Protein AF-A0A7X6VMQ7-F1 (afdb_monomer_lite)

Secondary structure (DSSP, 8-state):
-HHHHHHHHHH--TTPPPHHHHH-TT---HHHHHHHHHTT-HHHHHHHHHHHHSSHHHHHHH---HHHHT-TTHHHH----HHHHHHHHHTT-S--SPP----PPPS-EEEEE--SHHHHHHHHHHHHTT-EEEEE-SSSSS-GGGGG-TTHHHHHHHHHHHHTT---EEESS-----HHHHHHH-SEEEE---TT---TTPPPPPTTPPSEE-SSTTEEE-GGGGT--HHHHHHHHHHHHHHHHHHHHH----PPPP-PPP-----GGG----PPP--SSTTS--HHHHHHHHHT-------HHHHH-HHHHHHT--HHHHHHHHHHHHS--STT----TTHHHHHH----SHHHHT-TT---HHHHHHHHHHHHHHTT-SPPP-HHHHHHHHHHHTSGGG----PPTT-S--S------TTHHHH-HHHHHHHHHHHT-

Radius of gyration: 32.2 Å; chains: 1; bounding box: 70×42×108 Å

Sequence (441 aa):
MEDIRHTIRTRCLEKEQPFCSSACPFHLDVREFVSRIGRGSFNSAWRLYSNAVGFPAAVALLCPAPCEAVCPRKETDGSIALNLLERSILARASSLLPPNYNMPSKKGRFAVVGAGLSGLGCALRLANRKYGVTIFEREGSWGGALRNHPERDAIFADFERQFMHEKYDLRLNSPVDSLEELLGDFDGVYVATGKGGNLFGLPSTPPNSLPAATSLPGVFLGGEAAGAAPMEALAQGLQAANLLEGWFKTGNMKSAPLIPPTKMKLDPSALLPAPAVFPAAGKVYSKEEAKAEAERCVQCRCDACIRHCGFLSYFEKFPKRIDEEVEVTITPGTLDGNGTVATRLISTCNECGLCKEVCPVDIDVGEYLRGSHRIMREKGAMPWVWHEFWLRDMAFSNSDRAALVLLPPGGKKSDFLFFPGCQLGASDPCYVLESYRALLK

Structure (mmCIF, N/CA/C/O backbone):
data_AF-A0A7X6VMQ7-F1
#
_entry.id   AF-A0A7X6VMQ7-F1
#
loop_
_atom_site.group_PDB
_atom_site.id
_atom_site.type_symbol
_atom_site.label_atom_id
_atom_site.label_alt_id
_atom_site.label_comp_id
_atom_site.label_asym_id
_atom_site.label_entity_id
_atom_site.label_seq_id
_atom_site.pdbx_PDB_ins_code
_atom_site.Cartn_x
_atom_site.Cartn_y
_atom_site.Cartn_z
_atom_site.occupancy
_atom_site.B_iso_or_equiv
_atom_site.auth_seq_id
_atom_site.auth_comp_id
_atom_site.auth_asym_id
_atom_site.auth_atom_id
_atom_site.pdbx_PDB_model_num
ATOM 1 N N . MET A 1 1 ? 33.033 6.054 -12.085 1.00 83.25 1 MET A N 1
ATOM 2 C CA . MET A 1 1 ? 32.377 4.768 -11.739 1.00 83.25 1 MET A CA 1
ATOM 3 C C . MET A 1 1 ? 31.701 4.838 -10.378 1.00 83.25 1 MET A C 1
ATOM 5 O O . MET A 1 1 ? 30.491 4.668 -10.349 1.00 83.25 1 MET A O 1
ATOM 9 N N . GLU A 1 2 ? 32.432 5.077 -9.282 1.00 87.75 2 GLU A N 1
ATOM 10 C CA . GLU A 1 2 ? 31.851 5.018 -7.926 1.00 87.75 2 GLU A CA 1
ATOM 11 C C . GLU A 1 2 ? 30.709 6.032 -7.719 1.00 87.75 2 GLU A C 1
ATOM 13 O O . GLU A 1 2 ? 29.683 5.682 -7.149 1.00 87.75 2 GLU A O 1
ATOM 18 N N . ASP A 1 3 ? 30.794 7.231 -8.304 1.00 92.38 3 ASP A N 1
ATOM 19 C CA . ASP A 1 3 ? 29.698 8.216 -8.251 1.00 92.38 3 ASP A CA 1
ATOM 20 C C . ASP A 1 3 ? 28.418 7.741 -8.964 1.00 92.38 3 ASP A C 1
ATOM 22 O O . ASP A 1 3 ? 27.292 7.957 -8.496 1.00 92.38 3 ASP A O 1
ATOM 26 N N . ILE A 1 4 ? 28.577 7.050 -10.098 1.00 94.19 4 ILE A N 1
ATOM 27 C CA . ILE A 1 4 ? 27.457 6.473 -10.852 1.00 94.19 4 ILE A CA 1
ATOM 28 C C . ILE A 1 4 ? 26.863 5.312 -10.062 1.00 94.19 4 ILE A C 1
ATOM 30 O O . ILE A 1 4 ? 25.647 5.219 -9.922 1.00 94.19 4 ILE A O 1
ATOM 34 N N . ARG A 1 5 ? 27.713 4.466 -9.479 1.00 94.12 5 ARG A N 1
ATOM 35 C CA . ARG A 1 5 ? 27.301 3.375 -8.596 1.00 94.12 5 ARG A CA 1
ATOM 36 C C . ARG A 1 5 ? 26.517 3.885 -7.392 1.00 94.12 5 ARG A C 1
ATOM 38 O O . ARG A 1 5 ? 25.433 3.380 -7.099 1.00 94.12 5 ARG A O 1
ATOM 45 N N . HIS A 1 6 ? 27.024 4.922 -6.732 1.00 95.06 6 HIS A N 1
ATOM 46 C CA . HIS A 1 6 ? 26.328 5.598 -5.649 1.00 95.06 6 HIS A CA 1
ATOM 47 C C . HIS A 1 6 ? 24.952 6.083 -6.120 1.00 95.06 6 HIS A C 1
ATOM 49 O O . HIS A 1 6 ? 23.945 5.769 -5.491 1.00 95.06 6 HIS A O 1
ATOM 55 N N . THR A 1 7 ? 24.885 6.743 -7.280 1.00 95.81 7 THR A N 1
ATOM 56 C CA . THR A 1 7 ? 23.626 7.191 -7.897 1.00 95.81 7 THR A CA 1
ATOM 57 C C . THR A 1 7 ? 22.661 6.034 -8.186 1.00 95.81 7 THR A C 1
ATOM 59 O O . THR A 1 7 ? 21.475 6.141 -7.871 1.00 95.81 7 THR A O 1
ATOM 62 N N . ILE A 1 8 ? 23.134 4.908 -8.729 1.00 96.00 8 ILE A N 1
ATOM 63 C CA . ILE A 1 8 ? 22.316 3.706 -8.961 1.00 96.00 8 ILE A CA 1
ATOM 64 C C . ILE A 1 8 ? 21.702 3.219 -7.642 1.00 96.00 8 ILE A C 1
ATOM 66 O O . ILE A 1 8 ? 20.508 2.921 -7.579 1.00 96.00 8 ILE A O 1
ATOM 70 N N . ARG A 1 9 ? 22.491 3.170 -6.567 1.00 94.69 9 ARG A N 1
ATOM 71 C CA . ARG A 1 9 ? 22.045 2.656 -5.266 1.00 94.69 9 ARG A CA 1
ATOM 72 C C . ARG A 1 9 ? 21.075 3.593 -4.557 1.00 94.69 9 ARG A C 1
ATOM 74 O O . ARG A 1 9 ? 20.075 3.121 -4.013 1.00 94.69 9 ARG A O 1
ATOM 81 N N . THR A 1 10 ? 21.342 4.898 -4.583 1.00 94.44 10 THR A N 1
ATOM 82 C CA . THR A 1 10 ? 20.624 5.883 -3.758 1.00 94.44 10 THR A CA 1
ATOM 83 C C . THR A 1 10 ? 19.541 6.656 -4.503 1.00 94.44 10 THR A C 1
ATOM 85 O O . THR A 1 10 ? 18.558 7.049 -3.880 1.00 94.44 10 THR A O 1
ATOM 88 N N . ARG A 1 11 ? 19.680 6.865 -5.819 1.00 95.00 11 ARG A N 1
ATOM 89 C CA . ARG A 1 11 ? 18.780 7.724 -6.612 1.00 95.00 11 ARG A CA 1
ATOM 90 C C . ARG A 1 11 ? 17.932 6.979 -7.643 1.00 95.00 11 ARG A C 1
ATOM 92 O O . ARG A 1 11 ? 16.951 7.543 -8.115 1.00 95.00 11 ARG A O 1
ATOM 99 N N . CYS A 1 12 ? 18.254 5.732 -7.998 1.00 95.31 12 CYS A N 1
ATOM 100 C CA . CYS A 1 12 ? 17.436 4.970 -8.950 1.00 95.31 12 CYS A CA 1
ATOM 101 C C . CYS A 1 12 ? 16.017 4.712 -8.405 1.00 95.31 12 CYS A C 1
ATOM 103 O O . CYS A 1 12 ? 15.844 4.116 -7.334 1.00 95.31 12 CYS A O 1
ATOM 105 N N . LEU A 1 13 ? 15.022 5.106 -9.206 1.00 95.25 13 LEU A N 1
ATOM 106 C CA . LEU A 1 13 ? 13.599 5.147 -8.856 1.00 95.25 13 LEU A CA 1
ATOM 107 C C . LEU A 1 13 ? 12.827 3.854 -9.179 1.00 95.25 13 LEU A C 1
ATOM 109 O O . LEU A 1 13 ? 11.610 3.814 -9.044 1.00 95.25 13 LEU A O 1
ATOM 113 N N . GLU A 1 14 ? 13.499 2.784 -9.615 1.00 92.38 14 GLU A N 1
ATOM 114 C CA . GLU A 1 14 ? 12.860 1.504 -9.980 1.00 92.38 14 GLU A CA 1
ATOM 115 C C . GLU A 1 14 ? 11.949 0.951 -8.866 1.00 92.38 14 GLU A C 1
ATOM 117 O O . GLU A 1 14 ? 10.865 0.438 -9.139 1.00 92.38 14 GLU A O 1
ATOM 122 N N . LYS A 1 15 ? 12.403 1.059 -7.610 1.00 90.94 15 LYS A N 1
ATOM 123 C CA . LYS A 1 15 ? 11.719 0.517 -6.424 1.00 90.94 15 LYS A CA 1
ATOM 124 C C . LYS A 1 15 ? 10.746 1.512 -5.775 1.00 90.94 15 LYS A C 1
ATOM 126 O O . LYS A 1 15 ? 10.212 1.211 -4.711 1.00 90.94 15 LYS A O 1
ATOM 131 N N . GLU A 1 16 ? 10.534 2.684 -6.376 1.00 93.25 16 GLU A N 1
ATOM 132 C CA . GLU A 1 16 ? 9.549 3.654 -5.887 1.00 93.25 16 GLU A CA 1
ATOM 133 C C . GLU A 1 16 ? 8.124 3.093 -5.989 1.00 93.25 16 GLU A C 1
ATOM 135 O O . GLU A 1 16 ? 7.803 2.279 -6.862 1.00 93.25 16 GLU A O 1
ATOM 140 N N . GLN A 1 17 ? 7.252 3.538 -5.084 1.00 93.38 17 GLN A N 1
ATOM 141 C CA . GLN A 1 17 ? 5.853 3.125 -5.099 1.00 93.38 17 GLN A CA 1
ATOM 142 C C . GLN A 1 17 ? 5.085 3.801 -6.247 1.00 93.38 17 GLN A C 1
ATOM 144 O O . GLN A 1 17 ? 5.347 4.963 -6.567 1.00 93.38 17 GLN A O 1
ATOM 149 N N . PRO A 1 18 ? 4.080 3.129 -6.833 1.00 94.94 18 PRO A N 1
ATOM 150 C CA . PRO A 1 18 ? 3.140 3.771 -7.745 1.00 94.94 18 PRO A CA 1
ATOM 151 C C . PRO A 1 18 ? 2.407 4.944 -7.083 1.00 94.94 18 PRO A C 1
ATOM 153 O O . PRO A 1 18 ? 2.115 4.890 -5.888 1.00 94.94 18 PRO A O 1
ATOM 156 N N . PHE A 1 19 ? 2.032 5.961 -7.867 1.00 95.94 19 PHE A N 1
ATOM 157 C CA . PHE A 1 19 ? 1.315 7.153 -7.383 1.00 95.94 19 PHE A CA 1
ATOM 158 C C . PHE A 1 19 ? 0.089 6.806 -6.528 1.00 95.94 19 PHE A C 1
ATOM 160 O O . PHE A 1 19 ? -0.048 7.283 -5.405 1.00 95.94 19 PHE A O 1
ATOM 167 N N . CYS A 1 20 ? -0.762 5.908 -7.025 1.00 96.75 20 CYS A N 1
ATOM 168 C CA . CYS A 1 20 ? -1.982 5.476 -6.348 1.00 96.75 20 CYS A CA 1
ATOM 169 C C . CYS A 1 20 ? -1.718 4.755 -5.015 1.00 96.75 20 CYS A C 1
ATOM 171 O O . CYS A 1 20 ? -2.414 5.021 -4.038 1.00 96.75 20 CYS A O 1
ATOM 173 N N . SER A 1 21 ? -0.705 3.885 -4.948 1.00 96.25 21 SER A N 1
ATOM 174 C CA . SER A 1 21 ? -0.295 3.209 -3.708 1.00 96.25 21 SER A CA 1
ATOM 175 C C . SER A 1 21 ? 0.331 4.169 -2.699 1.00 96.25 21 SER A C 1
ATOM 177 O O . SER A 1 21 ? 0.090 4.033 -1.504 1.00 96.25 21 SER A O 1
ATOM 179 N N . SER A 1 22 ? 1.105 5.148 -3.175 1.00 95.19 22 SER A N 1
ATOM 180 C CA . SER A 1 22 ? 1.722 6.171 -2.328 1.00 95.19 22 SER A CA 1
ATOM 181 C C . SER A 1 22 ? 0.687 7.119 -1.718 1.00 95.19 22 SER A C 1
ATOM 183 O O . SER A 1 22 ? 0.861 7.531 -0.578 1.00 95.19 22 SER A O 1
ATOM 185 N N . ALA A 1 23 ? -0.383 7.444 -2.451 1.00 95.31 23 ALA A N 1
ATOM 186 C CA . ALA A 1 23 ? -1.475 8.290 -1.964 1.00 95.31 23 ALA A CA 1
ATOM 187 C C . ALA A 1 23 ? -2.516 7.537 -1.119 1.00 95.31 23 ALA A C 1
ATOM 189 O O . ALA A 1 23 ? -3.320 8.163 -0.435 1.00 95.31 23 ALA A O 1
ATOM 190 N N . CYS A 1 24 ? -2.545 6.203 -1.180 1.00 95.50 24 CYS A N 1
ATOM 191 C CA . CYS A 1 24 ? -3.469 5.394 -0.395 1.00 95.50 24 CYS A CA 1
ATOM 192 C C . CYS A 1 24 ? -3.024 5.360 1.078 1.00 95.50 24 CYS A C 1
ATOM 194 O O . CYS A 1 24 ? -1.929 4.860 1.345 1.00 95.50 24 CYS A O 1
ATOM 196 N N . PRO A 1 25 ? -3.869 5.771 2.047 1.00 93.75 25 PRO A N 1
ATOM 197 C CA . PRO A 1 25 ? -3.512 5.725 3.470 1.00 93.75 25 PRO A CA 1
ATOM 198 C C . PRO A 1 25 ? -3.144 4.321 3.973 1.00 93.75 25 PRO A C 1
ATOM 200 O O . PRO A 1 25 ? -2.364 4.166 4.908 1.00 93.75 25 PRO A O 1
ATOM 203 N N . PHE A 1 26 ? -3.688 3.282 3.334 1.00 95.00 26 PHE A N 1
ATOM 204 C CA . PHE A 1 26 ? -3.428 1.879 3.668 1.00 95.00 26 PHE A CA 1
ATOM 205 C C . PHE A 1 26 ? -2.199 1.296 2.957 1.00 95.00 26 PHE A C 1
ATOM 207 O O . PHE A 1 26 ? -1.860 0.139 3.197 1.00 95.00 26 PHE A O 1
ATOM 214 N N . HIS A 1 27 ? -1.564 2.054 2.054 1.00 93.56 27 HIS A N 1
ATOM 215 C CA . HIS A 1 27 ? -0.489 1.587 1.173 1.00 93.56 27 HIS A CA 1
ATOM 216 C C . HIS A 1 27 ? -0.828 0.279 0.441 1.00 93.56 27 HIS A C 1
ATOM 218 O O . HIS A 1 27 ? 0.009 -0.615 0.304 1.00 93.56 27 HIS A O 1
ATOM 224 N N . LEU A 1 28 ? -2.076 0.162 -0.029 1.00 96.12 28 LEU A N 1
ATOM 225 C CA . LEU A 1 28 ? -2.524 -0.970 -0.836 1.00 96.12 28 LEU A CA 1
ATOM 226 C C . LEU A 1 28 ? -1.609 -1.133 -2.058 1.00 96.12 28 LEU A C 1
ATOM 228 O O . LEU A 1 28 ? -1.336 -0.159 -2.764 1.00 96.12 28 LEU A O 1
ATOM 232 N N . ASP A 1 29 ? -1.172 -2.361 -2.347 1.00 96.38 29 ASP A N 1
ATOM 233 C CA . ASP A 1 29 ? -0.478 -2.671 -3.600 1.00 96.38 29 ASP A CA 1
ATOM 234 C C . ASP A 1 29 ? -1.485 -2.658 -4.756 1.00 96.38 29 ASP A C 1
ATOM 236 O O . ASP A 1 29 ? -2.101 -3.668 -5.102 1.00 96.38 29 ASP A O 1
ATOM 240 N N . VAL A 1 30 ? -1.683 -1.471 -5.328 1.00 97.12 30 VAL A N 1
ATOM 241 C CA . VAL A 1 30 ? -2.678 -1.228 -6.372 1.00 97.12 30 VAL A CA 1
ATOM 242 C C . VAL A 1 30 ? -2.302 -1.958 -7.661 1.00 97.12 30 VAL A C 1
ATOM 244 O O . VAL A 1 30 ? -3.186 -2.428 -8.372 1.00 97.12 30 VAL A O 1
ATOM 247 N N . ARG A 1 31 ? -1.005 -2.108 -7.959 1.00 96.19 31 ARG A N 1
ATOM 248 C CA . ARG A 1 31 ? -0.542 -2.839 -9.149 1.00 96.19 31 ARG A CA 1
ATOM 249 C C . ARG A 1 31 ? -0.995 -4.286 -9.102 1.00 96.19 31 ARG A C 1
ATOM 251 O O . ARG A 1 31 ? -1.646 -4.759 -10.034 1.00 96.19 31 ARG A O 1
ATOM 258 N N . GLU A 1 32 ? -0.701 -4.957 -7.993 1.00 97.38 32 GLU A N 1
ATOM 259 C CA . GLU A 1 32 ? -1.085 -6.350 -7.793 1.00 97.38 32 GLU A CA 1
ATOM 260 C C . GLU A 1 32 ? -2.607 -6.500 -7.656 1.00 97.38 32 GLU A C 1
ATOM 262 O O . GLU A 1 32 ? -3.191 -7.428 -8.217 1.00 97.38 32 GLU A O 1
ATOM 267 N N . PHE A 1 33 ? -3.270 -5.560 -6.976 1.00 98.00 33 PHE A N 1
ATOM 268 C CA . PHE A 1 33 ? -4.728 -5.516 -6.865 1.00 98.00 33 PHE A CA 1
ATOM 269 C C . PHE A 1 33 ? -5.408 -5.497 -8.239 1.00 98.00 33 PHE A C 1
ATOM 271 O O . PHE A 1 33 ? -6.226 -6.368 -8.543 1.00 98.00 33 PHE A O 1
ATOM 278 N N . VAL A 1 34 ? -5.018 -4.551 -9.093 1.00 97.75 34 VAL A N 1
ATOM 279 C CA . VAL A 1 34 ? -5.581 -4.390 -10.436 1.00 97.75 34 VAL A CA 1
ATOM 280 C C . VAL A 1 34 ? -5.190 -5.561 -11.343 1.00 97.75 34 VAL A C 1
ATOM 282 O O . VAL A 1 34 ? -6.041 -6.104 -12.042 1.00 97.75 34 VAL A O 1
ATOM 285 N N . SER A 1 35 ? -3.941 -6.032 -11.272 1.00 97.81 35 SER A N 1
ATOM 286 C CA . SER A 1 35 ? -3.464 -7.210 -12.015 1.00 97.81 35 SER A CA 1
ATOM 287 C C . SER A 1 35 ? -4.302 -8.462 -11.719 1.00 97.81 35 SER A C 1
ATOM 289 O O . SER A 1 35 ? -4.706 -9.188 -12.633 1.00 97.81 35 SER A O 1
ATOM 291 N N . ARG A 1 36 ? -4.646 -8.703 -10.444 1.00 97.88 36 ARG A N 1
ATOM 292 C CA . ARG A 1 36 ? -5.526 -9.815 -10.048 1.00 97.88 36 ARG A CA 1
ATOM 293 C C . ARG A 1 36 ? -6.924 -9.679 -10.635 1.00 97.88 36 ARG A C 1
ATOM 295 O O . ARG A 1 36 ? -7.472 -10.689 -11.076 1.00 97.88 36 ARG A O 1
ATOM 302 N N . ILE A 1 37 ? -7.488 -8.472 -10.668 1.00 97.62 37 ILE A N 1
ATOM 303 C CA . ILE A 1 37 ? -8.800 -8.226 -11.280 1.00 97.62 37 ILE A CA 1
ATOM 304 C C . ILE A 1 37 ? -8.744 -8.455 -12.791 1.00 97.62 37 ILE A C 1
ATOM 306 O O . ILE A 1 37 ? -9.582 -9.197 -13.295 1.00 97.62 37 ILE A O 1
ATOM 310 N N . GLY A 1 38 ? -7.735 -7.930 -13.494 1.00 96.69 38 GLY A N 1
ATOM 311 C CA . GLY A 1 38 ? -7.555 -8.139 -14.938 1.00 96.69 38 GLY A CA 1
ATOM 312 C C . GLY A 1 38 ? -7.452 -9.622 -15.316 1.00 96.69 38 GLY A C 1
ATOM 313 O O . GLY A 1 38 ? -8.046 -10.074 -16.291 1.00 96.69 38 GLY A O 1
ATOM 314 N N . ARG A 1 39 ? -6.819 -10.443 -14.466 1.00 96.44 39 ARG A N 1
ATOM 315 C CA . ARG A 1 39 ? -6.771 -11.913 -14.621 1.00 96.44 39 ARG A CA 1
ATOM 316 C C . ARG A 1 39 ? -8.079 -12.630 -14.247 1.00 96.44 39 ARG A C 1
ATOM 318 O O . ARG A 1 39 ? -8.172 -13.845 -14.390 1.00 96.44 39 ARG A O 1
ATOM 325 N N . GLY A 1 40 ? -9.087 -11.914 -13.751 1.00 95.06 40 GLY A N 1
ATOM 326 C CA . GLY A 1 40 ? -10.353 -12.473 -13.268 1.00 95.06 40 GLY A CA 1
ATOM 327 C C . GLY A 1 40 ? -10.274 -13.128 -11.882 1.00 95.06 40 GLY A C 1
ATOM 328 O O . GLY A 1 40 ? -11.214 -13.807 -11.470 1.00 95.06 40 GLY A O 1
ATOM 329 N N . SER A 1 41 ? -9.184 -12.923 -11.141 1.00 95.50 41 SER A N 1
ATOM 330 C CA . SER A 1 41 ? -8.917 -13.515 -9.824 1.00 95.50 41 SER A CA 1
ATOM 331 C C . SER A 1 41 ? -9.501 -12.676 -8.678 1.00 95.50 41 SER A C 1
ATOM 333 O O . SER A 1 41 ? -8.784 -12.283 -7.753 1.00 95.50 41 SER A O 1
ATOM 335 N N . PHE A 1 42 ? -10.814 -12.417 -8.706 1.00 95.44 42 PHE A N 1
ATOM 336 C CA . PHE A 1 42 ? -11.507 -11.527 -7.754 1.00 95.44 42 PHE A CA 1
ATOM 337 C C . PHE A 1 42 ? -11.317 -11.925 -6.286 1.00 95.44 42 PHE A C 1
ATOM 339 O O . PHE A 1 42 ? -11.049 -11.065 -5.457 1.00 95.44 42 PHE A O 1
ATOM 346 N N . ASN A 1 43 ? -11.354 -13.220 -5.957 1.00 94.81 43 ASN A N 1
ATOM 347 C CA . ASN A 1 43 ? -11.118 -13.689 -4.583 1.00 94.81 43 ASN A CA 1
ATOM 348 C C . ASN A 1 43 ? -9.689 -13.406 -4.094 1.00 94.81 43 ASN A C 1
ATOM 350 O O . ASN A 1 43 ? -9.464 -13.158 -2.910 1.00 94.81 43 ASN A O 1
ATOM 354 N N . SER A 1 44 ? -8.709 -13.440 -4.998 1.00 95.12 44 SER A N 1
ATOM 355 C CA . SER A 1 44 ? -7.326 -13.102 -4.663 1.00 95.12 44 SER A CA 1
ATOM 356 C C . SER A 1 44 ? -7.159 -11.592 -4.473 1.00 95.12 44 SER A C 1
ATOM 358 O O . SER A 1 44 ? -6.454 -11.166 -3.557 1.00 95.12 44 SER A O 1
ATOM 360 N N . ALA A 1 45 ? -7.822 -10.780 -5.306 1.00 96.81 45 ALA A N 1
ATOM 361 C CA . ALA A 1 45 ? -7.865 -9.325 -5.152 1.00 96.81 45 ALA A CA 1
ATOM 362 C C . ALA A 1 45 ? -8.562 -8.923 -3.841 1.00 96.81 45 ALA A C 1
ATOM 364 O O . ALA A 1 45 ? -8.035 -8.104 -3.094 1.00 96.81 45 ALA A O 1
ATOM 365 N N . TRP A 1 46 ? -9.679 -9.583 -3.518 1.00 96.19 46 TRP A N 1
ATOM 366 C CA . TRP A 1 46 ? -10.399 -9.447 -2.253 1.00 96.19 46 TRP A CA 1
ATOM 367 C C . TRP A 1 46 ? -9.488 -9.677 -1.050 1.00 96.19 46 TRP A C 1
ATOM 369 O O . TRP A 1 46 ? -9.378 -8.798 -0.207 1.00 96.19 46 TRP A O 1
ATOM 379 N N . ARG A 1 47 ? -8.771 -10.809 -1.001 1.00 94.62 47 ARG A N 1
ATOM 380 C CA . ARG A 1 47 ? -7.848 -11.118 0.106 1.00 94.62 47 ARG A CA 1
ATOM 381 C C . ARG A 1 47 ? -6.746 -10.071 0.266 1.00 94.62 47 ARG A C 1
ATOM 383 O O . ARG A 1 47 ? -6.358 -9.766 1.388 1.00 94.62 47 ARG A O 1
ATOM 390 N N . LEU A 1 48 ? -6.210 -9.550 -0.841 1.00 96.06 48 LEU A N 1
ATOM 391 C CA . LEU A 1 48 ? -5.207 -8.483 -0.796 1.00 96.06 48 LEU A CA 1
ATOM 392 C C . LEU A 1 48 ? -5.798 -7.205 -0.189 1.00 96.06 48 LEU A C 1
ATOM 394 O O . LEU A 1 48 ? -5.212 -6.637 0.729 1.00 96.06 48 LEU A O 1
ATOM 398 N N . TYR A 1 49 ? -6.970 -6.800 -0.678 1.00 97.31 49 TYR A N 1
ATOM 399 C CA . TYR A 1 49 ? -7.682 -5.609 -0.231 1.00 97.31 49 TYR A CA 1
ATOM 400 C C . TYR A 1 49 ? -8.102 -5.698 1.240 1.00 97.31 49 TYR A C 1
ATOM 402 O O . TYR A 1 49 ? -7.718 -4.846 2.039 1.00 97.31 49 TYR A O 1
ATOM 410 N N . SER A 1 50 ? -8.811 -6.762 1.629 1.00 95.12 50 SER A N 1
ATOM 411 C CA . SER A 1 50 ? -9.329 -6.952 2.989 1.00 95.12 50 SER A CA 1
ATOM 412 C C . SER A 1 50 ? -8.212 -6.958 4.036 1.00 95.12 50 SER A C 1
ATOM 414 O O . SER A 1 50 ? -8.343 -6.344 5.093 1.00 95.12 50 SER A O 1
ATOM 416 N N . ASN A 1 51 ? -7.072 -7.588 3.728 1.00 94.00 51 ASN A N 1
ATOM 417 C CA . ASN A 1 51 ? -5.912 -7.620 4.622 1.00 94.00 51 ASN A CA 1
ATOM 418 C C . ASN A 1 51 ? -5.263 -6.241 4.823 1.00 94.00 51 ASN A C 1
ATOM 420 O O . ASN A 1 51 ? -4.703 -5.980 5.897 1.00 94.00 51 ASN A O 1
ATOM 424 N N . ALA A 1 52 ? -5.307 -5.389 3.795 1.00 95.94 52 ALA A N 1
ATOM 425 C CA . ALA A 1 52 ? -4.738 -4.049 3.836 1.00 95.94 52 ALA A CA 1
ATOM 426 C C . ALA A 1 52 ? -5.615 -3.092 4.656 1.00 95.94 52 ALA A C 1
ATOM 428 O O . ALA A 1 52 ? -5.107 -2.412 5.545 1.00 95.94 52 ALA A O 1
ATOM 429 N N . VAL A 1 53 ? -6.925 -3.073 4.393 1.00 96.31 53 VAL A N 1
ATOM 430 C CA . VAL A 1 53 ? -7.812 -1.994 4.864 1.00 96.31 53 VAL A CA 1
ATOM 431 C C . VAL A 1 53 ? -8.578 -2.306 6.155 1.00 96.31 53 VAL A C 1
ATOM 433 O O . VAL A 1 53 ? -9.130 -1.401 6.775 1.00 96.31 53 VAL A O 1
ATOM 436 N N . GLY A 1 54 ? -8.615 -3.567 6.595 1.00 95.00 54 GLY A N 1
ATOM 437 C CA . GLY A 1 54 ? -9.279 -3.980 7.836 1.00 95.00 54 GLY A CA 1
ATOM 438 C C . GLY A 1 54 ? -10.800 -4.085 7.708 1.00 95.00 54 GLY A C 1
ATOM 439 O O . GLY A 1 54 ? -11.318 -5.184 7.849 1.00 95.00 54 GLY A O 1
ATOM 440 N N . PHE A 1 55 ? -11.489 -2.984 7.388 1.00 97.44 55 PHE A N 1
ATOM 441 C CA . PHE A 1 55 ? -12.948 -2.919 7.188 1.00 97.44 55 PHE A CA 1
ATOM 442 C C . PHE A 1 55 ? -13.285 -2.642 5.714 1.00 97.44 55 PHE A C 1
ATOM 444 O O . PHE A 1 55 ? -13.553 -1.501 5.334 1.00 97.44 55 PHE A O 1
ATOM 451 N N . PRO A 1 56 ? -13.186 -3.655 4.839 1.00 96.81 56 PRO A N 1
ATOM 452 C CA . PRO A 1 56 ? -13.242 -3.469 3.393 1.00 96.81 56 PRO A CA 1
ATOM 453 C C . PRO A 1 56 ? -14.558 -2.891 2.867 1.00 96.81 56 PRO A C 1
ATOM 455 O O . PRO A 1 56 ? -14.524 -2.066 1.957 1.00 96.81 56 PRO A O 1
ATOM 458 N N . ALA A 1 57 ? -15.713 -3.287 3.406 1.00 96.06 57 ALA A N 1
ATOM 459 C CA . ALA A 1 57 ? -16.979 -2.731 2.936 1.00 96.06 57 ALA A CA 1
ATOM 460 C C . ALA A 1 57 ? -17.168 -1.296 3.444 1.00 96.06 57 ALA A C 1
ATOM 462 O O . ALA A 1 57 ? -17.587 -0.437 2.674 1.00 96.06 57 ALA A O 1
ATOM 463 N N . ALA A 1 58 ? -16.781 -1.008 4.690 1.00 97.25 58 ALA A N 1
ATOM 464 C CA . ALA A 1 58 ? -16.798 0.354 5.217 1.00 97.25 58 ALA A CA 1
ATOM 465 C C . ALA A 1 58 ? -15.874 1.288 4.415 1.00 97.25 58 ALA A C 1
ATOM 467 O O . ALA A 1 58 ? -16.270 2.396 4.058 1.00 97.25 58 ALA A O 1
ATOM 468 N N . VAL A 1 59 ? -14.661 0.835 4.081 1.00 97.62 59 VAL A N 1
ATOM 469 C CA . VAL A 1 59 ? -13.689 1.620 3.306 1.00 97.62 59 VAL A CA 1
ATOM 470 C C . VAL A 1 59 ? -14.188 1.882 1.887 1.00 97.62 59 VAL A C 1
ATOM 472 O O . VAL A 1 59 ? -14.126 3.023 1.442 1.00 97.62 59 VAL A O 1
ATOM 475 N N . ALA A 1 60 ? -14.772 0.898 1.200 1.00 95.44 60 ALA A N 1
ATOM 476 C CA . ALA A 1 60 ? -15.327 1.115 -0.140 1.00 95.44 60 ALA A CA 1
ATOM 477 C C . ALA A 1 60 ? -16.459 2.168 -0.176 1.00 95.44 60 ALA A C 1
ATOM 479 O O . ALA A 1 60 ? -16.671 2.815 -1.210 1.00 95.44 60 ALA A O 1
ATOM 480 N N . LEU A 1 61 ? -17.173 2.353 0.940 1.00 95.06 61 LEU A N 1
ATOM 481 C CA . LEU A 1 61 ? -18.223 3.363 1.091 1.00 95.06 61 LEU A CA 1
ATOM 482 C C . LEU A 1 61 ? -17.669 4.743 1.474 1.00 95.06 61 LEU A C 1
ATOM 484 O O . LEU A 1 61 ? -18.125 5.749 0.937 1.00 95.06 61 LEU A O 1
ATOM 488 N N . LEU A 1 62 ? -16.685 4.788 2.376 1.00 96.06 62 LEU A N 1
ATOM 489 C CA . LEU A 1 62 ? -16.172 6.026 2.978 1.00 96.06 62 LEU A CA 1
ATOM 490 C C . LEU A 1 62 ? -14.975 6.649 2.243 1.00 96.06 62 LEU A C 1
ATOM 492 O O . LEU A 1 62 ? -14.658 7.816 2.473 1.00 96.06 62 LEU A O 1
ATOM 496 N N . CYS A 1 63 ? -14.265 5.884 1.414 1.00 96.12 63 CYS A N 1
ATOM 497 C CA . CYS A 1 63 ? -13.021 6.326 0.793 1.00 96.12 63 CYS A CA 1
ATOM 498 C C . CYS A 1 63 ? -13.247 7.479 -0.205 1.00 96.12 63 CYS A C 1
ATOM 500 O O . CYS A 1 63 ? -14.017 7.318 -1.153 1.00 96.12 63 CYS A O 1
ATOM 502 N N . PRO A 1 64 ? -12.519 8.609 -0.078 1.00 96.06 64 PRO A N 1
ATOM 503 C CA . PRO A 1 64 ? -12.598 9.722 -1.027 1.00 96.06 64 PRO A CA 1
ATOM 504 C C . PRO A 1 64 ? -11.786 9.485 -2.315 1.00 96.06 64 PRO A C 1
ATOM 506 O O . PRO A 1 64 ? -11.598 10.409 -3.099 1.00 96.06 64 PRO A O 1
ATOM 509 N N . ALA A 1 65 ? -11.274 8.266 -2.520 1.00 96.69 65 ALA A N 1
ATOM 510 C CA . ALA A 1 65 ? -10.487 7.851 -3.682 1.00 96.69 65 ALA A CA 1
ATOM 511 C C . ALA A 1 65 ? -9.257 8.746 -3.995 1.00 96.69 65 ALA A C 1
ATOM 513 O O . ALA A 1 65 ? -9.065 9.170 -5.139 1.00 96.69 65 ALA A O 1
ATOM 514 N N . PRO A 1 66 ? -8.350 9.003 -3.024 1.00 96.31 66 PRO A N 1
ATOM 515 C CA . PRO A 1 66 ? -7.169 9.849 -3.254 1.00 96.31 66 PRO A CA 1
ATOM 516 C C . PRO A 1 66 ? -6.234 9.271 -4.329 1.00 96.31 66 PRO A C 1
ATOM 518 O O . PRO A 1 66 ? -5.551 10.002 -5.045 1.00 96.31 66 PRO A O 1
ATOM 521 N N . CYS A 1 67 ? -6.239 7.947 -4.483 1.00 96.56 67 CYS A N 1
ATOM 522 C CA . CYS A 1 67 ? -5.506 7.216 -5.506 1.00 96.56 67 CYS A CA 1
ATOM 523 C C . CYS A 1 67 ? -5.933 7.575 -6.941 1.00 96.56 67 CYS A C 1
ATOM 525 O O . CYS A 1 67 ? -5.090 7.572 -7.841 1.00 96.56 67 CYS A O 1
ATOM 527 N N . GLU A 1 68 ? -7.206 7.911 -7.160 1.00 97.31 68 GLU A N 1
ATOM 528 C CA . GLU A 1 68 ? -7.726 8.331 -8.464 1.00 97.31 68 GLU A CA 1
ATOM 529 C C . GLU A 1 68 ? -7.310 9.769 -8.783 1.00 97.31 68 GLU A C 1
ATOM 531 O O . GLU A 1 68 ? -7.013 10.085 -9.935 1.00 97.31 68 GLU A O 1
ATOM 536 N N . ALA A 1 69 ? -7.205 10.630 -7.766 1.00 96.25 69 ALA A N 1
ATOM 537 C CA . ALA A 1 69 ? -6.799 12.024 -7.932 1.00 96.25 69 ALA A CA 1
ATOM 538 C C . ALA A 1 69 ? -5.354 12.179 -8.438 1.00 96.25 69 ALA A C 1
ATOM 540 O O . ALA A 1 69 ? -5.071 13.146 -9.145 1.00 96.25 69 ALA A O 1
ATOM 541 N N . VAL A 1 70 ? -4.474 11.227 -8.106 1.00 96.25 70 VAL A N 1
ATOM 542 C CA . VAL A 1 70 ? -3.045 11.213 -8.481 1.00 96.25 70 VAL A CA 1
ATOM 543 C C . VAL A 1 70 ? -2.721 10.273 -9.649 1.00 96.25 70 VAL A C 1
ATOM 545 O O . VAL A 1 70 ? -1.551 10.050 -9.964 1.00 96.25 70 VAL A O 1
ATOM 548 N N . CYS A 1 71 ? -3.728 9.655 -10.272 1.00 96.44 71 CYS A N 1
ATOM 549 C CA . CYS A 1 71 ? -3.501 8.730 -11.377 1.00 96.44 71 CYS A CA 1
ATOM 550 C C . CYS A 1 71 ? -2.935 9.485 -12.597 1.00 96.44 71 CYS A C 1
ATOM 552 O O . CYS A 1 71 ? -3.564 10.436 -13.055 1.00 96.44 71 CYS A O 1
ATOM 554 N N . PRO A 1 72 ? -1.812 9.049 -13.198 1.00 94.62 72 PRO A N 1
ATOM 555 C CA . PRO A 1 72 ? -1.220 9.754 -14.338 1.00 94.62 72 PRO A CA 1
ATOM 556 C C . PRO A 1 72 ? -2.103 9.731 -15.595 1.00 94.62 72 PRO A C 1
ATOM 558 O O . PRO A 1 72 ? -1.948 10.587 -16.456 1.00 94.62 72 PRO A O 1
ATOM 561 N N . ARG A 1 73 ? -3.054 8.789 -15.697 1.00 94.44 73 ARG A N 1
ATOM 562 C CA . ARG A 1 73 ? -4.024 8.725 -16.805 1.00 94.44 73 ARG A CA 1
ATOM 563 C C . ARG A 1 73 ? -5.129 9.776 -16.725 1.00 94.44 73 ARG A C 1
ATOM 565 O O . ARG A 1 73 ? -5.844 9.958 -17.707 1.00 94.44 73 ARG A O 1
ATOM 572 N N . LYS A 1 74 ? -5.287 10.447 -15.577 1.00 94.25 74 LYS A N 1
ATOM 573 C CA . LYS A 1 74 ? -6.390 11.380 -15.312 1.00 94.25 74 LYS A CA 1
ATOM 574 C C . LYS A 1 74 ? -6.560 12.413 -16.425 1.00 94.25 74 LYS A C 1
ATOM 576 O O . LYS A 1 74 ? -7.671 12.603 -16.902 1.00 94.25 74 LYS A O 1
ATOM 581 N N . GLU A 1 75 ? -5.450 12.996 -16.869 1.00 90.31 75 GLU A N 1
ATOM 582 C CA . GLU A 1 75 ? -5.417 14.030 -17.909 1.00 90.31 75 GLU A CA 1
ATOM 583 C C . GLU A 1 75 ? -5.470 13.462 -19.342 1.00 90.31 75 GLU A C 1
ATOM 585 O O . GLU A 1 75 ? -5.610 14.217 -20.298 1.00 90.31 75 GLU A O 1
ATOM 590 N N . THR A 1 76 ? -5.339 12.142 -19.518 1.00 91.25 76 THR A N 1
ATOM 591 C CA . THR A 1 76 ? -5.333 11.481 -20.835 1.00 91.25 76 THR A CA 1
ATOM 592 C C . THR A 1 76 ? -6.711 10.936 -21.203 1.00 91.25 76 THR A C 1
ATOM 594 O O . THR A 1 76 ? -7.256 11.293 -22.242 1.00 91.25 76 THR A O 1
ATOM 597 N N . ASP A 1 77 ? -7.286 10.072 -20.365 1.00 93.88 77 ASP A N 1
ATOM 598 C CA . ASP A 1 77 ? -8.589 9.431 -20.613 1.00 93.88 77 ASP A CA 1
ATOM 599 C C . ASP A 1 77 ? -9.336 9.060 -19.328 1.00 93.88 77 ASP A C 1
ATOM 601 O O . ASP A 1 77 ? -10.193 8.176 -19.315 1.00 93.88 77 ASP A O 1
ATOM 605 N N . GLY A 1 78 ? -9.031 9.763 -18.239 1.00 94.81 78 GLY A N 1
ATOM 606 C CA . GLY A 1 78 ? -9.615 9.521 -16.930 1.00 94.81 78 GLY A CA 1
ATOM 607 C C . GLY A 1 78 ? -8.844 8.480 -16.124 1.00 94.81 78 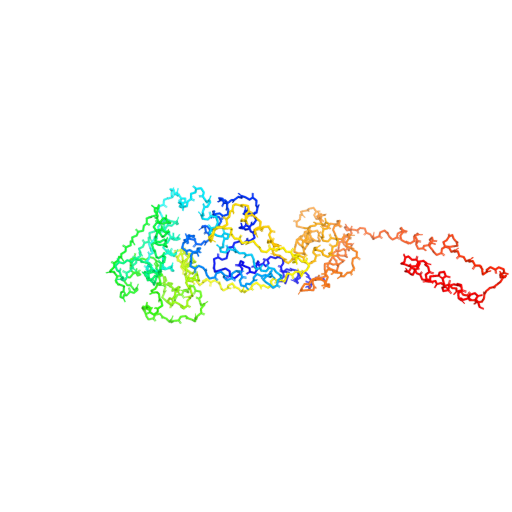GLY A C 1
ATOM 608 O O . GLY A 1 78 ? -8.236 7.545 -16.648 1.00 94.81 78 GLY A O 1
ATOM 609 N N . SER A 1 79 ? -8.858 8.659 -14.808 1.00 97.06 79 SER A N 1
ATOM 610 C CA . SER A 1 79 ? -8.185 7.769 -13.867 1.00 97.06 79 SER A CA 1
ATOM 611 C C . SER A 1 79 ? -8.719 6.338 -13.946 1.00 97.06 79 SER A C 1
ATOM 613 O O . SER A 1 79 ? -9.829 6.094 -14.418 1.00 97.06 79 SER A O 1
ATOM 615 N N . ILE A 1 80 ? -7.930 5.391 -13.434 1.00 97.69 80 ILE A N 1
ATOM 616 C CA . ILE A 1 80 ? -8.453 4.059 -13.122 1.00 97.69 80 ILE A CA 1
ATOM 617 C C . ILE A 1 80 ? -9.453 4.207 -11.976 1.00 97.69 80 ILE A C 1
ATOM 619 O O . ILE A 1 80 ? -9.065 4.702 -10.917 1.00 97.69 80 ILE A O 1
ATOM 623 N N . ALA A 1 81 ? -10.696 3.771 -12.169 1.00 97.00 81 ALA A N 1
ATOM 624 C CA . ALA A 1 81 ? -11.780 3.869 -11.193 1.00 97.00 81 ALA A CA 1
ATOM 625 C C . ALA A 1 81 ? -11.621 2.833 -10.062 1.00 97.00 81 ALA A C 1
ATOM 627 O O . ALA A 1 81 ? -12.364 1.852 -9.951 1.00 97.00 81 ALA A O 1
ATOM 628 N N . LEU A 1 82 ? -10.605 3.030 -9.220 1.00 97.19 82 LEU A N 1
ATOM 629 C CA . LEU A 1 82 ? -10.229 2.119 -8.142 1.00 97.19 82 LEU A CA 1
ATOM 630 C C . LEU A 1 82 ? -11.354 1.905 -7.129 1.00 97.19 82 LEU A C 1
ATOM 632 O O . LEU A 1 82 ? -11.567 0.762 -6.732 1.00 97.19 82 LEU A O 1
ATOM 636 N N . ASN A 1 83 ? -12.122 2.934 -6.759 1.00 96.12 83 ASN A N 1
ATOM 637 C CA . ASN A 1 83 ? -13.236 2.745 -5.826 1.00 96.12 83 ASN A CA 1
ATOM 638 C C . ASN A 1 83 ? -14.332 1.843 -6.423 1.00 96.12 83 ASN A C 1
ATOM 640 O O . ASN A 1 83 ? -14.898 0.999 -5.724 1.00 96.12 83 ASN A O 1
ATOM 644 N N . LEU A 1 84 ? -14.600 1.952 -7.728 1.00 96.69 84 LEU A N 1
ATOM 645 C CA . LEU A 1 84 ? -15.535 1.051 -8.408 1.00 96.69 84 LEU A CA 1
ATOM 646 C C . LEU A 1 84 ? -14.977 -0.374 -8.501 1.00 96.69 84 LEU A C 1
ATOM 648 O O . LEU A 1 84 ? -15.732 -1.333 -8.326 1.00 96.69 84 LEU A O 1
ATOM 652 N N . LEU A 1 85 ? -13.668 -0.543 -8.705 1.00 97.38 85 LEU A N 1
ATOM 653 C CA . LEU A 1 85 ? -13.013 -1.854 -8.646 1.00 97.38 85 LEU A CA 1
ATOM 654 C C . LEU A 1 85 ? -13.104 -2.482 -7.242 1.00 97.38 85 LEU A C 1
ATOM 656 O O . LEU A 1 85 ? -13.421 -3.667 -7.129 1.00 97.38 85 LEU A O 1
ATOM 660 N N . GLU A 1 86 ? -12.919 -1.698 -6.176 1.00 96.81 86 GLU A N 1
ATOM 661 C CA . GLU A 1 86 ? -13.112 -2.119 -4.777 1.00 96.81 86 GLU A CA 1
ATOM 662 C C . GLU A 1 86 ? -14.557 -2.573 -4.506 1.00 96.81 86 GLU A C 1
ATOM 664 O O . GLU A 1 86 ? -14.797 -3.662 -3.981 1.00 96.81 86 GLU A O 1
ATOM 669 N N . ARG A 1 87 ? -15.556 -1.801 -4.949 1.00 95.25 87 ARG A N 1
ATOM 670 C CA . ARG A 1 87 ? -16.974 -2.208 -4.868 1.00 95.25 87 ARG A CA 1
ATOM 671 C C . ARG A 1 87 ? -17.251 -3.485 -5.664 1.00 95.25 87 ARG A C 1
ATOM 673 O O . ARG A 1 87 ? -18.036 -4.338 -5.251 1.00 95.25 87 ARG A O 1
ATOM 680 N N . SER A 1 88 ? -16.576 -3.646 -6.797 1.00 94.50 88 SER A N 1
ATOM 681 C CA . SER A 1 88 ? -16.767 -4.783 -7.697 1.00 94.50 88 SER A CA 1
ATOM 682 C C . SER A 1 88 ? -16.198 -6.086 -7.150 1.00 94.50 88 SER A C 1
ATOM 684 O O . SER A 1 88 ? -16.784 -7.138 -7.415 1.00 94.50 88 SER A O 1
ATOM 686 N N . ILE A 1 89 ? -15.102 -6.039 -6.381 1.00 95.38 89 ILE A N 1
ATOM 687 C CA . ILE A 1 89 ? -14.594 -7.220 -5.667 1.00 95.38 89 ILE A CA 1
ATOM 688 C C . ILE A 1 89 ? -15.495 -7.588 -4.485 1.00 95.38 89 ILE A C 1
ATOM 690 O O . ILE A 1 89 ? -15.727 -8.774 -4.275 1.00 95.38 89 ILE A O 1
ATOM 694 N N . LEU A 1 90 ? -16.059 -6.609 -3.767 1.00 93.69 90 LEU A N 1
ATOM 695 C CA . LEU A 1 90 ? -16.995 -6.844 -2.660 1.00 93.69 90 LEU A CA 1
ATOM 696 C C . LEU A 1 90 ? -18.238 -7.602 -3.134 1.00 93.69 90 LEU A C 1
ATOM 698 O O . LEU A 1 90 ? -18.648 -8.574 -2.511 1.00 93.69 90 LEU A O 1
ATOM 702 N N . ALA A 1 91 ? -18.794 -7.208 -4.280 1.00 91.81 91 ALA A N 1
ATOM 703 C CA . ALA A 1 91 ? -19.961 -7.866 -4.865 1.00 91.81 91 ALA A CA 1
ATOM 704 C C . ALA A 1 91 ? -19.684 -9.291 -5.392 1.00 91.81 91 ALA A C 1
ATOM 706 O O . ALA A 1 91 ? -20.621 -10.030 -5.681 1.00 91.81 91 ALA A O 1
ATOM 707 N N . ARG A 1 92 ? -18.410 -9.672 -5.569 1.00 91.00 92 ARG A N 1
ATOM 708 C CA . ARG A 1 92 ? -17.996 -10.922 -6.241 1.00 91.00 92 ARG A CA 1
ATOM 709 C C . ARG A 1 92 ? -17.203 -11.877 -5.370 1.00 91.00 92 ARG A C 1
ATOM 711 O O . ARG A 1 92 ? -16.949 -13.004 -5.797 1.00 91.00 92 ARG A O 1
ATOM 718 N N . ALA A 1 93 ? -16.755 -11.431 -4.205 1.00 89.56 93 ALA A N 1
ATOM 719 C CA . ALA A 1 93 ? -16.026 -12.277 -3.285 1.00 89.56 93 ALA A CA 1
ATOM 720 C C . ALA A 1 93 ? -16.902 -13.476 -2.906 1.00 89.56 93 ALA A C 1
ATOM 722 O O . ALA A 1 93 ? -18.061 -13.322 -2.530 1.00 89.56 93 ALA A O 1
ATOM 723 N N . SER A 1 94 ? -16.336 -14.681 -2.975 1.00 88.94 94 SER A N 1
ATOM 724 C CA . SER A 1 94 ? -17.051 -15.906 -2.599 1.00 88.94 94 SER A CA 1
ATOM 725 C C . SER A 1 94 ? -17.458 -15.916 -1.125 1.00 88.94 94 SER A C 1
ATOM 727 O O . SER A 1 94 ? -18.366 -16.638 -0.734 1.00 88.94 94 SER A O 1
ATOM 729 N N . SER A 1 95 ? -16.742 -15.156 -0.298 1.00 90.06 95 SER A N 1
ATOM 730 C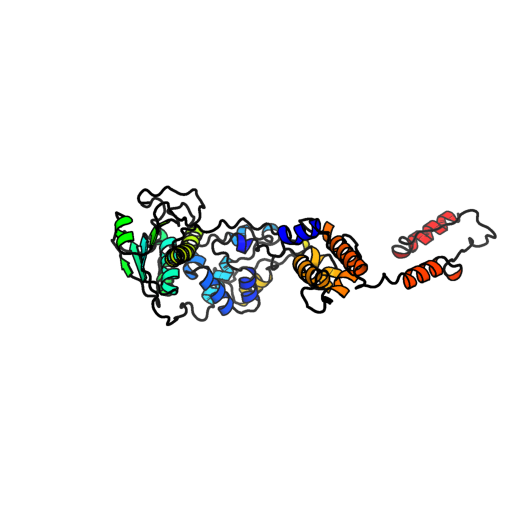 CA . SER A 1 95 ? -17.068 -14.925 1.100 1.00 90.06 95 SER A CA 1
ATOM 731 C C . SER A 1 95 ? -16.474 -13.595 1.545 1.00 90.06 95 SER A C 1
ATOM 733 O O . SER A 1 95 ? -15.298 -13.320 1.295 1.00 90.06 95 SER A O 1
ATOM 735 N N . LEU A 1 96 ? -17.292 -12.799 2.231 1.00 89.94 96 LEU A N 1
ATOM 736 C CA . LEU A 1 96 ? -16.867 -11.575 2.909 1.00 89.94 96 LEU A CA 1
ATOM 737 C C . LEU A 1 96 ? -16.438 -11.828 4.358 1.00 89.94 96 LEU A C 1
ATOM 739 O O . LEU A 1 96 ? -16.033 -10.890 5.043 1.00 89.94 96 LEU A O 1
ATOM 743 N N . LEU A 1 97 ? -16.560 -13.071 4.833 1.00 90.81 97 LEU A N 1
ATOM 744 C CA . LEU A 1 97 ? -16.213 -13.426 6.201 1.00 90.81 97 LEU A CA 1
ATOM 745 C C . LEU A 1 97 ? -14.688 -13.386 6.377 1.00 90.81 97 LEU A C 1
ATOM 747 O O . LEU A 1 97 ? -13.962 -13.879 5.499 1.00 90.81 97 LEU A O 1
ATOM 751 N N . PRO A 1 98 ? -14.188 -12.830 7.493 1.00 88.69 98 PRO A N 1
ATOM 752 C CA . PRO A 1 98 ? -12.772 -12.892 7.804 1.00 88.69 98 PRO A CA 1
ATOM 753 C C . PRO A 1 98 ? -12.334 -14.353 8.008 1.00 88.69 98 PRO A C 1
ATOM 755 O O . PRO A 1 98 ? -13.126 -15.197 8.438 1.00 88.69 98 PRO A O 1
ATOM 758 N N . PRO A 1 99 ? -11.069 -14.691 7.713 1.00 85.75 99 PRO A N 1
ATOM 759 C CA . PRO A 1 99 ? -10.547 -16.022 7.992 1.00 85.75 99 PRO A CA 1
ATOM 760 C C . PRO A 1 99 ? -10.550 -16.302 9.501 1.00 85.75 99 PRO A C 1
ATOM 762 O O . PRO A 1 99 ? -10.015 -15.524 10.288 1.00 85.75 99 PRO A O 1
ATOM 765 N N . ASN A 1 100 ? -11.097 -17.450 9.901 1.00 87.94 100 ASN A N 1
ATOM 766 C CA . ASN A 1 100 ? -11.050 -17.907 11.285 1.00 87.94 100 ASN A CA 1
ATOM 767 C C . ASN A 1 100 ? -9.751 -18.686 11.544 1.00 87.94 100 ASN A C 1
ATOM 769 O O . ASN A 1 100 ? -9.637 -19.862 11.191 1.00 87.94 100 ASN A O 1
ATOM 773 N N . TYR A 1 101 ? -8.766 -18.030 12.155 1.00 84.88 101 TYR A N 1
ATOM 774 C CA . TYR A 1 101 ? -7.538 -18.688 12.597 1.00 84.88 101 TYR A CA 1
ATOM 775 C C . TYR A 1 101 ? -7.645 -19.097 14.066 1.00 84.88 101 TYR A C 1
ATOM 777 O O . TYR A 1 101 ? -7.689 -18.247 14.959 1.00 84.88 101 TYR A O 1
ATOM 785 N N . ASN A 1 102 ? -7.595 -20.405 14.321 1.00 86.25 102 ASN A N 1
ATOM 786 C CA . ASN A 1 102 ? -7.505 -20.940 15.675 1.00 86.25 102 ASN A CA 1
ATOM 787 C C . ASN A 1 102 ? -6.059 -20.839 16.192 1.00 86.25 102 ASN A C 1
ATOM 789 O O . ASN A 1 102 ? -5.276 -21.782 16.090 1.00 86.25 102 ASN A O 1
ATOM 793 N N . MET A 1 103 ? -5.694 -19.658 16.688 1.00 90.69 103 MET A N 1
ATOM 794 C CA . MET A 1 103 ? -4.400 -19.383 17.317 1.00 90.69 103 MET A CA 1
ATOM 795 C C . MET A 1 103 ? -4.580 -19.174 18.828 1.00 90.69 103 MET A C 1
ATOM 797 O O . MET A 1 103 ? -5.588 -18.590 19.237 1.00 90.69 103 MET A O 1
ATOM 801 N N . PRO A 1 104 ? -3.619 -19.607 19.666 1.00 91.06 104 PRO A N 1
ATOM 802 C CA . PRO A 1 104 ? -3.692 -19.389 21.105 1.00 91.06 104 PRO A CA 1
ATOM 803 C C . PRO A 1 104 ? -3.625 -17.896 21.441 1.00 91.06 104 PRO A C 1
ATOM 805 O O . PRO A 1 104 ? -2.951 -17.120 20.757 1.00 91.06 104 PRO A O 1
ATOM 808 N N . SER A 1 105 ? -4.290 -17.505 22.529 1.00 93.12 105 SER A N 1
ATOM 809 C CA . SER A 1 105 ? -4.181 -16.153 23.074 1.00 93.12 105 SER A CA 1
ATOM 810 C C . SER A 1 105 ? -2.733 -15.830 23.439 1.00 93.12 105 SER A C 1
ATOM 812 O O . SER A 1 105 ? -2.025 -16.640 24.042 1.00 93.12 105 SER A O 1
ATOM 814 N N . LYS A 1 106 ? -2.295 -14.624 23.091 1.00 94.56 106 LYS A N 1
ATOM 815 C CA . LYS A 1 106 ? -1.007 -14.078 23.505 1.00 94.56 106 LYS A CA 1
ATOM 816 C C . LYS A 1 106 ? -1.119 -13.435 24.885 1.00 94.56 106 LYS A C 1
ATOM 818 O O . LYS A 1 106 ? -2.182 -12.973 25.292 1.00 94.56 106 LYS A O 1
ATOM 823 N N . LYS A 1 107 ? 0.015 -13.373 25.585 1.00 92.50 107 LYS A N 1
ATOM 824 C CA . LYS A 1 107 ? 0.181 -12.497 26.754 1.00 92.50 107 LYS A CA 1
ATOM 825 C C . LYS A 1 107 ? 0.160 -11.041 26.283 1.00 92.50 107 LYS A C 1
ATOM 827 O O . LYS A 1 107 ? 0.670 -10.771 25.199 1.00 92.50 107 LYS A O 1
ATOM 832 N N . GLY A 1 108 ? -0.387 -10.140 27.090 1.00 94.88 108 GLY A N 1
ATOM 833 C CA . GLY A 1 108 ? -0.541 -8.724 26.757 1.00 94.88 108 GLY A CA 1
ATOM 834 C C . GLY A 1 108 ? -2.013 -8.315 26.691 1.00 94.88 108 GLY A C 1
ATOM 835 O O . GLY A 1 108 ? -2.802 -8.937 25.969 1.00 94.88 108 GLY A O 1
ATOM 836 N N . ARG A 1 109 ? -2.373 -7.281 27.450 1.00 97.69 109 ARG A N 1
ATOM 837 C CA . ARG A 1 109 ? -3.701 -6.664 27.486 1.00 97.69 109 ARG A CA 1
ATOM 838 C C . ARG A 1 109 ? -3.584 -5.206 27.065 1.00 97.69 109 ARG A C 1
ATOM 840 O O . ARG A 1 109 ? -2.796 -4.470 27.642 1.00 97.69 109 ARG A O 1
ATOM 847 N N . PHE A 1 110 ? -4.391 -4.778 26.102 1.00 98.31 110 PHE A N 1
ATOM 848 C CA . PHE A 1 110 ? -4.382 -3.409 25.594 1.00 98.31 110 PHE A CA 1
ATOM 849 C C . PHE A 1 110 ? -5.738 -2.735 25.777 1.00 98.31 110 PHE A C 1
ATOM 851 O O . PHE A 1 110 ? -6.779 -3.347 25.521 1.00 98.31 110 PHE A O 1
ATOM 858 N N . ALA A 1 111 ? -5.712 -1.464 26.171 1.00 98.44 111 ALA A N 1
ATOM 859 C CA . ALA A 1 111 ? -6.893 -0.614 26.215 1.00 98.44 111 ALA A CA 1
ATOM 860 C C . ALA A 1 111 ? -6.965 0.267 24.964 1.00 98.44 111 ALA A C 1
ATOM 862 O O . ALA A 1 111 ? -5.971 0.858 24.540 1.00 98.44 111 ALA A O 1
ATOM 863 N N . VAL A 1 112 ? -8.154 0.387 24.386 1.00 98.31 112 VAL A N 1
ATOM 864 C CA . VAL A 1 112 ? -8.447 1.302 23.282 1.00 98.31 112 VAL A CA 1
ATOM 865 C C . VAL A 1 112 ? -9.531 2.267 23.740 1.00 98.31 112 VAL A C 1
ATOM 867 O O . VAL A 1 112 ? -10.640 1.847 24.053 1.00 98.31 112 VAL A O 1
ATOM 870 N N . VAL A 1 113 ? -9.219 3.560 23.785 1.00 98.00 113 VAL A N 1
ATOM 871 C CA . VAL A 1 113 ? -10.139 4.612 24.229 1.00 98.00 113 VAL A CA 1
ATOM 872 C C . VAL A 1 113 ? -10.792 5.253 23.007 1.00 98.00 113 VAL A C 1
ATOM 874 O O . VAL A 1 113 ? -10.157 6.022 22.286 1.00 98.00 113 VAL A O 1
ATOM 877 N N . GLY A 1 114 ? -12.066 4.936 22.789 1.00 97.50 114 GLY A N 1
ATOM 878 C CA . GLY A 1 114 ? -12.884 5.359 21.655 1.00 97.50 114 GLY A CA 1
ATOM 879 C C . GLY A 1 114 ? -13.147 4.223 20.662 1.00 97.50 114 GLY A C 1
ATOM 880 O O . GLY A 1 114 ? -12.222 3.619 20.123 1.00 97.50 114 GLY A O 1
ATOM 881 N N . ALA A 1 115 ? -14.421 3.972 20.356 1.00 97.56 115 ALA A N 1
ATOM 882 C CA . ALA A 1 115 ? -14.873 2.973 19.386 1.00 97.56 115 ALA A CA 1
ATOM 883 C C . ALA A 1 115 ? -15.215 3.592 18.014 1.00 97.56 115 ALA A C 1
ATOM 885 O O . ALA A 1 115 ? -16.141 3.150 17.333 1.00 97.56 115 ALA A O 1
ATOM 886 N N . GLY A 1 116 ? -14.485 4.633 17.599 1.00 96.94 116 GLY A N 1
ATOM 887 C CA . G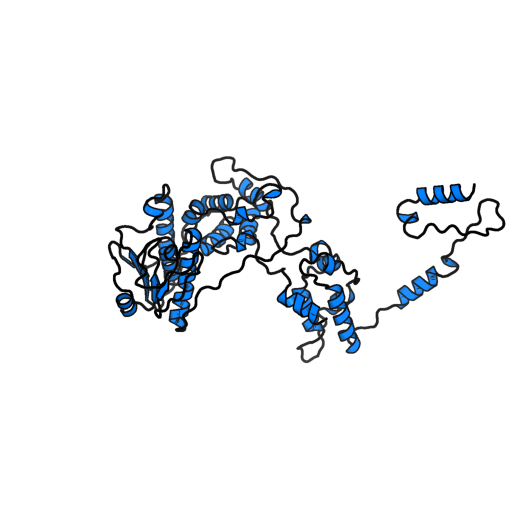LY A 1 116 ? -14.516 5.171 16.230 1.00 96.94 116 GLY A CA 1
ATOM 888 C C . GLY A 1 116 ? -13.615 4.387 15.264 1.00 96.94 116 GLY A C 1
ATOM 889 O O . GLY A 1 116 ? -12.967 3.424 15.664 1.00 96.94 116 GLY A O 1
ATOM 890 N N . LEU A 1 117 ? -13.515 4.824 14.000 1.00 96.75 117 LEU A N 1
ATOM 891 C CA . LEU A 1 117 ? -12.722 4.148 12.952 1.00 96.75 117 LEU A CA 1
ATOM 892 C C . LEU A 1 117 ? -11.303 3.777 13.397 1.00 96.75 117 LEU A C 1
ATOM 894 O O . LEU A 1 117 ? -10.868 2.640 13.234 1.00 96.75 117 LEU A O 1
ATOM 898 N N . SER A 1 118 ? -10.588 4.740 13.977 1.00 96.31 118 SER A N 1
ATOM 899 C CA . SER A 1 118 ? -9.200 4.550 14.392 1.00 96.31 118 SER A CA 1
ATOM 900 C C . SER A 1 118 ? -9.064 3.537 15.533 1.00 96.31 118 SER A C 1
ATOM 902 O O . SER A 1 118 ? -8.283 2.589 15.440 1.00 96.31 118 SER A O 1
ATOM 904 N N . GLY A 1 119 ? -9.879 3.680 16.581 1.00 97.69 119 GLY A N 1
ATOM 905 C CA . GLY A 1 119 ? -9.885 2.751 17.709 1.00 97.69 119 GLY A CA 1
ATOM 906 C C . GLY A 1 119 ? -10.282 1.337 17.287 1.00 97.69 119 GLY A C 1
ATOM 907 O O . GLY A 1 119 ? -9.568 0.383 17.591 1.00 97.69 119 GLY A O 1
ATOM 908 N N . LEU A 1 120 ? -11.347 1.198 16.491 1.00 98.31 120 LEU A N 1
ATOM 909 C CA . LEU A 1 120 ? -11.782 -0.095 15.955 1.00 98.31 120 LEU A CA 1
ATOM 910 C C . LEU A 1 120 ? -10.717 -0.735 15.056 1.00 98.31 120 LEU A C 1
ATOM 912 O O . LEU A 1 120 ? -10.502 -1.940 15.147 1.00 98.31 120 LEU A O 1
ATOM 916 N N . GLY A 1 121 ? -10.002 0.045 14.238 1.00 97.69 121 GLY A N 1
ATOM 917 C CA . GLY A 1 121 ? -8.886 -0.460 13.431 1.00 97.69 121 GLY A CA 1
ATOM 918 C C . GLY A 1 121 ? -7.753 -1.028 14.289 1.00 97.69 121 GLY A C 1
ATOM 919 O O . GLY A 1 121 ? -7.258 -2.127 14.024 1.00 97.69 121 GLY A O 1
ATOM 920 N N . CYS A 1 122 ? -7.375 -0.313 15.352 1.00 97.81 122 CYS A N 1
ATOM 921 C CA . CYS A 1 122 ? -6.376 -0.781 16.313 1.00 97.81 122 CYS A CA 1
ATOM 922 C C . CYS A 1 122 ? -6.836 -2.062 17.020 1.00 97.81 122 CYS A C 1
ATOM 924 O O . CYS A 1 122 ? -6.123 -3.071 17.016 1.00 97.81 122 CYS A O 1
ATOM 926 N N . ALA A 1 123 ? -8.063 -2.049 17.544 1.00 98.25 123 ALA A N 1
ATOM 927 C CA . ALA A 1 123 ? -8.647 -3.174 18.254 1.00 98.25 123 ALA A CA 1
ATOM 928 C C . ALA A 1 123 ? -8.744 -4.426 17.376 1.00 98.25 123 ALA A C 1
ATOM 930 O O . ALA A 1 123 ? -8.310 -5.495 17.800 1.00 98.25 123 ALA A O 1
ATOM 931 N N . LEU A 1 124 ? -9.217 -4.291 16.132 1.00 97.69 124 LEU A N 1
ATOM 932 C CA . LEU A 1 124 ? -9.305 -5.395 15.176 1.00 97.69 124 LEU A CA 1
ATOM 933 C C . LEU A 1 124 ? -7.931 -6.023 14.934 1.00 97.69 124 LEU A C 1
ATOM 935 O O . LEU A 1 124 ? -7.771 -7.240 14.998 1.00 97.69 124 LEU A O 1
ATOM 939 N N . ARG A 1 125 ? -6.902 -5.207 14.676 1.00 96.69 125 ARG A N 1
ATOM 940 C CA . ARG A 1 125 ? -5.564 -5.728 14.363 1.00 96.69 125 ARG A CA 1
ATOM 941 C C . ARG A 1 125 ? -4.912 -6.415 15.568 1.00 96.69 125 ARG A C 1
ATOM 943 O O . ARG A 1 125 ? -4.230 -7.424 15.373 1.00 96.69 125 ARG A O 1
ATOM 950 N N . LEU A 1 126 ? -5.117 -5.902 16.782 1.00 97.25 126 LEU A N 1
ATOM 951 C CA . LEU A 1 126 ? -4.657 -6.542 18.020 1.00 97.25 126 LEU A CA 1
ATOM 952 C C . LEU A 1 126 ? -5.418 -7.846 18.304 1.00 97.25 126 LEU A C 1
ATOM 954 O O . LEU A 1 126 ? -4.786 -8.859 18.619 1.00 97.25 126 LEU A O 1
ATOM 958 N N . ALA A 1 127 ? -6.739 -7.850 18.117 1.00 96.56 127 ALA A N 1
ATOM 959 C CA . ALA A 1 127 ? -7.582 -9.026 18.307 1.00 96.56 127 ALA A CA 1
ATOM 960 C C . ALA A 1 127 ? -7.234 -10.137 17.300 1.00 96.56 127 ALA A C 1
ATOM 962 O O . ALA A 1 127 ? -6.959 -11.259 17.718 1.00 96.56 127 ALA A O 1
ATOM 963 N N . ASN A 1 128 ? -7.039 -9.809 16.014 1.00 95.00 128 ASN A N 1
ATOM 964 C CA . ASN A 1 128 ? -6.561 -10.748 14.983 1.00 95.00 128 ASN A CA 1
ATOM 965 C C . ASN A 1 128 ? -5.224 -11.416 15.359 1.00 95.00 128 ASN A C 1
ATOM 967 O O . ASN A 1 128 ? -4.944 -12.553 14.972 1.00 95.00 128 ASN A O 1
ATOM 971 N N . ARG A 1 129 ? -4.373 -10.711 16.119 1.00 95.00 129 ARG A N 1
ATOM 972 C CA . ARG A 1 129 ? -3.088 -11.213 16.650 1.00 95.00 129 ARG A CA 1
ATOM 973 C C . ARG A 1 129 ? -3.225 -11.981 17.963 1.00 95.00 129 ARG A C 1
ATOM 975 O O . ARG A 1 129 ? -2.205 -12.435 18.485 1.00 95.00 129 ARG A O 1
ATOM 982 N N . LYS A 1 130 ? -4.456 -12.135 18.451 1.00 95.94 130 LYS A N 1
ATOM 983 C CA . LYS A 1 130 ? -4.881 -12.829 19.669 1.00 95.94 130 LYS A CA 1
ATOM 984 C C . LYS A 1 130 ? -4.392 -12.186 20.967 1.00 95.94 130 LYS A C 1
ATOM 986 O O . LYS A 1 130 ? -4.183 -12.890 21.952 1.00 95.94 130 LYS A O 1
ATOM 991 N N . TYR A 1 131 ? -4.211 -10.866 20.977 1.00 97.38 131 TYR A N 1
ATOM 992 C CA . TYR A 1 131 ? -4.013 -10.106 22.216 1.00 97.38 131 TYR A CA 1
ATOM 993 C C . TYR A 1 131 ? -5.344 -9.850 22.928 1.00 97.38 131 TYR A C 1
ATOM 995 O O . TYR A 1 131 ? -6.393 -9.818 22.286 1.00 97.38 131 TYR A O 1
ATOM 1003 N N . GLY A 1 132 ? -5.305 -9.657 24.249 1.00 97.69 132 GLY A N 1
ATOM 1004 C CA . GLY A 1 132 ? -6.475 -9.198 24.995 1.00 97.69 132 GLY A CA 1
ATOM 1005 C C . GLY A 1 132 ? -6.720 -7.720 24.709 1.00 97.69 132 GLY A C 1
ATOM 1006 O O . GLY A 1 132 ? -5.815 -6.912 24.899 1.00 97.69 132 GLY A O 1
ATOM 1007 N N . VAL A 1 133 ? -7.917 -7.367 24.245 1.00 98.31 133 VAL A N 1
ATOM 1008 C CA . VAL A 1 133 ? -8.266 -5.982 23.905 1.00 98.31 133 VAL A CA 1
ATOM 1009 C C . VAL A 1 133 ? -9.557 -5.591 24.602 1.00 98.31 133 VAL A C 1
ATOM 1011 O O . VAL A 1 133 ? -10.567 -6.283 24.456 1.00 98.31 133 VAL A O 1
ATOM 1014 N N . THR A 1 134 ? -9.523 -4.460 25.302 1.00 98.62 134 THR A N 1
ATOM 1015 C CA . THR A 1 134 ? -10.712 -3.809 25.856 1.00 98.62 134 THR A CA 1
ATOM 1016 C C . THR A 1 134 ? -10.895 -2.449 25.197 1.00 98.62 134 THR A C 1
ATOM 1018 O O . THR A 1 134 ? -9.986 -1.622 25.196 1.00 98.62 134 THR A O 1
ATOM 1021 N N . ILE A 1 135 ? -12.072 -2.222 24.625 1.00 98.69 135 ILE A N 1
ATOM 1022 C CA . ILE A 1 135 ? -12.466 -0.975 23.978 1.00 98.69 135 ILE A CA 1
ATOM 1023 C C . ILE A 1 135 ? -13.391 -0.226 24.936 1.00 98.69 135 ILE A C 1
ATOM 1025 O O . ILE A 1 135 ? -14.432 -0.755 25.322 1.00 98.69 135 ILE A O 1
ATOM 1029 N N . PHE A 1 136 ? -13.026 0.999 25.292 1.00 98.50 136 PHE A N 1
ATOM 1030 C CA . PHE A 1 136 ? -13.820 1.893 26.127 1.00 98.50 136 PHE A CA 1
ATOM 1031 C C . PHE A 1 136 ? -14.489 2.943 25.243 1.00 98.50 136 PHE A C 1
ATOM 1033 O O . PHE A 1 136 ? -13.808 3.729 24.586 1.00 98.50 136 PHE A O 1
ATOM 1040 N N . GLU A 1 137 ? -15.817 2.957 25.208 1.00 97.81 137 GLU A N 1
ATOM 1041 C CA . GLU A 1 137 ? -16.613 3.919 24.448 1.00 97.81 137 GLU A CA 1
ATOM 1042 C C . GLU A 1 137 ? -17.523 4.697 25.394 1.00 97.81 137 GLU A C 1
ATOM 1044 O O . GLU A 1 137 ? -18.266 4.124 26.192 1.00 97.81 137 GLU A O 1
ATOM 1049 N N . ARG A 1 138 ? -17.481 6.027 25.271 1.00 96.88 138 ARG A N 1
ATOM 1050 C CA . ARG A 1 138 ? -18.291 6.927 26.095 1.00 96.88 138 ARG A CA 1
ATOM 1051 C C . ARG A 1 138 ? -19.781 6.786 25.807 1.00 96.88 138 ARG A C 1
ATOM 1053 O O . ARG A 1 138 ? -20.580 6.891 26.727 1.00 96.88 138 ARG A O 1
ATOM 1060 N N . GLU A 1 139 ? -20.154 6.602 24.545 1.00 96.44 139 GLU A N 1
ATOM 1061 C CA . GLU A 1 139 ? -21.556 6.528 24.138 1.00 96.44 139 GLU A CA 1
ATOM 1062 C C . GLU A 1 139 ? -22.123 5.100 24.245 1.00 96.44 139 GLU A C 1
ATOM 1064 O O . GLU A 1 139 ? -21.405 4.112 24.406 1.00 96.44 139 GLU A O 1
ATOM 1069 N N . GLY A 1 140 ? -23.442 4.970 24.084 1.00 96.62 140 GLY A N 1
ATOM 1070 C CA . GLY A 1 140 ? -24.147 3.683 24.114 1.00 96.62 140 GLY A CA 1
ATOM 1071 C C . GLY A 1 140 ? -24.001 2.823 22.851 1.00 96.62 140 GLY A C 1
ATOM 1072 O O . GLY A 1 140 ? -24.737 1.854 22.694 1.00 96.62 140 GLY A O 1
ATOM 1073 N N . SER A 1 141 ? -23.119 3.184 21.914 1.00 95.56 141 SER A N 1
ATOM 1074 C CA . SER A 1 141 ? -22.843 2.412 20.693 1.00 95.56 141 SER A CA 1
ATOM 1075 C C . SER A 1 141 ? -21.488 2.785 20.093 1.00 95.56 141 SER A C 1
ATOM 1077 O O . SER A 1 141 ? -21.036 3.922 20.222 1.00 95.56 141 SER A O 1
ATOM 1079 N N . TRP A 1 142 ? -20.853 1.851 19.387 1.00 96.06 142 TRP A N 1
ATOM 1080 C CA . TRP A 1 142 ? -19.640 2.112 18.607 1.00 96.06 142 TRP A CA 1
ATOM 1081 C C . TRP A 1 142 ? -19.894 2.969 17.351 1.00 96.06 142 TRP A C 1
ATOM 1083 O O . TRP A 1 142 ? -21.016 3.379 17.058 1.00 96.06 142 TRP A O 1
ATOM 1093 N N . GLY A 1 143 ? -18.830 3.248 16.599 1.00 93.25 143 GLY A N 1
ATOM 1094 C CA . GLY A 1 143 ? -18.862 3.936 15.310 1.00 93.25 143 GLY A CA 1
ATOM 1095 C C . GLY A 1 143 ? -18.494 5.418 15.369 1.00 93.25 143 GLY A C 1
ATOM 1096 O O . GLY A 1 143 ? -18.208 6.012 14.330 1.00 93.25 143 GLY A O 1
ATOM 1097 N N . GLY A 1 144 ? -18.442 6.031 16.555 1.00 94.25 144 GLY A N 1
ATOM 1098 C CA . GLY A 1 144 ? -18.043 7.433 16.703 1.00 94.25 144 GLY A CA 1
ATOM 1099 C C . GLY A 1 144 ? -18.910 8.377 15.857 1.00 94.25 144 GLY A C 1
ATOM 1100 O O . GLY A 1 144 ? -20.139 8.305 15.882 1.00 94.25 144 GLY A O 1
ATOM 1101 N N . ALA A 1 145 ? -18.276 9.244 15.062 1.00 93.06 145 ALA A N 1
ATOM 1102 C CA . ALA A 1 145 ? -18.974 10.165 14.159 1.00 93.06 145 ALA A CA 1
ATOM 1103 C C . ALA A 1 145 ? -19.828 9.454 13.086 1.00 93.06 145 ALA A C 1
ATOM 1105 O O . ALA A 1 145 ? -20.812 10.021 12.607 1.00 93.06 145 ALA A O 1
ATOM 1106 N N . LEU A 1 146 ? -19.516 8.195 12.748 1.00 95.94 146 LEU A N 1
ATOM 1107 C CA . LEU A 1 146 ? -20.246 7.423 11.736 1.00 95.94 146 LEU A CA 1
ATOM 1108 C C . LEU A 1 146 ? -21.664 7.037 12.168 1.00 95.94 146 LEU A C 1
ATOM 1110 O O . LEU A 1 146 ? -22.462 6.653 11.319 1.00 95.94 146 LEU A O 1
ATOM 1114 N N . ARG A 1 147 ? -22.024 7.194 13.451 1.00 95.06 147 ARG A N 1
ATOM 1115 C CA . ARG A 1 147 ? -23.405 6.996 13.939 1.00 95.06 147 ARG A CA 1
ATOM 1116 C C . ARG A 1 147 ? -24.430 7.883 13.221 1.00 95.06 147 ARG A C 1
ATOM 1118 O O . ARG A 1 147 ? -25.604 7.518 13.155 1.00 95.06 147 ARG A O 1
ATOM 1125 N N . ASN A 1 148 ? -23.966 9.004 12.661 1.00 94.69 148 ASN A N 1
ATOM 1126 C CA . ASN A 1 148 ? -24.763 9.964 11.899 1.00 94.69 148 ASN A CA 1
ATOM 1127 C C . ASN A 1 148 ? -24.607 9.810 10.372 1.00 94.69 148 ASN A C 1
ATOM 1129 O O . ASN A 1 148 ? -25.149 10.619 9.622 1.00 94.69 148 ASN A O 1
ATOM 1133 N N . HIS A 1 149 ? -23.853 8.815 9.890 1.00 96.00 149 HIS A N 1
ATOM 1134 C CA . HIS A 1 149 ? -23.648 8.599 8.457 1.00 96.00 149 HIS A CA 1
ATOM 1135 C C . HIS A 1 149 ? -24.891 7.947 7.812 1.00 96.00 149 HIS A C 1
ATOM 1137 O O . HIS A 1 149 ? -25.454 7.026 8.406 1.00 96.00 149 HIS A O 1
ATOM 1143 N N . PRO A 1 150 ? -25.310 8.339 6.590 1.00 96.00 150 PRO A N 1
ATOM 1144 C CA . PRO A 1 150 ? -26.485 7.753 5.931 1.00 96.00 150 PRO A CA 1
ATOM 1145 C C . PRO A 1 150 ? -26.393 6.236 5.721 1.00 96.00 150 PRO A C 1
ATOM 1147 O O . PRO A 1 150 ? -27.386 5.529 5.827 1.00 96.00 150 PRO A O 1
ATOM 1150 N N . GLU A 1 151 ? -25.188 5.728 5.459 1.00 95.44 151 GLU A N 1
ATOM 1151 C CA . GLU A 1 151 ? -24.927 4.296 5.247 1.00 95.44 151 GLU A CA 1
ATOM 1152 C C . GLU A 1 151 ? -24.403 3.587 6.512 1.00 95.44 151 GLU A C 1
ATOM 1154 O O . GLU A 1 151 ? -23.724 2.563 6.418 1.00 95.44 151 GLU A O 1
ATOM 1159 N N . ARG A 1 152 ? -24.671 4.133 7.710 1.00 96.31 152 ARG A N 1
ATOM 1160 C CA . ARG A 1 152 ? -24.129 3.608 8.979 1.00 96.31 152 ARG A CA 1
ATOM 1161 C C . ARG A 1 152 ? -24.406 2.120 9.191 1.00 96.31 152 ARG A C 1
ATOM 1163 O O . ARG A 1 152 ? -23.532 1.423 9.687 1.00 96.31 152 ARG A O 1
ATOM 1170 N N . ASP A 1 153 ? -25.576 1.629 8.785 1.00 97.31 153 ASP A N 1
ATOM 1171 C CA . ASP A 1 153 ? -25.975 0.242 9.037 1.00 97.31 153 ASP A CA 1
ATOM 1172 C C . ASP A 1 153 ? -25.094 -0.725 8.230 1.00 97.31 153 ASP A C 1
ATOM 1174 O O . ASP A 1 153 ? -24.624 -1.731 8.755 1.00 97.31 153 ASP A O 1
ATOM 1178 N N . ALA A 1 154 ? -24.776 -0.379 6.976 1.00 95.94 154 ALA A N 1
ATOM 1179 C CA . ALA A 1 154 ? -23.864 -1.158 6.138 1.00 95.94 154 ALA A CA 1
ATOM 1180 C C . ALA A 1 154 ? -22.419 -1.109 6.659 1.00 95.94 154 ALA A C 1
ATOM 1182 O O . ALA A 1 154 ? -21.706 -2.112 6.614 1.00 95.94 154 ALA A O 1
ATOM 1183 N N . ILE A 1 155 ? -21.998 0.048 7.178 1.00 97.56 155 ILE A N 1
ATOM 1184 C CA . ILE A 1 155 ? -20.672 0.229 7.776 1.00 97.56 155 ILE A CA 1
ATOM 1185 C C . ILE A 1 155 ? -20.541 -0.599 9.062 1.00 97.56 155 ILE A C 1
ATOM 1187 O O . ILE A 1 155 ? -19.559 -1.318 9.234 1.00 97.56 155 ILE A O 1
ATOM 1191 N N . PHE A 1 156 ? -21.539 -0.551 9.947 1.00 97.81 156 PHE A N 1
ATOM 1192 C CA . PHE A 1 156 ? -21.521 -1.289 11.212 1.00 97.81 156 PHE A CA 1
ATOM 1193 C C . PHE A 1 156 ? -21.631 -2.793 10.977 1.00 97.81 156 PHE A C 1
ATOM 1195 O O . PHE A 1 156 ? -20.912 -3.550 11.621 1.00 97.81 156 PHE A O 1
ATOM 1202 N N . ALA A 1 157 ? -22.412 -3.227 9.984 1.00 97.69 157 ALA A N 1
ATOM 1203 C CA . ALA A 1 157 ? -22.442 -4.625 9.567 1.00 97.69 157 ALA A CA 1
ATOM 1204 C C . ALA A 1 157 ? -21.064 -5.131 9.099 1.00 97.69 157 ALA A C 1
ATOM 1206 O O . ALA A 1 157 ? -20.747 -6.306 9.282 1.00 97.69 157 ALA A O 1
ATOM 1207 N N . ASP A 1 158 ? -20.226 -4.273 8.503 1.00 97.69 158 ASP A N 1
ATOM 1208 C CA . ASP A 1 158 ? -18.841 -4.643 8.200 1.00 97.69 158 ASP A CA 1
ATOM 1209 C C . ASP A 1 158 ? -17.996 -4.740 9.472 1.00 97.69 158 ASP A C 1
ATOM 1211 O O . ASP A 1 158 ? -17.254 -5.705 9.620 1.00 97.69 158 ASP A O 1
ATOM 1215 N N . PHE A 1 159 ? -18.147 -3.813 10.424 1.00 97.75 159 PHE A N 1
ATOM 1216 C CA . PHE A 1 159 ? -17.454 -3.900 11.715 1.00 97.75 159 PHE A CA 1
ATOM 1217 C C . PHE A 1 159 ? -17.778 -5.218 12.429 1.00 97.75 159 PHE A C 1
ATOM 1219 O O . PHE A 1 159 ? -16.862 -5.973 12.754 1.00 97.75 159 PHE A O 1
ATOM 1226 N N . GLU A 1 160 ? -19.061 -5.550 12.584 1.00 97.38 160 GLU A N 1
ATOM 1227 C CA . GLU A 1 160 ? -19.521 -6.818 13.171 1.00 97.38 160 GLU A CA 1
ATOM 1228 C C . GLU A 1 160 ? -18.927 -8.022 12.452 1.00 97.38 160 GLU A C 1
ATOM 1230 O O . GLU A 1 160 ? -18.383 -8.928 13.085 1.00 97.38 160 GLU A O 1
ATOM 1235 N N . ARG A 1 161 ? -18.977 -8.010 11.117 1.00 96.88 161 ARG A N 1
ATOM 1236 C CA . ARG A 1 161 ? -18.449 -9.098 10.298 1.00 96.88 161 ARG A CA 1
ATOM 1237 C C . ARG A 1 161 ? -16.959 -9.307 10.527 1.00 96.88 161 ARG A C 1
ATOM 1239 O O . ARG A 1 161 ? -16.544 -10.451 10.672 1.00 96.88 161 ARG A O 1
ATOM 1246 N N . GLN A 1 162 ? -16.156 -8.243 10.564 1.00 96.44 162 GLN A N 1
ATOM 1247 C CA . GLN A 1 162 ? -14.709 -8.380 10.752 1.00 96.44 162 GLN A CA 1
ATOM 1248 C C . GLN A 1 162 ? -14.339 -8.829 12.174 1.00 96.44 162 GLN A C 1
ATOM 1250 O O . GLN A 1 162 ? -13.340 -9.521 12.348 1.00 96.44 162 GLN A O 1
ATOM 1255 N N . PHE A 1 163 ? -15.158 -8.503 13.177 1.00 96.62 163 PHE A N 1
ATOM 1256 C CA . PHE A 1 163 ? -14.956 -8.928 14.565 1.00 96.62 163 PHE A CA 1
ATOM 1257 C C . PHE A 1 163 ? -15.553 -10.306 14.903 1.00 96.62 163 PHE A C 1
ATOM 1259 O O . PHE A 1 163 ? -15.271 -10.838 15.974 1.00 96.62 163 PHE A O 1
ATOM 1266 N N . MET A 1 164 ? -16.339 -10.925 14.015 1.00 95.56 164 MET A N 1
ATOM 1267 C CA . MET A 1 164 ? -17.184 -12.087 14.344 1.00 95.56 164 MET A CA 1
ATOM 1268 C C . MET A 1 164 ? -16.450 -13.321 14.904 1.00 95.56 164 MET A C 1
ATOM 1270 O O . MET A 1 164 ? -17.059 -14.161 15.565 1.00 95.56 164 MET A O 1
ATOM 1274 N N . HIS A 1 165 ? -15.161 -13.481 14.594 1.00 94.19 165 HIS A N 1
ATOM 1275 C CA . HIS A 1 165 ? -14.329 -14.604 15.047 1.00 94.19 165 HIS A CA 1
ATOM 1276 C C . HIS A 1 165 ? -13.301 -14.194 16.106 1.00 94.19 165 HIS A C 1
ATOM 1278 O O . HIS A 1 165 ? -12.481 -15.009 16.537 1.00 94.19 165 HIS A O 1
ATOM 1284 N N . GLU A 1 166 ? -13.337 -12.935 16.527 1.00 94.69 166 GLU A N 1
ATOM 1285 C CA . GLU A 1 166 ? -12.349 -12.338 17.402 1.00 94.69 166 GLU A CA 1
ATOM 1286 C C . GLU A 1 166 ? -12.908 -12.125 18.806 1.00 94.69 166 GLU A C 1
ATOM 1288 O O . GLU A 1 166 ? -14.088 -11.847 19.006 1.00 94.69 166 GLU A O 1
ATOM 1293 N N . LYS A 1 167 ? -12.042 -12.276 19.810 1.00 93.31 167 LYS A N 1
ATOM 1294 C CA . LYS A 1 167 ? -12.395 -12.037 21.212 1.00 93.31 167 LYS A CA 1
ATOM 1295 C C . LYS A 1 167 ? -11.928 -10.643 21.609 1.00 93.31 167 LYS A C 1
ATOM 1297 O O . LYS A 1 167 ? -10.736 -10.357 21.539 1.00 93.31 167 LYS A O 1
ATOM 1302 N N . TYR A 1 168 ? -12.859 -9.813 22.052 1.00 96.50 168 TYR A N 1
ATOM 1303 C CA . TYR A 1 168 ? -12.613 -8.463 22.550 1.00 96.50 168 TYR A CA 1
ATOM 1304 C C . TYR A 1 168 ? -13.683 -8.104 23.588 1.00 96.50 168 TYR A C 1
ATOM 1306 O O . TYR A 1 168 ? -14.768 -8.684 23.587 1.00 96.50 168 TYR A O 1
ATOM 1314 N N . ASP A 1 169 ? -13.363 -7.174 24.483 1.00 98.06 169 ASP A N 1
ATOM 1315 C CA . ASP A 1 169 ? -14.294 -6.620 25.469 1.00 98.06 169 ASP A CA 1
ATOM 1316 C C . ASP A 1 169 ? -14.701 -5.211 25.021 1.00 98.06 169 ASP A C 1
ATOM 1318 O O . ASP A 1 169 ? -13.846 -4.336 24.904 1.00 98.06 169 ASP A O 1
ATOM 1322 N N . LEU A 1 170 ? -15.982 -4.990 24.718 1.00 98.12 170 LEU A N 1
ATOM 1323 C CA . LEU A 1 170 ? -16.510 -3.679 24.334 1.00 98.12 170 LEU A CA 1
ATOM 1324 C C . LEU A 1 170 ? -17.333 -3.104 25.485 1.00 98.12 170 LEU A C 1
ATOM 1326 O O . LEU A 1 170 ? -18.449 -3.549 25.750 1.00 98.12 170 LEU A O 1
ATOM 1330 N N . ARG A 1 171 ? -16.793 -2.070 26.129 1.00 98.12 171 ARG A N 1
ATOM 1331 C CA . ARG A 1 171 ? -17.425 -1.362 27.241 1.00 98.12 171 ARG A CA 1
ATOM 1332 C C . ARG A 1 171 ? -18.051 -0.066 26.748 1.00 98.12 171 ARG A C 1
ATOM 1334 O O . ARG A 1 171 ? -17.361 0.924 26.519 1.00 98.12 171 ARG A O 1
ATOM 1341 N N . LEU A 1 172 ? -19.365 -0.102 26.557 1.00 97.75 172 LEU A N 1
ATOM 1342 C CA . LEU A 1 172 ? -20.181 1.059 26.195 1.00 97.75 172 LEU A CA 1
ATOM 1343 C C . LEU A 1 172 ? -20.556 1.863 27.446 1.00 97.75 172 LEU A C 1
ATOM 1345 O O . LEU A 1 172 ? -20.509 1.333 28.558 1.00 97.75 172 LEU A O 1
ATOM 1349 N N . ASN A 1 173 ? -20.952 3.126 27.269 1.00 97.44 173 ASN A N 1
ATOM 1350 C CA . ASN A 1 173 ? -21.272 4.043 28.374 1.00 97.44 173 ASN A CA 1
ATOM 1351 C C . ASN A 1 173 ? -20.167 4.112 29.447 1.00 97.44 173 ASN A C 1
ATOM 1353 O O . ASN A 1 173 ? -20.448 4.236 30.636 1.00 97.44 173 ASN A O 1
ATOM 1357 N N . SER A 1 174 ? -18.910 3.971 29.025 1.00 96.75 174 SER A N 1
ATOM 1358 C CA . SER A 1 174 ? -17.741 3.858 29.897 1.00 96.75 174 SER A CA 1
ATOM 1359 C C . SER A 1 174 ? -16.754 4.980 29.563 1.00 96.75 174 SER A C 1
ATOM 1361 O O . SER A 1 174 ? -15.767 4.735 28.861 1.00 96.75 174 SER A O 1
ATOM 1363 N N . PRO A 1 175 ? -17.035 6.234 29.977 1.00 95.19 175 PRO A N 1
ATOM 1364 C CA . PRO A 1 175 ? -16.063 7.313 29.857 1.00 95.19 175 PRO A CA 1
ATOM 1365 C C . PRO A 1 175 ? -14.781 6.945 30.611 1.00 95.19 175 PRO A C 1
ATOM 1367 O O . PRO A 1 175 ? -14.826 6.338 31.676 1.00 95.19 175 PRO A O 1
ATOM 1370 N N . VAL A 1 176 ? -13.642 7.312 30.033 1.00 95.75 176 VAL A N 1
ATOM 1371 C CA . VAL A 1 176 ? -12.337 7.215 30.690 1.00 95.75 176 VAL A CA 1
ATOM 1372 C C . VAL A 1 176 ? -12.002 8.603 31.210 1.00 95.75 176 VAL A C 1
ATOM 1374 O O . VAL A 1 176 ? -12.093 9.564 30.441 1.00 95.75 176 VAL A O 1
ATOM 1377 N N . ASP A 1 177 ? -11.603 8.688 32.478 1.00 90.50 177 ASP A N 1
ATOM 1378 C CA . ASP A 1 177 ? -11.212 9.941 33.133 1.00 90.50 177 ASP A CA 1
ATOM 1379 C C . ASP A 1 177 ? -9.684 10.072 33.266 1.00 90.50 177 ASP A C 1
ATOM 1381 O O . ASP A 1 177 ? -9.142 11.159 33.062 1.00 90.50 177 ASP A O 1
ATOM 1385 N N . SER A 1 178 ? -8.977 8.964 33.528 1.00 92.50 178 SER A N 1
ATOM 1386 C CA . SER A 1 178 ? -7.519 8.912 33.708 1.00 92.50 178 SER A CA 1
ATOM 1387 C C . SER A 1 178 ? -6.881 7.804 32.864 1.00 92.50 178 SER A C 1
ATOM 1389 O O . SER A 1 178 ? -7.380 6.680 32.789 1.00 92.50 178 SER A O 1
ATOM 1391 N N . LEU A 1 179 ? -5.749 8.119 32.225 1.00 93.38 179 LEU A N 1
ATOM 1392 C CA . LEU A 1 179 ? -4.949 7.126 31.500 1.00 93.38 179 LEU A CA 1
ATOM 1393 C C . LEU A 1 179 ? -4.068 6.305 32.447 1.00 93.38 179 LEU A C 1
ATOM 1395 O O . LEU A 1 179 ? -3.742 5.163 32.137 1.00 93.38 179 LEU A O 1
ATOM 1399 N N . GLU A 1 180 ? -3.698 6.867 33.595 1.00 91.06 180 GLU A N 1
ATOM 1400 C CA . GLU A 1 180 ? -2.893 6.222 34.631 1.00 91.06 180 GLU A CA 1
ATOM 1401 C C . GLU A 1 180 ? -3.612 5.007 35.223 1.00 91.06 180 GLU A C 1
ATOM 1403 O O . GLU A 1 180 ? -2.987 3.966 35.421 1.00 91.06 180 GLU A O 1
ATOM 1408 N N . GLU A 1 181 ? -4.929 5.107 35.433 1.00 91.50 181 GLU A N 1
ATOM 1409 C CA . GLU A 1 181 ? -5.761 3.974 35.856 1.00 91.50 181 GLU A CA 1
ATOM 1410 C C . GLU A 1 181 ? -5.703 2.832 34.835 1.00 91.50 181 GLU A C 1
ATOM 1412 O O . GLU A 1 181 ? -5.472 1.677 35.194 1.00 91.50 181 GLU A O 1
ATOM 1417 N N . LEU A 1 182 ? -5.817 3.155 33.541 1.00 94.56 182 LEU A N 1
ATOM 1418 C CA . LEU A 1 182 ? -5.706 2.157 32.478 1.00 94.56 182 LEU A CA 1
ATOM 1419 C C . LEU A 1 182 ? -4.301 1.549 32.399 1.00 94.56 182 LEU A C 1
ATOM 1421 O O . LEU A 1 182 ? -4.173 0.351 32.172 1.00 94.56 182 LEU A O 1
ATOM 1425 N N . LEU A 1 183 ? -3.241 2.327 32.610 1.00 93.31 183 LEU A N 1
ATOM 1426 C CA . LEU A 1 183 ? -1.869 1.805 32.626 1.00 93.31 183 LEU A CA 1
ATOM 1427 C C . LEU A 1 183 ? -1.595 0.864 33.812 1.00 93.31 183 LEU A C 1
ATOM 1429 O O . LEU A 1 183 ? -0.664 0.064 33.743 1.00 93.31 183 LEU A O 1
ATOM 1433 N N . GLY A 1 184 ? -2.395 0.924 34.882 1.00 91.94 184 GLY A N 1
ATOM 1434 C CA . GLY A 1 184 ? -2.339 -0.047 35.978 1.00 91.94 184 GLY A CA 1
ATOM 1435 C C . GLY A 1 184 ? -2.845 -1.439 35.580 1.00 91.94 184 GLY A C 1
ATOM 1436 O O . GLY A 1 184 ? -2.318 -2.449 36.048 1.00 91.94 184 GLY A O 1
ATOM 1437 N N . ASP A 1 185 ? -3.830 -1.498 34.679 1.00 94.88 185 ASP A N 1
ATOM 1438 C CA . ASP A 1 185 ? -4.497 -2.738 34.266 1.00 94.88 185 ASP A CA 1
ATOM 1439 C C . ASP A 1 185 ? -4.034 -3.270 32.899 1.00 94.88 185 ASP A C 1
ATOM 1441 O O . ASP A 1 185 ? -4.152 -4.472 32.619 1.00 94.88 185 ASP A O 1
ATOM 1445 N N . PHE A 1 186 ? -3.505 -2.407 32.035 1.00 97.62 186 PHE A N 1
ATOM 1446 C CA . PHE A 1 186 ? -3.177 -2.715 30.646 1.00 97.62 186 PHE A CA 1
ATOM 1447 C C . PHE A 1 186 ? -1.706 -2.422 30.332 1.00 97.62 186 PHE A C 1
ATOM 1449 O O . PHE A 1 186 ? -1.130 -1.437 30.774 1.00 97.62 186 PHE A O 1
ATOM 1456 N N . ASP A 1 187 ? -1.108 -3.259 29.484 1.00 97.19 187 ASP A N 1
ATOM 1457 C CA . ASP A 1 187 ? 0.290 -3.149 29.052 1.00 97.19 187 ASP A CA 1
ATOM 1458 C C . ASP A 1 187 ? 0.523 -2.008 28.038 1.00 97.19 187 ASP A C 1
ATOM 1460 O O . ASP A 1 187 ? 1.662 -1.658 27.709 1.00 97.19 187 ASP A O 1
ATOM 1464 N N . GLY A 1 188 ? -0.559 -1.436 27.507 1.00 96.62 188 GLY A N 1
ATOM 1465 C CA . GLY A 1 188 ? -0.522 -0.257 26.656 1.00 96.62 188 GLY A CA 1
ATOM 1466 C C . GLY A 1 188 ? -1.914 0.270 26.321 1.00 96.62 188 GLY A C 1
ATOM 1467 O O . GLY A 1 188 ? -2.900 -0.474 26.316 1.00 96.62 188 GLY A O 1
ATOM 1468 N N . VAL A 1 189 ? -1.978 1.565 26.021 1.00 97.56 189 VAL A N 1
ATOM 1469 C CA . VAL A 1 189 ? -3.220 2.302 25.780 1.00 97.56 189 VAL A CA 1
ATOM 1470 C C . VAL A 1 189 ? -3.150 3.016 24.434 1.00 97.56 189 VAL A C 1
ATOM 1472 O O . VAL A 1 189 ? -2.164 3.685 24.124 1.00 97.56 189 VAL A O 1
ATOM 1475 N N . TYR A 1 190 ? -4.209 2.900 23.635 1.00 97.00 190 TYR A N 1
ATOM 1476 C CA . TYR A 1 190 ? -4.401 3.703 22.431 1.00 97.00 190 TYR A CA 1
ATOM 1477 C C . TYR A 1 190 ? -5.536 4.706 22.618 1.00 97.00 190 TYR A C 1
ATOM 1479 O O . TYR A 1 190 ? -6.679 4.318 22.847 1.00 97.00 190 TYR A O 1
ATOM 1487 N N . VAL A 1 191 ? -5.225 5.992 22.487 1.00 96.00 191 VAL A N 1
ATOM 1488 C CA . VAL A 1 191 ? -6.179 7.097 22.584 1.00 96.00 191 VAL A CA 1
ATOM 1489 C C . VAL A 1 191 ? -6.681 7.446 21.183 1.00 96.00 191 VAL A C 1
ATOM 1491 O O . VAL A 1 191 ? -5.916 7.893 20.328 1.00 96.00 191 VAL A O 1
ATOM 1494 N N . ALA A 1 192 ? -7.976 7.235 20.952 1.00 95.50 192 ALA A N 1
ATOM 1495 C CA . ALA A 1 192 ? -8.664 7.437 19.678 1.00 95.50 192 ALA A CA 1
ATOM 1496 C C . ALA A 1 192 ? -10.045 8.092 19.890 1.00 95.50 192 ALA A C 1
ATOM 1498 O O . ALA A 1 192 ? -11.056 7.663 19.330 1.00 95.50 192 ALA A O 1
ATOM 1499 N N . THR A 1 193 ? -10.091 9.157 20.695 1.00 94.56 193 THR A N 1
ATOM 1500 C CA . THR A 1 193 ? -11.325 9.814 21.174 1.00 94.56 193 THR A CA 1
ATOM 1501 C C . THR A 1 193 ? -12.074 10.644 20.122 1.00 94.56 193 THR A C 1
ATOM 1503 O O . THR A 1 193 ? -13.121 11.218 20.417 1.00 94.56 193 THR A O 1
ATOM 1506 N N . GLY A 1 194 ? -11.583 10.673 18.881 1.00 91.38 194 GLY A N 1
ATOM 1507 C CA . GLY A 1 194 ? -12.192 11.401 17.768 1.00 91.38 194 GLY A CA 1
ATOM 1508 C C . GLY A 1 194 ? -11.922 12.910 17.789 1.00 91.38 194 GLY A C 1
ATOM 1509 O O . GLY A 1 194 ? -11.242 13.440 18.668 1.00 91.38 194 GLY A O 1
ATOM 1510 N N . LYS A 1 195 ? -12.447 13.621 16.786 1.00 90.31 195 LYS A N 1
ATOM 1511 C CA . LYS A 1 195 ? -12.254 15.070 16.643 1.00 90.31 195 LYS A CA 1
ATOM 1512 C C . LYS A 1 195 ? -12.851 15.829 17.836 1.00 90.31 195 LYS A C 1
ATOM 1514 O O . LYS A 1 195 ? -14.050 15.746 18.083 1.00 90.31 195 LYS A O 1
ATOM 1519 N N . GLY A 1 196 ? -12.019 16.601 18.539 1.00 86.06 196 GLY A N 1
ATOM 1520 C CA . GLY A 1 196 ? -12.433 17.348 19.735 1.00 86.06 196 GLY A CA 1
ATOM 1521 C C . GLY A 1 196 ? -12.676 16.474 20.972 1.00 86.06 196 GLY A C 1
ATOM 1522 O O . GLY A 1 196 ? -13.273 16.945 21.937 1.00 86.06 196 GLY A O 1
ATOM 1523 N N . GLY A 1 197 ? -12.249 15.207 20.940 1.00 88.44 197 GLY A N 1
ATOM 1524 C CA . GLY A 1 197 ? -12.283 14.316 22.094 1.00 88.44 197 GLY A CA 1
ATOM 1525 C C . GLY A 1 197 ? -11.268 14.703 23.175 1.00 88.44 197 GLY A C 1
ATOM 1526 O O . GLY A 1 197 ? -10.353 15.493 22.944 1.00 88.44 197 GLY A O 1
ATOM 1527 N N . ASN A 1 198 ? -11.423 14.128 24.370 1.00 90.94 198 ASN A N 1
ATOM 1528 C CA . ASN A 1 198 ? -10.471 14.330 25.460 1.00 90.94 198 ASN A CA 1
ATOM 1529 C C . ASN A 1 198 ? -9.117 13.689 25.102 1.00 90.94 198 ASN A C 1
ATOM 1531 O O . ASN A 1 198 ? -9.070 12.519 24.716 1.00 90.94 198 ASN A O 1
ATOM 1535 N N . LEU A 1 199 ? -8.036 14.462 25.218 1.00 89.56 199 LEU A N 1
ATOM 1536 C CA . LEU A 1 199 ? -6.658 14.008 25.004 1.00 89.56 199 LEU A CA 1
ATOM 1537 C C . LEU A 1 199 ? -5.922 13.716 26.316 1.00 89.56 199 LEU A C 1
ATOM 1539 O O . LEU A 1 199 ? -4.759 13.341 26.270 1.00 89.56 199 LEU A O 1
ATOM 1543 N N . PHE A 1 200 ? -6.565 13.886 27.476 1.00 91.06 200 PHE A N 1
ATOM 1544 C CA . PHE A 1 200 ? -5.983 13.580 28.789 1.00 91.06 200 PHE A CA 1
ATOM 1545 C C . PHE A 1 200 ? -4.690 14.359 29.075 1.00 91.06 200 PHE A C 1
ATOM 1547 O O . PHE A 1 200 ? -3.718 13.824 29.596 1.00 91.06 200 PHE A O 1
ATOM 1554 N N . GLY A 1 201 ? -4.649 15.630 28.664 1.00 85.50 201 GLY A N 1
ATOM 1555 C CA . GLY A 1 201 ? -3.462 16.480 28.812 1.00 85.50 201 GLY A CA 1
ATOM 1556 C C . GLY A 1 201 ? -2.317 16.156 27.845 1.00 85.50 201 GLY A C 1
ATOM 1557 O O . GLY A 1 201 ? -1.286 16.826 27.891 1.00 85.50 201 GLY A O 1
ATOM 1558 N N . LEU A 1 202 ? -2.485 15.180 26.944 1.00 85.44 202 LEU A N 1
ATOM 1559 C CA . LEU A 1 202 ? -1.516 14.911 25.887 1.00 85.44 202 LEU A CA 1
ATOM 1560 C C . LEU A 1 202 ? -1.475 16.083 24.894 1.00 85.44 202 LEU A C 1
ATOM 1562 O O . LEU A 1 202 ? -2.529 16.611 24.519 1.00 85.44 202 LEU A O 1
ATOM 1566 N N . PRO A 1 203 ? -0.277 16.492 24.435 1.00 76.50 203 PRO A N 1
ATOM 1567 C CA . PRO A 1 203 ? -0.159 17.570 23.468 1.00 76.50 203 PRO A CA 1
ATOM 1568 C C . PRO A 1 203 ? -0.853 17.182 22.161 1.00 76.50 203 PRO A C 1
ATOM 1570 O O . PRO A 1 203 ? -0.674 16.075 21.647 1.00 76.50 203 PRO A O 1
ATOM 1573 N N . SER A 1 204 ? -1.620 18.117 21.601 1.00 65.94 204 SER A N 1
ATOM 1574 C CA . SER A 1 204 ? -2.178 17.957 20.263 1.00 65.94 204 SER A CA 1
ATOM 1575 C C . SER A 1 204 ? -1.044 17.806 19.254 1.00 65.94 204 SER A C 1
ATOM 1577 O O . SER A 1 204 ? -0.101 18.601 19.248 1.00 65.94 204 SER A O 1
ATOM 1579 N N . THR A 1 205 ? -1.144 16.819 18.376 1.00 63.59 205 THR A N 1
ATOM 1580 C CA . THR A 1 205 ? -0.202 16.658 17.274 1.00 63.59 205 THR A CA 1
ATOM 1581 C C . THR A 1 205 ? -0.598 17.558 16.091 1.00 63.59 205 THR A C 1
ATOM 1583 O O . THR A 1 205 ? -1.777 17.882 15.923 1.00 63.59 205 THR A O 1
ATOM 1586 N N . PRO A 1 206 ? 0.362 18.005 15.258 1.00 57.53 206 PRO A N 1
ATOM 1587 C CA . PRO A 1 206 ? 0.049 18.702 14.012 1.00 57.53 206 PRO A CA 1
ATOM 1588 C C . PRO A 1 206 ? -0.902 17.885 13.114 1.00 57.53 206 PRO A C 1
ATOM 1590 O O . PRO A 1 206 ? -0.834 16.653 13.131 1.00 57.53 206 PRO A O 1
ATOM 1593 N N . PRO A 1 207 ? -1.729 18.520 12.266 1.00 50.03 207 PRO A N 1
ATOM 1594 C CA . PRO A 1 207 ? -2.520 17.810 11.260 1.00 50.03 207 PRO A CA 1
ATOM 1595 C C . PRO A 1 207 ? -1.642 16.874 10.413 1.00 50.03 207 PRO A C 1
ATOM 1597 O O . PRO A 1 207 ? -0.511 17.226 10.079 1.00 50.03 207 PRO A O 1
ATOM 1600 N N . ASN A 1 208 ? -2.155 15.689 10.064 1.00 51.62 208 ASN A N 1
ATOM 1601 C CA . ASN A 1 208 ? -1.424 14.620 9.357 1.00 51.62 208 ASN A CA 1
ATOM 1602 C C . ASN A 1 208 ? -0.233 14.009 10.122 1.00 51.62 208 ASN A C 1
ATOM 1604 O O . ASN A 1 208 ? 0.575 13.287 9.534 1.00 51.62 208 ASN A O 1
ATOM 1608 N N . SER A 1 209 ? -0.129 14.242 11.431 1.00 53.91 209 SER A N 1
ATOM 1609 C CA . SER A 1 209 ? 0.824 13.511 12.265 1.00 53.91 209 SER A CA 1
ATOM 1610 C C . SER A 1 209 ? 0.390 12.060 12.423 1.00 53.91 209 SER A C 1
ATOM 1612 O O . SER A 1 209 ? -0.780 11.761 12.654 1.00 53.91 209 SER A O 1
ATOM 1614 N N . LEU A 1 210 ? 1.352 11.158 12.287 1.00 58.03 210 LEU A N 1
ATOM 1615 C CA . LEU A 1 210 ? 1.187 9.717 12.444 1.00 58.03 210 LEU A CA 1
ATOM 1616 C C . LEU A 1 210 ? 0.789 9.321 13.871 1.00 58.03 210 LEU A C 1
ATOM 1618 O O . LEU A 1 210 ? 0.981 10.130 14.781 1.00 58.03 210 LEU A O 1
ATOM 1622 N N . PRO A 1 211 ? 0.287 8.085 14.096 1.00 59.38 211 PRO A N 1
ATOM 1623 C CA . PRO A 1 211 ? 0.050 7.590 15.440 1.00 59.38 211 PRO A CA 1
ATOM 1624 C C . PRO A 1 211 ? 1.358 7.697 16.213 1.00 59.38 211 PRO A C 1
ATOM 1626 O O . PRO A 1 211 ? 2.393 7.137 15.825 1.00 59.38 211 PRO A O 1
ATOM 1629 N N . ALA A 1 212 ? 1.309 8.509 17.257 1.00 67.44 212 ALA A N 1
ATOM 1630 C CA . ALA A 1 212 ? 2.490 8.991 17.926 1.00 67.44 212 ALA A CA 1
ATOM 1631 C C . ALA A 1 212 ? 2.642 8.260 19.249 1.00 67.44 212 ALA A C 1
ATOM 1633 O O . ALA A 1 212 ? 1.698 8.164 20.039 1.00 67.44 212 ALA A O 1
ATOM 1634 N N . ALA A 1 213 ? 3.862 7.784 19.486 1.00 76.94 213 ALA A N 1
ATOM 1635 C CA . ALA A 1 213 ? 4.342 7.624 20.842 1.00 76.94 213 ALA A CA 1
ATOM 1636 C C . ALA A 1 213 ? 4.135 8.951 21.578 1.00 76.94 213 ALA A C 1
ATOM 1638 O O . ALA A 1 213 ? 4.548 10.006 21.092 1.00 76.94 213 ALA A O 1
ATOM 1639 N N . THR A 1 214 ? 3.464 8.900 22.720 1.00 85.44 214 THR A N 1
ATOM 1640 C CA . THR A 1 214 ? 3.271 10.087 23.549 1.00 85.44 214 THR A CA 1
ATOM 1641 C C . THR A 1 214 ? 4.422 10.231 24.546 1.00 85.44 214 THR A C 1
ATOM 1643 O O . THR A 1 214 ? 5.316 9.384 24.614 1.00 85.44 214 THR A O 1
ATOM 1646 N N . SER A 1 215 ? 4.409 11.306 25.334 1.00 83.62 215 SER A N 1
ATOM 1647 C CA . SER A 1 215 ? 5.315 11.462 26.476 1.00 83.62 215 SER A CA 1
ATOM 1648 C C . SER A 1 215 ? 5.019 10.480 27.615 1.00 83.62 215 SER A C 1
ATOM 1650 O O . SER A 1 215 ? 5.885 10.275 28.463 1.00 83.62 215 SER A O 1
ATOM 1652 N N . LEU A 1 216 ? 3.826 9.874 27.645 1.00 88.00 216 LEU A N 1
ATOM 1653 C CA . LEU A 1 216 ? 3.454 8.860 28.626 1.00 88.00 216 LEU A CA 1
ATOM 1654 C C . LEU A 1 216 ? 3.888 7.467 28.129 1.00 88.00 216 LEU A C 1
ATOM 1656 O O . LEU A 1 216 ? 3.455 7.036 27.052 1.00 88.00 216 LEU A O 1
ATOM 1660 N N . PRO A 1 217 ? 4.732 6.737 28.884 1.00 91.25 217 PRO A N 1
ATOM 1661 C CA . PRO A 1 217 ? 5.155 5.390 28.511 1.00 91.25 217 PRO A CA 1
ATOM 1662 C C . PRO A 1 217 ? 3.963 4.448 28.305 1.00 91.25 217 PRO A C 1
ATOM 1664 O O . PRO A 1 217 ? 3.065 4.377 29.138 1.00 91.25 217 PRO A O 1
ATOM 1667 N N . GLY A 1 218 ? 3.953 3.724 27.184 1.00 92.00 218 GLY A N 1
ATOM 1668 C CA . GLY A 1 218 ? 2.882 2.784 26.840 1.00 92.00 218 GLY A CA 1
ATOM 1669 C C . GLY A 1 218 ? 1.596 3.412 26.305 1.00 92.00 218 GLY A C 1
ATOM 1670 O O . GLY A 1 218 ? 0.661 2.676 25.992 1.00 92.00 218 GLY A O 1
ATOM 1671 N N . VAL A 1 219 ? 1.547 4.737 26.135 1.00 94.62 219 VAL A N 1
ATOM 1672 C CA . VAL A 1 219 ? 0.384 5.442 25.584 1.00 94.62 219 VAL A CA 1
ATOM 1673 C C . VAL A 1 219 ? 0.676 5.953 24.178 1.00 94.62 219 VAL A C 1
ATOM 1675 O O . VAL A 1 219 ? 1.651 6.673 23.940 1.00 94.62 219 VAL A O 1
ATOM 1678 N N . PHE A 1 220 ? -0.221 5.626 23.252 1.00 94.25 220 PHE A N 1
ATOM 1679 C CA . PHE A 1 220 ? -0.185 6.059 21.860 1.00 94.25 220 PHE A CA 1
ATOM 1680 C C . PHE A 1 220 ? -1.435 6.869 21.524 1.00 94.25 220 PHE A C 1
ATOM 1682 O O . PHE A 1 220 ? -2.530 6.527 21.960 1.00 94.25 220 PHE A O 1
ATOM 1689 N N . LEU A 1 221 ? -1.286 7.914 20.714 1.00 92.19 221 LEU A N 1
ATOM 1690 C CA . LEU A 1 221 ? -2.381 8.782 20.270 1.00 92.19 221 LEU A CA 1
ATOM 1691 C C . LEU A 1 221 ? -2.483 8.745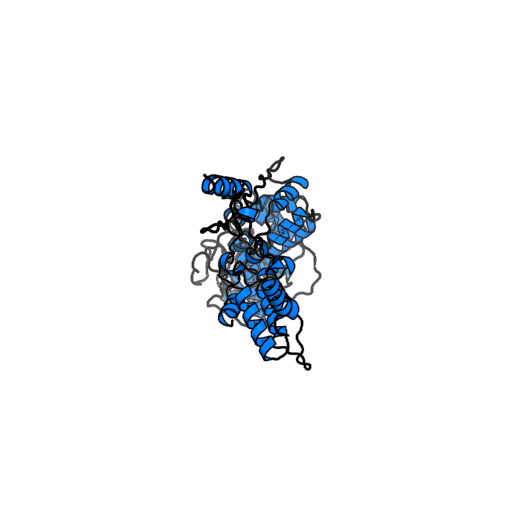 18.745 1.00 92.19 221 LEU A C 1
ATOM 1693 O O . LEU A 1 221 ? -1.461 8.787 18.061 1.00 92.19 221 LEU A O 1
ATOM 1697 N N . GLY A 1 222 ? -3.695 8.697 18.195 1.00 91.69 222 GLY A N 1
ATOM 1698 C CA . GLY A 1 222 ? -3.894 8.847 16.756 1.00 91.69 222 GLY A CA 1
ATOM 1699 C C . GLY A 1 222 ? -5.351 9.041 16.352 1.00 91.69 222 GLY A C 1
ATOM 1700 O O . GLY A 1 222 ? -6.231 9.304 17.172 1.00 91.69 222 GLY A O 1
ATOM 1701 N N . GLY A 1 223 ? -5.599 8.923 15.054 1.00 90.62 223 GLY A N 1
ATOM 1702 C CA . GLY A 1 223 ? -6.926 9.073 14.485 1.00 90.62 223 GLY A CA 1
ATOM 1703 C C . GLY A 1 223 ? -7.360 10.529 14.352 1.00 90.62 223 GLY A C 1
ATOM 1704 O O . GLY A 1 223 ? -6.550 11.452 14.306 1.00 90.62 223 GLY A O 1
ATOM 1705 N N . GLU A 1 224 ? -8.671 10.752 14.308 1.00 89.19 224 GLU A N 1
ATOM 1706 C CA . GLU A 1 224 ? -9.240 12.101 14.183 1.00 89.19 224 GLU A CA 1
ATOM 1707 C C . GLU A 1 224 ? -8.940 12.991 15.405 1.00 89.19 224 GLU A C 1
ATOM 1709 O O . GLU A 1 224 ? -8.939 14.215 15.288 1.00 89.19 224 GLU A O 1
ATOM 1714 N N . ALA A 1 225 ? -8.623 12.389 16.560 1.00 86.88 225 ALA A N 1
ATOM 1715 C CA . ALA A 1 225 ? -8.131 13.094 17.748 1.00 86.88 225 ALA A CA 1
ATOM 1716 C C . ALA A 1 225 ? -6.769 13.775 17.504 1.00 86.88 225 ALA A C 1
ATOM 1718 O O . ALA A 1 225 ? -6.482 14.820 18.079 1.00 86.88 225 ALA A O 1
ATOM 1719 N N . ALA A 1 226 ? -5.966 13.213 16.596 1.00 84.25 226 ALA A N 1
ATOM 1720 C CA . ALA A 1 226 ? -4.705 13.760 16.098 1.00 84.25 226 ALA A CA 1
ATOM 1721 C C . ALA A 1 226 ? -4.879 14.591 14.804 1.00 84.25 226 ALA A C 1
ATOM 1723 O O . ALA A 1 226 ? -3.907 14.898 14.116 1.00 84.25 226 ALA A O 1
ATOM 1724 N N . GLY A 1 227 ? -6.120 14.926 14.426 1.00 85.31 227 GLY A N 1
ATOM 1725 C CA . GLY A 1 227 ? -6.421 15.722 13.233 1.00 85.31 227 GLY A CA 1
ATOM 1726 C C . GLY A 1 227 ? -6.348 14.965 11.903 1.00 85.31 227 GLY A C 1
ATOM 1727 O O . GLY A 1 227 ? -6.339 15.607 10.854 1.00 85.31 227 GLY A O 1
ATOM 1728 N N . ALA A 1 228 ? -6.291 13.628 11.914 1.00 88.75 228 ALA A N 1
ATOM 1729 C CA . ALA A 1 228 ? -6.357 12.827 10.693 1.00 88.75 228 ALA A CA 1
ATOM 1730 C C . ALA A 1 228 ? -7.767 12.853 10.071 1.00 88.75 228 ALA A C 1
ATOM 1732 O O . ALA A 1 228 ? -8.766 12.913 10.789 1.00 88.75 228 ALA A O 1
ATOM 1733 N N . ALA A 1 229 ? -7.857 12.767 8.742 1.00 91.88 229 ALA A N 1
ATOM 1734 C CA . ALA A 1 229 ? -9.117 12.506 8.044 1.00 91.88 229 ALA A CA 1
ATOM 1735 C C . ALA A 1 229 ? -9.557 11.030 8.229 1.00 91.88 229 ALA A C 1
ATOM 1737 O O . ALA A 1 229 ? -8.768 10.220 8.713 1.00 91.88 229 ALA A O 1
ATOM 1738 N N . PRO A 1 230 ? -10.811 10.641 7.914 1.00 93.50 230 PRO A N 1
ATOM 1739 C CA . PRO A 1 230 ? -11.359 9.342 8.329 1.00 93.50 230 PRO A CA 1
ATOM 1740 C C . PRO A 1 230 ? -10.583 8.098 7.857 1.00 93.50 230 PRO A C 1
ATOM 1742 O O . PRO A 1 230 ? -10.399 7.157 8.633 1.00 93.50 230 PRO A O 1
ATOM 1745 N N . MET A 1 231 ? -10.113 8.063 6.603 1.00 95.19 231 MET A N 1
ATOM 1746 C CA . MET A 1 231 ? -9.377 6.901 6.072 1.00 95.19 231 MET A CA 1
ATOM 1747 C C . MET A 1 231 ? -7.956 6.832 6.624 1.00 95.19 231 MET A C 1
ATOM 1749 O O . MET A 1 231 ? -7.475 5.757 6.979 1.00 95.19 231 MET A O 1
ATOM 1753 N N . GLU A 1 232 ? -7.313 7.985 6.769 1.00 93.62 232 GLU A N 1
ATOM 1754 C CA . GLU A 1 232 ? -6.045 8.141 7.461 1.00 93.62 232 GLU A CA 1
ATOM 1755 C C . GLU A 1 232 ? -6.200 7.684 8.909 1.00 93.62 232 GLU A C 1
ATOM 1757 O O . GLU A 1 232 ? -5.418 6.866 9.368 1.00 93.62 232 GLU A O 1
ATOM 1762 N N . ALA A 1 233 ? -7.252 8.104 9.609 1.00 94.06 233 ALA A N 1
ATOM 1763 C CA . ALA A 1 233 ? -7.516 7.722 10.987 1.00 94.06 233 ALA A CA 1
ATOM 1764 C C . ALA A 1 233 ? -7.656 6.202 11.152 1.00 94.06 233 ALA A C 1
ATOM 1766 O O . ALA A 1 233 ? -7.077 5.632 12.082 1.00 94.06 233 ALA A O 1
ATOM 1767 N N . LEU A 1 234 ? -8.367 5.530 10.239 1.00 96.38 234 LEU A N 1
ATOM 1768 C CA . LEU A 1 234 ? -8.442 4.069 10.224 1.00 96.38 234 LEU A CA 1
ATOM 1769 C C . LEU A 1 234 ? -7.062 3.432 9.984 1.00 96.38 234 LEU A C 1
ATOM 1771 O O . LEU A 1 234 ? -6.667 2.528 10.724 1.00 96.38 234 LEU A O 1
ATOM 1775 N N . ALA A 1 235 ? -6.306 3.916 8.994 1.00 94.81 235 ALA A N 1
ATOM 1776 C CA . ALA A 1 235 ? -4.959 3.425 8.704 1.00 94.81 235 ALA A CA 1
ATOM 1777 C C . ALA A 1 235 ? -4.002 3.611 9.895 1.00 94.81 235 ALA A C 1
ATOM 1779 O O . ALA A 1 235 ? -3.267 2.688 10.253 1.00 94.81 235 ALA A O 1
ATOM 1780 N N . GLN A 1 236 ? -4.066 4.763 10.566 1.00 93.19 236 GLN A N 1
ATOM 1781 C CA . GLN A 1 236 ? -3.322 5.046 11.791 1.00 93.19 236 GLN A CA 1
ATOM 1782 C C . GLN A 1 236 ? -3.694 4.074 12.915 1.00 93.19 236 GLN A C 1
ATOM 1784 O O . GLN A 1 236 ? -2.807 3.587 13.608 1.00 93.19 236 GLN A O 1
ATOM 1789 N N . GLY A 1 237 ? -4.976 3.731 13.059 1.00 95.25 237 GLY A N 1
ATOM 1790 C CA . GLY A 1 237 ? -5.439 2.722 14.010 1.00 95.25 237 GLY A CA 1
ATOM 1791 C C . GLY A 1 237 ? -4.830 1.344 13.743 1.00 95.25 237 GLY A C 1
ATOM 1792 O O . GLY A 1 237 ? -4.242 0.725 14.629 1.00 95.25 237 GLY A O 1
ATOM 1793 N N . LEU A 1 238 ? -4.882 0.884 12.488 1.00 95.38 238 LEU A N 1
ATOM 1794 C CA . LEU A 1 238 ? -4.262 -0.381 12.070 1.00 95.38 238 LEU A CA 1
ATOM 1795 C C . LEU A 1 238 ? -2.745 -0.396 12.326 1.00 95.38 238 LEU A C 1
ATOM 1797 O O . LEU A 1 238 ? -2.188 -1.436 12.689 1.00 95.38 238 LEU A O 1
ATOM 1801 N N . GLN A 1 239 ? -2.073 0.744 12.144 1.00 93.50 239 GLN A N 1
ATOM 1802 C CA . GLN A 1 239 ? -0.650 0.908 12.440 1.00 93.50 239 GLN A CA 1
ATOM 1803 C C . GLN A 1 239 ? -0.364 0.962 13.945 1.00 93.50 239 GLN A C 1
ATOM 1805 O O . GLN A 1 239 ? 0.629 0.379 14.379 1.00 93.50 239 GLN A O 1
ATOM 1810 N N . ALA A 1 240 ? -1.225 1.591 14.749 1.00 94.50 240 ALA A N 1
ATOM 1811 C CA . ALA A 1 240 ? -1.062 1.710 16.198 1.00 94.50 240 ALA A CA 1
ATOM 1812 C C . ALA A 1 240 ? -0.967 0.341 16.885 1.00 94.50 240 ALA A C 1
ATOM 1814 O O . ALA A 1 240 ? -0.163 0.168 17.796 1.00 94.50 240 ALA A O 1
ATOM 1815 N N . ALA A 1 241 ? -1.672 -0.671 16.373 1.00 95.50 241 ALA A N 1
ATOM 1816 C CA . ALA A 1 241 ? -1.529 -2.050 16.834 1.00 95.50 241 ALA A CA 1
ATOM 1817 C C . ALA A 1 241 ? -0.090 -2.595 16.699 1.00 95.50 241 ALA A C 1
ATOM 1819 O O . ALA A 1 241 ? 0.371 -3.348 17.556 1.00 95.50 241 ALA A O 1
ATOM 1820 N N . ASN A 1 242 ? 0.652 -2.209 15.649 1.00 94.00 242 ASN A N 1
ATOM 1821 C CA . ASN A 1 242 ? 2.073 -2.561 15.513 1.00 94.00 242 ASN A CA 1
ATOM 1822 C C . ASN A 1 242 ? 2.938 -1.847 16.547 1.00 94.00 242 ASN A C 1
ATOM 1824 O O . ASN A 1 242 ? 3.880 -2.444 17.064 1.00 94.00 242 ASN A O 1
ATOM 1828 N N . LEU A 1 243 ? 2.637 -0.577 16.817 1.00 93.38 243 LEU A N 1
ATOM 1829 C CA . LEU A 1 243 ? 3.395 0.238 17.761 1.00 93.38 243 LEU A CA 1
ATOM 1830 C C . LEU A 1 243 ? 3.205 -0.273 19.191 1.00 93.38 243 LEU A C 1
ATOM 1832 O O . LEU A 1 243 ? 4.195 -0.486 19.886 1.00 93.38 243 LEU A O 1
ATOM 1836 N N . LEU A 1 244 ? 1.965 -0.586 19.578 1.00 95.25 244 LEU A N 1
ATOM 1837 C CA . LEU A 1 244 ? 1.637 -1.214 20.859 1.00 95.25 244 LEU A CA 1
ATOM 1838 C C . LEU A 1 244 ? 2.314 -2.578 21.027 1.00 95.25 244 LEU A C 1
ATOM 1840 O O . LEU A 1 244 ? 2.924 -2.840 22.061 1.00 95.25 244 LEU A O 1
ATOM 1844 N N . GLU A 1 245 ? 2.270 -3.440 20.006 1.00 95.12 245 GLU A N 1
ATOM 1845 C CA . GLU A 1 245 ? 2.959 -4.736 20.056 1.00 95.12 245 GLU A CA 1
ATOM 1846 C C . GLU A 1 245 ? 4.487 -4.569 20.151 1.00 95.12 245 GLU A C 1
ATOM 1848 O O . GLU A 1 245 ? 5.152 -5.317 20.870 1.00 95.12 245 GLU A O 1
ATOM 1853 N N . GLY A 1 246 ? 5.055 -3.594 19.436 1.00 94.50 246 GLY A N 1
ATOM 1854 C CA . GLY A 1 246 ? 6.479 -3.265 19.493 1.00 94.50 246 GLY A CA 1
ATOM 1855 C C . GLY A 1 246 ? 6.907 -2.739 20.864 1.00 94.50 246 GLY A C 1
ATOM 1856 O O . GLY A 1 246 ? 7.928 -3.188 21.392 1.00 94.50 246 GLY A O 1
ATOM 1857 N N . TRP A 1 247 ? 6.108 -1.850 21.456 1.00 94.06 247 TRP A N 1
ATOM 1858 C CA . TRP A 1 247 ? 6.280 -1.365 22.825 1.00 94.06 247 TRP A CA 1
ATOM 1859 C C . TRP A 1 247 ? 6.246 -2.523 23.818 1.00 94.06 247 TRP A C 1
ATOM 1861 O O . TRP A 1 247 ? 7.226 -2.741 24.521 1.00 94.06 247 TRP A O 1
ATOM 1871 N N . PHE A 1 248 ? 5.190 -3.336 23.797 1.00 95.81 248 PHE A N 1
ATOM 1872 C CA . PHE A 1 248 ? 5.034 -4.464 24.716 1.00 95.81 248 PHE A CA 1
ATOM 1873 C C . PHE A 1 248 ? 6.217 -5.441 24.665 1.00 95.81 248 PHE A C 1
ATOM 1875 O O . PHE A 1 248 ? 6.660 -5.955 25.687 1.00 95.81 248 PHE A O 1
ATOM 1882 N N . LYS A 1 249 ? 6.761 -5.695 23.468 1.00 94.88 249 LYS A N 1
ATOM 1883 C CA . LYS A 1 249 ? 7.879 -6.633 23.292 1.00 94.88 249 LYS A CA 1
ATOM 1884 C C . LYS A 1 249 ? 9.247 -6.054 23.637 1.00 94.88 249 LYS A C 1
ATOM 1886 O O . LYS A 1 249 ? 10.149 -6.828 23.938 1.00 94.88 249 LYS A O 1
ATOM 1891 N N . THR A 1 250 ? 9.444 -4.744 23.492 1.00 94.88 250 THR A N 1
ATOM 1892 C CA . THR A 1 250 ? 10.797 -4.152 23.504 1.00 94.88 250 THR A CA 1
ATOM 1893 C C . THR A 1 250 ? 10.984 -3.005 24.488 1.00 94.88 250 THR A C 1
ATOM 1895 O O . THR A 1 250 ? 12.116 -2.575 24.678 1.00 94.88 250 THR A O 1
ATOM 1898 N N . GLY A 1 251 ? 9.908 -2.472 25.067 1.00 92.50 251 GLY A N 1
ATOM 1899 C CA . GLY A 1 251 ? 9.927 -1.257 25.882 1.00 92.50 251 GLY A CA 1
ATOM 1900 C C . GLY A 1 251 ? 10.296 0.012 25.106 1.00 92.50 251 GLY A C 1
ATOM 1901 O O . GLY A 1 251 ? 10.536 1.048 25.713 1.00 92.50 251 GLY A O 1
ATOM 1902 N N . ASN A 1 252 ? 10.376 -0.036 23.771 1.00 89.56 252 ASN A N 1
ATOM 1903 C CA . ASN A 1 252 ? 10.725 1.129 22.961 1.00 89.56 252 ASN A CA 1
ATOM 1904 C C . ASN A 1 252 ? 9.471 1.807 22.414 1.00 89.56 252 ASN A C 1
ATOM 1906 O O . ASN A 1 252 ? 8.743 1.228 21.604 1.00 89.56 252 ASN A O 1
ATOM 1910 N N . MET A 1 253 ? 9.268 3.064 22.801 1.00 87.44 253 MET A N 1
ATOM 1911 C CA . MET A 1 253 ? 8.255 3.933 22.211 1.00 87.44 253 MET A CA 1
ATOM 1912 C C . MET A 1 253 ? 8.718 4.386 20.824 1.00 87.44 253 MET A C 1
ATOM 1914 O O . MET A 1 253 ? 9.726 5.077 20.687 1.00 87.44 253 MET A O 1
ATOM 1918 N N . LYS A 1 254 ? 7.990 3.986 19.778 1.00 85.88 254 LYS A N 1
ATOM 1919 C CA . LYS A 1 254 ? 8.241 4.410 18.394 1.00 85.88 254 LYS A CA 1
ATOM 1920 C C . LYS A 1 254 ? 6.975 5.009 17.808 1.00 85.88 254 LYS A C 1
ATOM 1922 O O . LYS A 1 254 ? 5.895 4.468 18.009 1.00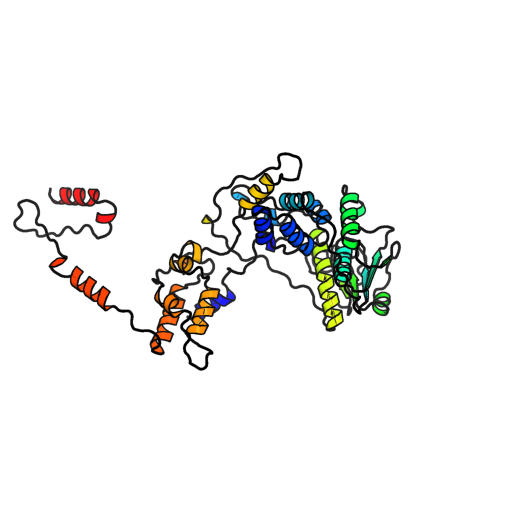 85.88 254 LYS A O 1
ATOM 1927 N N . SER A 1 255 ? 7.123 6.075 17.038 1.00 83.12 255 SER A N 1
ATOM 1928 C CA . SER A 1 255 ? 6.054 6.565 16.168 1.00 83.12 255 SER A CA 1
ATOM 1929 C C . SER A 1 255 ? 6.137 5.869 14.814 1.00 83.12 255 SER A C 1
ATOM 1931 O O . SER A 1 255 ? 7.210 5.402 14.412 1.00 83.12 255 SER A O 1
ATOM 1933 N N . ALA A 1 256 ? 5.015 5.790 14.098 1.00 80.81 256 ALA A N 1
ATOM 1934 C CA . ALA A 1 256 ? 5.066 5.318 12.719 1.00 80.81 256 ALA A CA 1
ATOM 1935 C C . ALA A 1 256 ? 5.952 6.265 11.872 1.00 80.81 256 ALA A C 1
ATOM 1937 O O . ALA A 1 256 ? 6.030 7.461 12.170 1.00 80.81 256 ALA A O 1
ATOM 1938 N N . PRO A 1 257 ? 6.658 5.754 10.847 1.00 77.62 257 PRO A N 1
ATOM 1939 C CA . PRO A 1 257 ? 7.490 6.581 9.980 1.00 77.62 257 PRO A CA 1
ATOM 1940 C C . PRO A 1 257 ? 6.639 7.354 8.967 1.00 77.62 257 PRO A C 1
ATOM 1942 O O . PRO A 1 257 ? 5.732 6.787 8.357 1.00 77.62 257 PRO A O 1
ATOM 1945 N N . LEU A 1 258 ? 6.967 8.632 8.741 1.00 75.69 258 LEU A N 1
ATOM 1946 C CA . LEU A 1 258 ? 6.407 9.405 7.628 1.00 75.69 258 LEU A CA 1
ATOM 1947 C C . LEU A 1 258 ? 6.909 8.807 6.322 1.00 75.69 258 LEU A C 1
ATOM 1949 O O . LEU A 1 258 ? 8.109 8.805 6.051 1.00 75.69 258 LEU A O 1
ATOM 1953 N N . ILE A 1 259 ? 5.978 8.287 5.528 1.00 79.44 259 ILE A N 1
ATOM 1954 C CA . ILE A 1 259 ? 6.273 7.794 4.190 1.00 79.44 259 ILE A CA 1
ATOM 1955 C C . ILE A 1 259 ? 6.183 9.004 3.258 1.00 79.44 259 ILE A C 1
ATOM 1957 O O . ILE A 1 259 ? 5.094 9.560 3.096 1.00 79.44 259 ILE A O 1
ATOM 1961 N N . PRO A 1 260 ? 7.310 9.469 2.691 1.00 82.69 260 PRO A N 1
ATOM 1962 C CA . PRO A 1 260 ? 7.282 10.590 1.768 1.00 82.69 260 PRO A CA 1
ATOM 1963 C C . PRO A 1 260 ? 6.479 10.221 0.512 1.00 82.69 260 PRO A C 1
ATOM 1965 O O . PRO A 1 260 ? 6.394 9.039 0.161 1.00 82.69 260 PRO A O 1
ATOM 1968 N N . PRO A 1 261 ? 5.918 11.217 -0.195 1.00 87.94 261 PRO A N 1
ATOM 1969 C CA . PRO A 1 261 ? 5.281 10.967 -1.478 1.00 87.94 261 PRO A CA 1
ATOM 1970 C C . PRO A 1 261 ? 6.281 10.342 -2.454 1.00 87.94 261 PRO A C 1
ATOM 1972 O O . PRO A 1 261 ? 7.481 10.635 -2.412 1.00 87.94 261 PRO A O 1
ATOM 1975 N N . THR A 1 262 ? 5.770 9.486 -3.339 1.00 93.06 262 THR A N 1
ATOM 1976 C CA . THR A 1 262 ? 6.585 8.827 -4.361 1.00 93.06 262 THR A CA 1
ATOM 1977 C C . THR A 1 262 ? 7.363 9.836 -5.199 1.00 93.06 262 THR A C 1
ATOM 1979 O O . THR A 1 262 ? 6.835 10.867 -5.621 1.00 93.06 262 THR A O 1
ATOM 1982 N N . LYS A 1 263 ? 8.631 9.518 -5.469 1.00 93.62 263 LYS A N 1
ATOM 1983 C CA . LYS A 1 263 ? 9.477 10.285 -6.397 1.00 93.62 263 LYS A CA 1
ATOM 1984 C C . LYS A 1 263 ? 9.447 9.712 -7.809 1.00 93.62 263 LYS A C 1
ATOM 1986 O O . LYS A 1 263 ? 10.184 10.184 -8.674 1.00 93.62 263 LYS A O 1
ATOM 1991 N N . MET A 1 264 ? 8.645 8.670 -8.034 1.00 91.81 264 MET A N 1
ATOM 1992 C CA . MET A 1 264 ? 8.554 7.979 -9.310 1.00 91.81 264 MET A CA 1
ATOM 1993 C C . MET A 1 264 ? 8.248 8.963 -10.441 1.00 91.81 264 MET A C 1
ATOM 1995 O O . MET A 1 264 ? 7.330 9.776 -10.350 1.00 91.81 264 MET A O 1
ATOM 1999 N N . LYS A 1 265 ? 8.992 8.839 -11.541 1.00 91.62 265 LYS A N 1
ATOM 2000 C CA . LYS A 1 265 ? 8.669 9.496 -12.807 1.00 91.62 265 LYS A CA 1
ATOM 2001 C C . LYS A 1 265 ? 8.217 8.430 -13.797 1.00 91.62 265 LYS A C 1
ATOM 2003 O O . LYS A 1 265 ? 8.914 7.432 -13.981 1.00 91.62 265 LYS A O 1
ATOM 2008 N N . LEU A 1 266 ? 7.036 8.627 -14.375 1.00 91.06 266 LEU A N 1
ATOM 2009 C CA . LEU A 1 266 ? 6.503 7.761 -15.420 1.00 91.06 266 LEU A CA 1
ATOM 2010 C C . LEU A 1 266 ? 6.929 8.312 -16.779 1.00 91.06 266 LEU A C 1
ATOM 2012 O O . LEU A 1 266 ? 6.855 9.519 -17.002 1.00 91.06 266 LEU A O 1
ATOM 2016 N N . ASP A 1 267 ? 7.352 7.429 -17.676 1.00 87.00 267 ASP A N 1
ATOM 2017 C CA . ASP A 1 267 ? 7.613 7.805 -19.058 1.00 87.00 267 ASP A CA 1
ATOM 2018 C C . ASP A 1 267 ? 6.285 8.139 -19.771 1.00 87.00 267 ASP A C 1
ATOM 2020 O O . ASP A 1 267 ? 5.378 7.300 -19.760 1.00 87.00 267 ASP A O 1
ATOM 2024 N N . PRO A 1 268 ? 6.131 9.322 -20.396 1.00 82.75 268 PRO A N 1
ATOM 2025 C CA . PRO A 1 268 ? 4.888 9.701 -21.069 1.00 82.75 268 PRO A CA 1
ATOM 2026 C C . PRO A 1 268 ? 4.442 8.714 -22.156 1.00 82.75 268 PRO A C 1
ATOM 2028 O O . PRO A 1 268 ? 3.244 8.517 -22.345 1.00 82.75 268 PRO A O 1
ATOM 2031 N N . SER A 1 269 ? 5.378 8.030 -22.826 1.00 85.56 269 SER A N 1
ATOM 2032 C CA . SER A 1 269 ? 5.057 7.014 -23.840 1.00 85.56 269 SER A CA 1
ATOM 2033 C C . SER A 1 269 ? 4.385 5.763 -23.259 1.00 85.56 269 SER A C 1
ATOM 2035 O O . SER A 1 269 ? 3.870 4.932 -24.005 1.00 85.56 269 SER A O 1
ATOM 2037 N N . ALA A 1 270 ? 4.365 5.600 -21.930 1.00 85.56 270 ALA A N 1
ATOM 2038 C CA . ALA A 1 270 ? 3.613 4.539 -21.266 1.00 85.56 270 ALA A CA 1
ATOM 2039 C C . ALA A 1 270 ? 2.094 4.761 -21.314 1.00 85.56 270 ALA A C 1
ATOM 2041 O O . ALA A 1 270 ? 1.335 3.805 -21.161 1.00 85.56 270 ALA A O 1
ATOM 2042 N N . LEU A 1 271 ? 1.640 5.998 -21.521 1.00 89.69 271 LEU A N 1
ATOM 2043 C CA . LEU A 1 271 ? 0.230 6.377 -21.476 1.00 89.69 271 LEU A CA 1
ATOM 2044 C C . LEU A 1 271 ? -0.399 6.327 -22.872 1.00 89.69 271 LEU A C 1
ATOM 2046 O O . LEU A 1 271 ? -0.780 7.347 -23.439 1.00 89.69 271 LEU A O 1
ATOM 2050 N N . LEU A 1 272 ? -0.535 5.122 -23.426 1.00 89.50 272 LEU A N 1
ATOM 2051 C CA . LEU A 1 272 ? -1.339 4.929 -24.635 1.00 89.50 272 LEU A CA 1
ATOM 2052 C C . LEU A 1 272 ? -2.826 5.149 -24.309 1.00 89.50 272 LEU A C 1
ATOM 2054 O O . LEU A 1 272 ? -3.262 4.644 -23.268 1.00 89.50 272 LEU A O 1
ATOM 2058 N N . PRO A 1 273 ? -3.602 5.864 -25.148 1.00 91.88 273 PRO A N 1
ATOM 2059 C CA . PRO A 1 273 ? -5.028 6.087 -24.916 1.00 91.88 273 PRO A CA 1
ATOM 2060 C C . PRO A 1 273 ? -5.825 4.782 -24.776 1.00 91.88 273 PRO A C 1
ATOM 2062 O O . PRO A 1 273 ? -5.666 3.856 -25.569 1.00 91.88 273 PRO A O 1
ATOM 2065 N N . ALA A 1 274 ? -6.693 4.722 -23.770 1.00 93.25 274 ALA A N 1
ATOM 2066 C CA . ALA A 1 274 ? -7.580 3.611 -23.448 1.00 93.25 274 ALA A CA 1
ATOM 2067 C C . ALA A 1 274 ? -8.867 4.164 -22.791 1.00 93.25 274 ALA A C 1
ATOM 2069 O O . ALA A 1 274 ? -8.808 4.635 -21.649 1.00 93.25 274 ALA A O 1
ATOM 2070 N N . PRO A 1 275 ? -10.026 4.127 -23.480 1.00 93.38 275 PRO A N 1
ATOM 2071 C CA . PRO A 1 275 ? -11.268 4.741 -23.004 1.00 93.38 275 PRO A CA 1
ATOM 2072 C C . PRO A 1 275 ? -11.709 4.250 -21.623 1.00 93.38 275 PRO A C 1
ATOM 2074 O O . PRO A 1 275 ? -11.617 3.057 -21.338 1.00 93.38 275 PRO A O 1
ATOM 2077 N N . ALA A 1 276 ? -12.222 5.159 -20.790 1.00 94.69 276 ALA A N 1
ATOM 2078 C CA . ALA A 1 276 ? -12.771 4.819 -19.481 1.00 94.69 276 ALA A CA 1
ATOM 2079 C C . ALA A 1 276 ? -13.989 3.897 -19.563 1.00 94.69 276 ALA A C 1
ATOM 2081 O O . ALA A 1 276 ? -14.850 4.054 -20.432 1.00 94.69 276 ALA A O 1
ATOM 2082 N N . VAL A 1 277 ? -14.067 2.952 -18.623 1.00 95.88 277 VAL A N 1
ATOM 2083 C CA . VAL A 1 277 ? -15.193 2.027 -18.506 1.00 95.88 277 VAL A CA 1
ATOM 2084 C C . VAL A 1 277 ? -16.182 2.560 -17.479 1.00 95.88 277 VAL A C 1
ATOM 2086 O O . VAL A 1 277 ? -15.820 2.882 -16.347 1.00 95.88 277 VAL A O 1
ATOM 2089 N N . PHE A 1 278 ? -17.458 2.602 -17.849 1.00 93.75 278 PHE A N 1
ATOM 2090 C CA . PHE A 1 278 ? -18.547 3.001 -16.960 1.00 93.75 278 PHE A CA 1
ATOM 2091 C C . PHE A 1 278 ? -19.442 1.795 -16.661 1.00 93.75 278 PHE A C 1
ATOM 2093 O O . PHE A 1 278 ? -19.703 1.008 -17.572 1.00 93.75 278 PHE A O 1
ATOM 2100 N N . PRO A 1 279 ? -19.901 1.617 -15.409 1.00 92.25 279 PRO A N 1
ATOM 2101 C CA . PRO A 1 279 ? -20.762 0.496 -15.064 1.00 92.25 279 PRO A CA 1
ATOM 2102 C C . PRO A 1 279 ? -22.125 0.646 -15.744 1.00 92.25 279 PRO A C 1
ATOM 2104 O O . PRO A 1 279 ? -22.767 1.689 -15.615 1.00 92.25 279 PRO A O 1
ATOM 2107 N N . ALA A 1 280 ? -22.604 -0.402 -16.419 1.00 87.62 280 ALA A N 1
ATOM 2108 C CA . ALA A 1 280 ? -23.922 -0.374 -17.055 1.00 87.62 280 ALA A CA 1
ATOM 2109 C C . ALA A 1 280 ? -25.084 -0.299 -16.042 1.00 87.62 280 ALA A C 1
ATOM 2111 O O . ALA A 1 280 ? -26.160 0.200 -16.370 1.00 87.62 280 ALA A O 1
ATOM 2112 N N . ALA A 1 281 ? -24.881 -0.787 -14.811 1.00 79.25 281 ALA A N 1
ATOM 2113 C CA . ALA A 1 281 ? -25.910 -0.846 -13.775 1.00 79.25 281 ALA A CA 1
ATOM 2114 C C . ALA A 1 281 ? -25.396 -0.356 -12.408 1.00 79.25 281 ALA A C 1
ATOM 2116 O O . ALA A 1 281 ? -24.706 -1.066 -11.675 1.00 79.25 281 ALA A O 1
ATOM 2117 N N . GLY A 1 282 ? -25.797 0.855 -12.017 1.00 83.75 282 GLY A N 1
ATOM 2118 C CA . GLY A 1 282 ? -25.521 1.400 -10.687 1.00 83.75 282 GLY A CA 1
ATOM 2119 C C . GLY A 1 282 ? -24.046 1.751 -10.463 1.00 83.75 282 GLY A C 1
ATOM 2120 O O . GLY A 1 282 ? -23.420 2.396 -11.295 1.00 83.75 282 GLY A O 1
ATOM 2121 N N . LYS A 1 283 ? -23.504 1.382 -9.295 1.00 86.94 283 LYS A N 1
ATOM 2122 C CA . LYS A 1 283 ? -22.134 1.728 -8.852 1.00 86.94 283 LYS A CA 1
ATOM 2123 C C . LYS A 1 283 ? -21.212 0.508 -8.727 1.00 86.94 283 LYS A C 1
ATOM 2125 O O . LYS A 1 283 ? -20.273 0.520 -7.933 1.00 86.94 283 LYS A O 1
ATOM 2130 N N . VAL A 1 284 ? -21.520 -0.573 -9.436 1.00 93.00 284 VAL A N 1
ATOM 2131 C CA . VAL A 1 284 ? -20.772 -1.833 -9.375 1.00 93.00 284 VAL A CA 1
ATOM 2132 C C . VAL A 1 284 ? -20.562 -2.313 -10.802 1.00 93.00 284 VAL A C 1
ATOM 2134 O O . VAL A 1 284 ? -21.532 -2.468 -11.536 1.00 93.00 284 VAL A O 1
ATOM 2137 N N . TYR A 1 285 ? -19.313 -2.556 -11.197 1.00 95.62 285 TYR A N 1
ATOM 2138 C CA . TYR A 1 285 ? -19.028 -3.090 -12.526 1.00 95.62 285 TYR A CA 1
ATOM 2139 C C . TYR A 1 285 ? -19.562 -4.510 -12.674 1.00 95.62 285 TYR A C 1
ATOM 2141 O O . TYR A 1 285 ? -19.652 -5.246 -11.688 1.00 95.62 285 TYR A O 1
ATOM 2149 N N . SER A 1 286 ? -19.849 -4.930 -13.905 1.00 95.62 286 SER A N 1
ATOM 2150 C CA . SER A 1 286 ? -19.902 -6.332 -14.323 1.00 95.62 286 SER A CA 1
ATOM 2151 C C . SER A 1 286 ? -18.508 -6.985 -14.216 1.00 95.62 286 SER A C 1
ATOM 2153 O O . SER A 1 286 ? -17.510 -6.335 -13.893 1.00 95.62 286 SER A O 1
ATOM 2155 N N . LYS A 1 287 ? -18.412 -8.307 -14.419 1.00 95.12 287 LYS A N 1
ATOM 2156 C CA . LYS A 1 287 ? -17.109 -8.992 -14.354 1.00 95.12 287 LYS A CA 1
ATOM 2157 C C . LYS A 1 287 ? -16.216 -8.522 -15.503 1.00 95.12 287 LYS A C 1
ATOM 2159 O O . LYS A 1 287 ? -15.024 -8.301 -15.314 1.00 95.12 287 LYS A O 1
ATOM 2164 N N . GLU A 1 288 ? -16.816 -8.378 -16.672 1.00 95.81 288 GLU A N 1
ATOM 2165 C CA . GLU A 1 288 ? -16.192 -7.977 -17.922 1.00 95.81 288 GLU A CA 1
ATOM 2166 C C . GLU A 1 288 ? -15.772 -6.507 -17.855 1.00 95.81 288 GLU A C 1
ATOM 2168 O O . GLU A 1 288 ? -14.633 -6.190 -18.180 1.00 95.81 288 GLU A O 1
ATOM 2173 N N . GLU A 1 289 ? -16.634 -5.635 -17.325 1.00 97.38 289 GLU A N 1
ATOM 2174 C CA . GLU A 1 289 ? -16.324 -4.218 -17.105 1.00 97.38 289 GLU A CA 1
ATOM 2175 C C . GLU A 1 289 ? -15.179 -4.031 -16.100 1.00 97.38 289 GLU A C 1
ATOM 2177 O O . GLU A 1 289 ? -14.256 -3.267 -16.361 1.00 97.38 289 GLU A O 1
ATOM 2182 N N . ALA A 1 290 ? -15.181 -4.766 -14.980 1.00 97.06 290 ALA A N 1
ATOM 2183 C CA . ALA A 1 290 ? -14.109 -4.672 -13.988 1.00 97.06 290 ALA A CA 1
ATOM 2184 C C . ALA A 1 290 ? -12.755 -5.116 -14.563 1.00 97.06 290 ALA A C 1
ATOM 2186 O O . ALA A 1 290 ? -11.723 -4.521 -14.256 1.00 97.06 290 ALA A O 1
ATOM 2187 N N . LYS A 1 291 ? -12.752 -6.161 -15.400 1.00 97.50 291 LYS A N 1
ATOM 2188 C CA . LYS A 1 291 ? -11.552 -6.604 -16.118 1.00 97.50 291 LYS A CA 1
ATOM 2189 C C . LYS A 1 291 ? -11.081 -5.552 -17.119 1.00 97.50 291 LYS A C 1
ATOM 2191 O O . LYS A 1 291 ? -9.903 -5.220 -17.106 1.00 97.50 291 LYS A O 1
ATOM 2196 N N . ALA A 1 292 ? -11.992 -5.017 -17.929 1.00 97.19 292 ALA A N 1
ATOM 2197 C CA . ALA A 1 292 ? -11.675 -3.995 -18.920 1.00 97.19 292 ALA A CA 1
ATOM 2198 C C . ALA A 1 292 ? -11.104 -2.727 -18.263 1.00 97.19 292 ALA A C 1
ATOM 2200 O O . ALA A 1 292 ? -10.088 -2.202 -18.709 1.00 97.19 292 ALA A O 1
ATOM 2201 N N . GLU A 1 293 ? -11.689 -2.280 -17.149 1.00 97.62 293 GLU A N 1
ATOM 2202 C CA . GLU A 1 293 ? -11.178 -1.134 -16.393 1.00 97.62 293 GLU A CA 1
ATOM 2203 C C . GLU A 1 293 ? -9.799 -1.426 -15.785 1.00 97.62 293 GLU A C 1
ATOM 2205 O O . GLU A 1 293 ? -8.904 -0.582 -15.813 1.00 97.62 293 GLU A O 1
ATOM 2210 N N . ALA A 1 294 ? -9.588 -2.644 -15.278 1.00 97.38 294 ALA A N 1
ATOM 2211 C CA . ALA A 1 294 ? -8.292 -3.065 -14.762 1.00 97.38 294 ALA A CA 1
ATOM 2212 C C . ALA A 1 294 ? -7.199 -3.110 -15.849 1.00 97.38 294 ALA A C 1
ATOM 2214 O O . ALA A 1 294 ? -6.052 -2.742 -15.587 1.00 97.38 294 ALA A O 1
ATOM 2215 N N . GLU A 1 295 ? -7.543 -3.523 -17.070 1.00 96.12 295 GLU A N 1
ATOM 2216 C CA . GLU A 1 295 ? -6.626 -3.615 -18.214 1.00 96.12 295 GLU A CA 1
ATOM 2217 C C . GLU A 1 295 ? -6.132 -2.244 -18.707 1.00 96.12 295 GLU A C 1
ATOM 2219 O O . GLU A 1 295 ? -5.047 -2.160 -19.281 1.00 96.12 295 GLU A O 1
ATOM 2224 N N . ARG A 1 296 ? -6.842 -1.148 -18.402 1.00 96.06 296 ARG A N 1
ATOM 2225 C CA . ARG A 1 296 ? -6.368 0.224 -18.678 1.00 96.06 296 ARG A CA 1
ATOM 2226 C C . ARG A 1 296 ? -5.149 0.623 -17.837 1.00 96.06 296 ARG A C 1
ATOM 2228 O O . ARG A 1 296 ? -4.468 1.606 -18.143 1.00 96.06 296 ARG A O 1
ATOM 2235 N N . CYS A 1 297 ? -4.875 -0.083 -16.737 1.00 95.88 297 CYS A N 1
ATOM 2236 C CA . CYS A 1 297 ? -3.776 0.251 -15.838 1.00 95.88 297 CYS A CA 1
ATOM 2237 C C . CYS A 1 297 ? -2.413 -0.033 -16.483 1.00 95.88 297 CYS A C 1
ATOM 2239 O O . CYS A 1 297 ? -2.055 -1.176 -16.744 1.00 95.88 297 CYS A O 1
ATOM 2241 N N . VAL A 1 298 ? -1.587 1.008 -16.614 1.00 93.69 298 VAL A N 1
ATOM 2242 C CA . VAL A 1 298 ? -0.241 0.927 -17.218 1.00 93.69 298 VAL A CA 1
ATOM 2243 C C . VAL A 1 298 ? 0.831 0.335 -16.295 1.00 93.69 298 VAL A C 1
ATOM 2245 O O . VAL A 1 298 ? 2.013 0.387 -16.616 1.00 93.69 298 VAL A O 1
ATOM 2248 N N . GLN A 1 299 ? 0.442 -0.191 -15.126 1.00 94.56 299 GLN A N 1
ATOM 2249 C CA . GLN A 1 299 ? 1.352 -0.799 -14.146 1.00 94.56 299 GLN A CA 1
ATOM 2250 C C . GLN A 1 299 ? 2.546 0.108 -13.805 1.00 94.56 299 GLN A C 1
ATOM 2252 O O . GLN A 1 299 ? 3.703 -0.303 -13.896 1.00 94.56 299 GLN A O 1
ATOM 2257 N N . CYS A 1 300 ? 2.246 1.357 -13.415 1.00 93.50 300 CYS A N 1
ATOM 2258 C CA . CYS A 1 300 ? 3.229 2.431 -13.273 1.00 93.50 300 CYS A CA 1
ATOM 2259 C C . CYS A 1 300 ? 4.506 1.981 -12.542 1.00 93.50 300 CYS A C 1
ATOM 2261 O O . CYS A 1 300 ? 4.463 1.492 -11.407 1.00 93.50 300 CYS A O 1
ATOM 2263 N N . ARG A 1 301 ? 5.643 2.180 -13.207 1.00 92.50 301 ARG A N 1
ATOM 2264 C CA . ARG A 1 301 ? 6.993 1.930 -12.700 1.00 92.50 301 ARG A CA 1
ATOM 2265 C C . ARG A 1 301 ? 7.968 2.851 -13.431 1.00 92.50 301 ARG A C 1
ATOM 2267 O O . ARG A 1 301 ? 7.695 3.262 -14.553 1.00 92.50 301 ARG A O 1
ATOM 2274 N N . CYS A 1 302 ? 9.110 3.152 -12.821 1.00 93.69 302 CYS A N 1
ATOM 2275 C CA . CYS A 1 302 ? 10.192 3.840 -13.523 1.00 93.69 302 CYS A CA 1
ATOM 2276 C C . CYS A 1 302 ? 10.909 2.845 -14.453 1.00 93.69 302 CYS A C 1
ATOM 2278 O O . CYS A 1 302 ? 11.759 2.086 -13.990 1.00 93.69 302 CYS A O 1
ATOM 2280 N N . ASP A 1 303 ? 10.566 2.838 -15.744 1.00 93.62 303 ASP A N 1
ATOM 2281 C CA . ASP A 1 303 ? 11.095 1.918 -16.766 1.00 93.62 303 ASP A CA 1
ATOM 2282 C C . ASP A 1 303 ? 11.729 2.592 -17.990 1.00 93.62 303 ASP A C 1
ATOM 2284 O O . ASP A 1 303 ? 12.160 1.878 -18.891 1.00 93.62 303 ASP A O 1
ATOM 2288 N N . ALA A 1 304 ? 11.877 3.922 -18.007 1.00 93.56 304 ALA A N 1
ATOM 2289 C CA . ALA A 1 304 ? 12.420 4.670 -19.151 1.00 93.56 304 ALA A CA 1
ATOM 2290 C C . ALA A 1 304 ? 13.739 4.081 -19.691 1.00 93.56 304 ALA A C 1
ATOM 2292 O O . ALA A 1 304 ? 13.895 3.869 -20.892 1.00 93.56 304 ALA A O 1
ATOM 2293 N N . CYS A 1 305 ? 14.668 3.726 -18.795 1.00 93.06 305 CYS A N 1
ATOM 2294 C CA . CYS A 1 305 ? 15.940 3.118 -19.183 1.00 93.06 305 CYS A CA 1
ATOM 2295 C C . CYS A 1 305 ? 15.769 1.781 -19.924 1.00 93.06 305 CYS A C 1
ATOM 2297 O O . CYS A 1 305 ? 16.469 1.549 -20.900 1.00 93.06 305 CYS A O 1
ATOM 2299 N N . ILE A 1 306 ? 14.824 0.928 -19.522 1.00 93.25 306 ILE A N 1
ATOM 2300 C CA . ILE A 1 306 ? 14.552 -0.344 -20.203 1.00 93.25 306 ILE A CA 1
ATOM 2301 C C . ILE A 1 306 ? 13.789 -0.104 -21.502 1.00 93.25 306 ILE A C 1
ATOM 2303 O O . ILE A 1 306 ? 14.128 -0.690 -22.522 1.00 93.25 306 ILE A O 1
ATOM 2307 N N . ARG A 1 307 ? 12.793 0.783 -21.472 1.00 91.50 307 ARG A N 1
ATOM 2308 C CA . ARG A 1 307 ? 11.924 1.083 -22.610 1.00 91.50 307 ARG A CA 1
ATOM 2309 C C . ARG A 1 307 ? 12.696 1.592 -23.826 1.00 91.50 307 ARG A C 1
ATOM 2311 O O . ARG A 1 307 ? 12.387 1.195 -24.943 1.00 91.50 307 ARG A O 1
ATOM 2318 N N . HIS A 1 308 ? 13.690 2.452 -23.604 1.00 93.19 308 HIS A N 1
ATOM 2319 C CA . HIS A 1 308 ? 14.436 3.099 -24.689 1.00 93.19 308 HIS A CA 1
ATOM 2320 C C . HIS A 1 308 ? 15.787 2.439 -24.988 1.00 93.19 308 HIS A C 1
ATOM 2322 O O . HIS A 1 308 ? 16.303 2.580 -26.093 1.00 93.19 308 HIS A O 1
ATOM 2328 N N . CYS A 1 309 ? 16.388 1.702 -24.046 1.00 94.38 309 CYS A N 1
ATOM 2329 C CA . CYS A 1 309 ? 17.686 1.061 -24.265 1.00 94.38 309 CYS A CA 1
ATOM 2330 C C . CYS A 1 309 ? 17.527 -0.405 -24.687 1.00 94.38 309 CYS A C 1
ATOM 2332 O O . CYS A 1 309 ? 17.240 -1.269 -23.857 1.00 94.38 309 CYS A O 1
ATOM 2334 N N . GLY A 1 310 ? 17.836 -0.711 -25.952 1.00 92.88 310 GLY A N 1
ATOM 2335 C CA . GLY A 1 310 ? 17.804 -2.085 -26.470 1.00 92.88 310 GLY A CA 1
ATOM 2336 C C . GLY A 1 310 ? 18.677 -3.068 -25.677 1.00 92.88 310 GLY A C 1
ATOM 2337 O O . GLY A 1 310 ? 18.297 -4.221 -25.508 1.00 92.88 310 GLY A O 1
ATOM 2338 N N . PHE A 1 311 ? 19.798 -2.607 -25.110 1.00 94.44 311 PHE A N 1
ATOM 2339 C CA . PHE A 1 311 ? 20.638 -3.417 -24.221 1.00 94.44 311 PHE A CA 1
ATOM 2340 C C . PHE A 1 311 ? 19.911 -3.782 -22.916 1.00 94.44 311 PHE A C 1
ATOM 2342 O O . PHE A 1 311 ? 19.833 -4.958 -22.567 1.00 94.44 311 PHE A O 1
ATOM 2349 N N . LEU A 1 312 ? 19.347 -2.798 -22.207 1.00 94.75 312 LEU A N 1
ATOM 2350 C CA . LEU A 1 312 ? 18.651 -3.050 -20.939 1.00 94.75 312 LEU A CA 1
ATOM 2351 C C . LEU A 1 312 ? 17.367 -3.861 -21.147 1.00 94.75 312 LEU A C 1
ATOM 2353 O O . LEU A 1 312 ? 17.070 -4.736 -20.335 1.00 94.75 312 LEU A O 1
ATOM 2357 N N . SER A 1 313 ? 16.654 -3.618 -22.251 1.00 94.00 313 SER A N 1
ATOM 2358 C CA . SER A 1 313 ? 15.500 -4.421 -22.664 1.00 94.00 313 SER A CA 1
ATOM 2359 C C . SER A 1 313 ? 15.878 -5.866 -22.970 1.00 94.00 313 SER A C 1
ATOM 2361 O O . SER A 1 313 ? 15.177 -6.763 -22.523 1.00 94.00 313 SER A O 1
ATOM 2363 N N . TYR A 1 314 ? 16.974 -6.108 -23.694 1.00 93.94 314 TYR A N 1
ATOM 2364 C CA . TYR A 1 314 ? 17.412 -7.463 -24.042 1.00 93.94 314 TYR A CA 1
ATOM 2365 C C . TYR A 1 314 ? 17.771 -8.298 -22.805 1.00 93.94 314 TYR A C 1
ATOM 2367 O O . TYR A 1 314 ? 17.465 -9.485 -22.748 1.00 93.94 314 TYR A O 1
ATOM 2375 N N . PHE A 1 315 ? 18.422 -7.688 -21.810 1.00 93.50 315 PHE A N 1
ATOM 2376 C CA . PHE A 1 315 ? 18.777 -8.379 -20.567 1.00 93.50 315 PHE A CA 1
ATOM 2377 C C . PHE A 1 315 ? 17.657 -8.391 -19.520 1.00 93.50 315 PHE A C 1
ATOM 2379 O O . PHE A 1 315 ? 17.811 -9.082 -18.516 1.00 93.50 315 PHE A O 1
ATOM 2386 N N . GLU A 1 316 ? 16.585 -7.617 -19.718 1.00 94.00 316 GLU A N 1
ATOM 2387 C CA . GLU A 1 316 ? 15.497 -7.395 -18.753 1.00 94.00 316 GLU A CA 1
ATOM 2388 C C . GLU A 1 316 ? 15.997 -6.975 -17.354 1.00 94.00 316 GLU A C 1
ATOM 2390 O O . GLU A 1 316 ? 15.435 -7.343 -16.320 1.00 94.00 316 GLU A O 1
ATOM 2395 N N . LYS A 1 317 ? 17.085 -6.193 -17.303 1.00 93.38 317 LYS A N 1
ATOM 2396 C CA . LYS A 1 317 ? 17.757 -5.807 -16.052 1.00 93.38 317 LYS A CA 1
ATOM 2397 C C . LYS A 1 317 ? 17.785 -4.300 -15.860 1.00 93.38 317 LYS A C 1
ATOM 2399 O O . LYS A 1 317 ? 18.284 -3.550 -16.694 1.00 93.38 317 LYS A O 1
ATOM 2404 N N . PHE A 1 318 ? 17.306 -3.872 -14.698 1.00 95.19 318 PHE A N 1
ATOM 2405 C CA . PHE A 1 318 ? 17.405 -2.490 -14.240 1.00 95.19 318 PHE A CA 1
ATOM 2406 C C . PHE A 1 318 ? 18.805 -2.171 -13.701 1.00 95.19 318 PHE A C 1
ATOM 2408 O O . PHE A 1 318 ? 19.519 -3.084 -13.274 1.00 95.19 318 PHE A O 1
ATOM 2415 N N . PRO A 1 319 ? 19.186 -0.880 -13.622 1.00 96.06 319 PRO A N 1
ATOM 2416 C CA . PRO A 1 319 ? 20.501 -0.472 -13.135 1.00 96.06 319 PRO A CA 1
ATOM 2417 C C . PRO A 1 319 ? 20.891 -1.059 -11.772 1.00 96.06 319 PRO A C 1
ATOM 2419 O O . PRO A 1 319 ? 22.039 -1.451 -11.598 1.00 96.06 319 PRO A O 1
ATOM 2422 N N . LYS A 1 320 ? 19.952 -1.189 -10.819 1.00 95.62 320 LYS A N 1
ATOM 2423 C CA . LYS A 1 320 ? 20.244 -1.792 -9.503 1.00 95.62 320 LYS A CA 1
ATOM 2424 C C . LYS A 1 320 ? 20.646 -3.259 -9.621 1.00 95.62 320 LYS A C 1
ATOM 2426 O O . LYS A 1 320 ? 21.621 -3.672 -9.006 1.00 95.62 320 LYS A O 1
ATOM 2431 N N . ARG A 1 321 ? 19.927 -4.031 -10.442 1.00 95.06 321 ARG A N 1
ATOM 2432 C CA . ARG A 1 321 ? 20.254 -5.440 -10.678 1.00 95.06 321 ARG A CA 1
ATOM 2433 C C . ARG A 1 321 ? 21.584 -5.598 -11.413 1.00 95.06 321 ARG A C 1
ATOM 2435 O O . ARG A 1 321 ? 22.343 -6.511 -11.110 1.00 95.06 321 ARG A O 1
ATOM 2442 N N . ILE A 1 322 ? 21.866 -4.700 -12.357 1.00 95.06 322 ILE A N 1
ATOM 2443 C CA . ILE A 1 322 ? 23.157 -4.652 -13.046 1.00 95.06 322 ILE A CA 1
ATOM 2444 C C . ILE A 1 322 ? 24.287 -4.396 -12.049 1.00 95.06 322 ILE A C 1
ATOM 2446 O O . ILE A 1 322 ? 25.271 -5.122 -12.087 1.00 95.06 322 ILE A O 1
ATOM 2450 N N . ASP A 1 323 ? 24.142 -3.426 -11.141 1.00 95.00 323 ASP A N 1
ATOM 2451 C CA . ASP A 1 323 ? 25.157 -3.162 -10.113 1.00 95.00 323 ASP A CA 1
ATOM 2452 C C . ASP A 1 323 ? 25.404 -4.372 -9.204 1.00 95.00 323 ASP A C 1
ATOM 2454 O O . ASP A 1 323 ? 26.555 -4.710 -8.952 1.00 95.00 323 ASP A O 1
ATOM 2458 N N . GLU A 1 324 ? 24.349 -5.064 -8.760 1.00 92.38 324 GLU A N 1
ATOM 2459 C CA . GLU A 1 324 ? 24.483 -6.286 -7.954 1.00 92.38 324 GLU A CA 1
ATOM 2460 C C . GLU A 1 324 ? 25.329 -7.357 -8.667 1.00 92.38 324 GLU A C 1
ATOM 2462 O O . GLU A 1 324 ? 26.244 -7.931 -8.078 1.00 92.38 324 GLU A O 1
ATOM 2467 N N . GLU A 1 325 ? 25.047 -7.628 -9.943 1.00 92.50 325 GLU A N 1
ATOM 2468 C CA . GLU A 1 325 ? 25.746 -8.669 -10.704 1.00 92.50 325 GLU A CA 1
ATOM 2469 C C . GLU A 1 325 ? 27.160 -8.256 -11.124 1.00 92.50 325 GLU A C 1
ATOM 2471 O O . GLU A 1 325 ? 28.082 -9.079 -11.126 1.00 92.50 325 GLU A O 1
ATOM 2476 N N . VAL A 1 326 ? 27.343 -6.981 -11.472 1.00 92.50 326 VAL A N 1
ATOM 2477 C CA . VAL A 1 326 ? 28.652 -6.407 -11.779 1.00 92.50 326 VAL A CA 1
ATOM 2478 C C . VAL A 1 326 ? 29.535 -6.448 -10.542 1.00 92.50 326 VAL A C 1
ATOM 2480 O O . VAL A 1 326 ? 30.677 -6.874 -10.665 1.00 92.50 326 VAL A O 1
ATOM 2483 N N . GLU A 1 327 ? 29.018 -6.108 -9.359 1.00 90.44 327 GLU A N 1
ATOM 2484 C CA . GLU A 1 327 ? 29.794 -6.150 -8.118 1.00 90.44 327 GLU A CA 1
ATOM 2485 C C . GLU A 1 327 ? 30.313 -7.553 -7.811 1.00 90.44 327 GLU A C 1
ATOM 2487 O O . GLU A 1 327 ? 31.496 -7.726 -7.527 1.00 90.44 327 GLU A O 1
ATOM 2492 N N . VAL A 1 328 ? 29.451 -8.564 -7.931 1.00 88.69 328 VAL A N 1
ATOM 2493 C CA . VAL A 1 328 ? 29.836 -9.971 -7.739 1.00 88.69 328 VAL A CA 1
ATOM 2494 C C . VAL A 1 328 ? 30.883 -10.418 -8.767 1.00 88.69 328 VAL A C 1
ATOM 2496 O O . VAL A 1 328 ? 31.699 -11.290 -8.482 1.00 88.69 328 VAL A O 1
ATOM 2499 N N . THR A 1 329 ? 30.878 -9.823 -9.960 1.00 87.56 329 THR A N 1
ATOM 2500 C CA . THR A 1 329 ? 31.820 -10.137 -11.044 1.00 87.56 329 THR A CA 1
ATOM 2501 C C . THR A 1 329 ? 33.173 -9.457 -10.826 1.00 87.56 329 THR A C 1
ATOM 2503 O O . THR A 1 329 ? 34.210 -10.102 -10.944 1.00 87.56 329 THR A O 1
ATOM 2506 N N . ILE A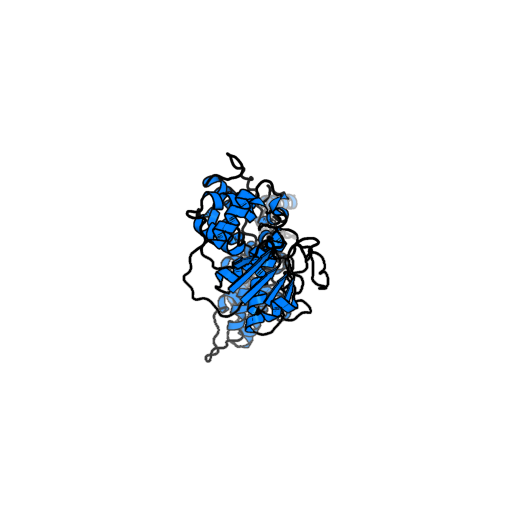 1 330 ? 33.186 -8.166 -10.473 1.00 86.88 330 ILE A N 1
ATOM 2507 C CA . ILE A 1 330 ? 34.428 -7.405 -10.285 1.00 86.88 330 ILE A CA 1
ATOM 2508 C C . ILE A 1 330 ? 35.070 -7.660 -8.922 1.00 86.88 330 ILE A C 1
ATOM 2510 O O . ILE A 1 330 ? 36.289 -7.559 -8.817 1.00 86.88 330 ILE A O 1
ATOM 2514 N N . THR A 1 331 ? 34.297 -8.013 -7.896 1.00 84.06 331 THR A N 1
ATOM 2515 C CA . THR A 1 331 ? 34.775 -8.306 -6.537 1.00 84.06 331 THR A CA 1
ATOM 2516 C C . THR A 1 331 ? 34.176 -9.637 -6.066 1.00 84.06 331 THR A C 1
ATOM 2518 O O . THR A 1 331 ? 33.289 -9.657 -5.211 1.00 84.06 331 THR A O 1
ATOM 2521 N N . PRO A 1 332 ? 34.616 -10.771 -6.638 1.00 73.19 332 PRO A N 1
ATOM 2522 C CA . PRO A 1 332 ? 34.056 -12.069 -6.295 1.00 73.19 332 PRO A CA 1
ATOM 2523 C C . PRO A 1 332 ? 34.363 -12.422 -4.839 1.00 73.19 332 PRO A C 1
ATOM 2525 O O . PRO A 1 332 ? 35.514 -12.430 -4.413 1.00 73.19 332 PRO A O 1
ATOM 2528 N N . GLY A 1 333 ? 33.312 -12.726 -4.075 1.00 64.31 333 GLY A N 1
ATOM 2529 C CA . GLY A 1 333 ? 33.413 -13.217 -2.696 1.00 64.31 333 GLY A CA 1
ATOM 2530 C C . GLY A 1 333 ? 33.656 -14.727 -2.592 1.00 64.31 333 GLY A C 1
ATOM 2531 O O . GLY A 1 333 ? 33.574 -15.284 -1.500 1.00 64.31 333 GLY A O 1
ATOM 2532 N N . THR A 1 334 ? 33.884 -15.408 -3.717 1.00 61.88 334 THR A N 1
ATOM 2533 C CA . THR A 1 334 ? 34.109 -16.853 -3.784 1.00 61.88 334 THR A CA 1
ATOM 2534 C C . THR A 1 334 ? 35.594 -17.188 -3.607 1.00 61.88 334 THR A C 1
ATOM 2536 O O . THR A 1 334 ? 36.469 -16.434 -4.025 1.00 61.88 334 THR A O 1
ATOM 2539 N N . LEU A 1 335 ? 35.889 -18.335 -2.979 1.00 52.41 335 LEU A N 1
ATOM 2540 C CA . LEU A 1 335 ? 37.259 -18.806 -2.696 1.00 52.41 335 LEU A CA 1
ATOM 2541 C C . LEU A 1 335 ? 38.113 -19.014 -3.959 1.00 52.41 335 LEU A C 1
ATOM 2543 O O . LEU A 1 335 ? 39.336 -18.966 -3.885 1.00 52.41 335 LEU A O 1
ATOM 2547 N N . ASP A 1 336 ? 37.471 -19.250 -5.102 1.00 58.22 336 ASP A N 1
ATOM 2548 C CA . ASP A 1 336 ? 38.100 -19.415 -6.413 1.00 58.22 336 ASP A CA 1
ATOM 2549 C C . ASP A 1 336 ? 38.331 -18.085 -7.155 1.00 58.22 336 ASP A C 1
ATOM 2551 O O . ASP A 1 336 ? 38.963 -18.083 -8.208 1.00 58.22 336 ASP A O 1
ATOM 2555 N N . GLY A 1 337 ? 37.831 -16.959 -6.627 1.00 56.81 337 GLY A N 1
ATOM 2556 C CA . GLY A 1 337 ? 38.029 -15.625 -7.195 1.00 56.81 337 GLY A CA 1
ATOM 2557 C C . GLY A 1 337 ? 37.408 -15.408 -8.581 1.00 56.81 337 GLY A C 1
ATOM 2558 O O . GLY A 1 337 ? 37.755 -14.430 -9.240 1.00 56.81 337 GLY A O 1
ATOM 2559 N N . ASN A 1 338 ? 36.497 -16.280 -9.032 1.00 59.28 338 ASN A N 1
ATOM 2560 C CA . ASN A 1 338 ? 35.956 -16.275 -10.395 1.00 59.28 338 ASN A CA 1
ATOM 2561 C C . ASN A 1 338 ? 34.463 -15.909 -10.430 1.00 59.28 338 ASN A C 1
ATOM 2563 O O . ASN A 1 338 ? 33.586 -16.762 -10.558 1.00 59.28 338 ASN A O 1
ATOM 2567 N N . GLY A 1 339 ? 34.152 -14.613 -10.386 1.00 61.84 339 GLY A N 1
ATOM 2568 C CA . GLY A 1 339 ? 32.806 -14.113 -10.674 1.00 61.84 339 GLY A CA 1
ATOM 2569 C C . GLY A 1 339 ? 32.635 -13.874 -12.174 1.00 61.84 339 GLY A C 1
ATOM 2570 O O . GLY A 1 339 ? 33.242 -12.957 -12.708 1.00 61.84 339 GLY A O 1
ATOM 2571 N N . THR A 1 340 ? 31.819 -14.672 -12.871 1.00 68.69 340 THR A N 1
ATOM 2572 C CA . THR A 1 340 ? 31.564 -14.512 -14.327 1.00 68.69 340 THR A CA 1
ATOM 2573 C C . THR A 1 340 ? 30.114 -14.153 -14.669 1.00 68.69 340 THR A C 1
ATOM 2575 O O . THR A 1 340 ? 29.709 -14.172 -15.831 1.00 68.69 340 THR A O 1
ATOM 2578 N N . VAL A 1 341 ? 29.321 -13.785 -13.659 1.00 79.62 341 VAL A N 1
ATOM 2579 C CA . VAL A 1 341 ? 27.866 -13.582 -13.778 1.00 79.62 341 VAL A CA 1
ATOM 2580 C C . VAL A 1 341 ? 27.520 -12.454 -14.756 1.00 79.62 341 VAL A C 1
ATOM 2582 O O . VAL A 1 341 ? 26.566 -12.575 -15.525 1.00 79.62 341 VAL A O 1
ATOM 2585 N N . ALA A 1 342 ? 28.311 -11.378 -14.766 1.00 83.75 342 ALA A N 1
ATOM 2586 C CA . ALA A 1 342 ? 28.065 -10.201 -15.593 1.00 83.75 342 ALA A CA 1
ATOM 2587 C C . ALA A 1 342 ? 29.047 -10.037 -16.763 1.00 83.75 342 ALA A C 1
ATOM 2589 O O . ALA A 1 342 ? 28.938 -9.044 -17.474 1.00 83.75 342 ALA A O 1
ATOM 2590 N N . THR A 1 343 ? 29.975 -10.969 -17.024 1.00 83.81 343 THR A N 1
ATOM 2591 C CA . THR A 1 343 ? 31.027 -10.781 -18.050 1.00 83.81 343 THR A CA 1
ATOM 2592 C C . THR A 1 343 ? 30.445 -10.436 -19.422 1.00 83.81 343 THR A C 1
ATOM 2594 O O . THR A 1 343 ? 30.824 -9.439 -20.029 1.00 83.81 343 THR A O 1
ATOM 2597 N N . ARG A 1 344 ? 29.440 -11.196 -19.882 1.00 85.69 344 ARG A N 1
ATOM 2598 C CA . ARG A 1 344 ? 28.744 -10.904 -21.146 1.00 85.69 344 ARG A CA 1
ATOM 2599 C C . ARG A 1 344 ? 28.043 -9.547 -21.106 1.00 85.69 344 ARG A C 1
ATOM 2601 O O . ARG A 1 344 ? 28.094 -8.805 -22.080 1.00 85.69 344 ARG A O 1
ATOM 2608 N N . LEU A 1 345 ? 27.386 -9.232 -19.993 1.00 88.50 345 LEU A N 1
ATOM 2609 C CA . LEU A 1 345 ? 26.635 -7.992 -19.816 1.00 88.50 345 LEU A CA 1
ATOM 2610 C C . LEU A 1 345 ? 27.562 -6.772 -19.900 1.00 88.50 345 LEU A C 1
ATOM 2612 O O . LEU A 1 345 ? 27.264 -5.832 -20.632 1.00 88.50 345 LEU A O 1
ATOM 2616 N N . ILE A 1 346 ? 28.711 -6.828 -19.223 1.00 90.12 346 ILE A N 1
ATOM 2617 C CA . ILE A 1 346 ? 29.733 -5.776 -19.217 1.00 90.12 346 ILE A CA 1
ATOM 2618 C C . ILE A 1 346 ? 30.253 -5.494 -20.636 1.00 90.12 346 ILE A C 1
ATOM 2620 O O . ILE A 1 346 ? 30.447 -4.334 -20.983 1.00 90.12 346 ILE A O 1
ATOM 2624 N N . SER A 1 347 ? 30.420 -6.523 -21.472 1.00 87.12 347 SER A N 1
ATOM 2625 C CA . SER A 1 347 ? 30.965 -6.378 -22.833 1.00 87.12 347 SER A CA 1
ATOM 2626 C C . SER A 1 347 ? 29.926 -6.122 -23.936 1.00 87.12 347 SER A C 1
ATOM 2628 O O . SER A 1 347 ? 30.315 -5.983 -25.090 1.00 87.12 347 SER A O 1
ATOM 2630 N N . THR A 1 348 ? 28.620 -6.104 -23.638 1.00 88.94 348 THR A N 1
ATOM 2631 C CA . THR A 1 348 ? 27.575 -5.987 -24.684 1.00 88.94 348 THR A CA 1
ATOM 2632 C C . THR A 1 348 ? 27.118 -4.542 -24.930 1.00 88.94 348 THR A C 1
ATOM 2634 O O . THR A 1 348 ? 26.593 -4.242 -26.000 1.00 88.94 348 THR A O 1
ATOM 2637 N N . CYS A 1 349 ? 27.275 -3.634 -23.962 1.00 90.88 349 CYS A N 1
ATOM 2638 C CA . CYS A 1 349 ? 26.827 -2.248 -24.115 1.00 90.88 349 CYS A CA 1
ATOM 2639 C C . CYS A 1 349 ? 27.587 -1.533 -25.250 1.00 90.88 349 CYS A C 1
ATOM 2641 O O . CYS A 1 349 ? 28.805 -1.633 -25.336 1.00 90.88 349 CYS A O 1
ATOM 2643 N N . ASN A 1 350 ? 26.874 -0.774 -26.090 1.00 89.94 350 ASN A N 1
ATOM 2644 C CA . ASN A 1 350 ? 27.458 0.018 -27.180 1.00 89.94 350 ASN A CA 1
ATOM 2645 C C . ASN A 1 350 ? 27.872 1.443 -26.761 1.00 89.94 350 ASN A C 1
ATOM 2647 O O . ASN A 1 350 ? 28.236 2.240 -27.618 1.00 89.94 350 ASN A O 1
ATOM 2651 N N . GLU A 1 351 ? 27.752 1.778 -25.472 1.00 90.50 351 GLU A N 1
ATOM 2652 C CA . GLU A 1 351 ? 28.148 3.071 -24.894 1.00 90.50 351 GLU A CA 1
ATOM 2653 C C . GLU A 1 351 ? 27.514 4.306 -25.573 1.00 90.50 351 GLU A C 1
ATOM 2655 O O . GLU A 1 351 ? 28.074 5.396 -25.550 1.00 90.50 351 GLU A O 1
ATOM 2660 N N . CYS A 1 352 ? 26.311 4.172 -26.145 1.00 93.06 352 CYS A N 1
ATOM 2661 C CA . CYS A 1 352 ? 25.641 5.264 -26.867 1.00 93.06 352 CYS A CA 1
ATOM 2662 C C . CYS A 1 352 ? 25.138 6.431 -25.990 1.00 93.06 352 CYS A C 1
ATOM 2664 O O . CYS A 1 352 ? 24.610 7.401 -26.523 1.00 93.06 352 CYS A O 1
ATOM 2666 N N . GLY A 1 353 ? 25.221 6.329 -24.658 1.00 91.88 353 GLY A N 1
ATOM 2667 C CA . GLY A 1 353 ? 24.762 7.365 -23.720 1.00 91.88 353 GLY A CA 1
ATOM 2668 C C . GLY A 1 353 ? 23.241 7.467 -23.533 1.00 91.88 353 GLY A C 1
ATOM 2669 O O . GLY A 1 353 ? 22.792 8.109 -22.588 1.00 91.88 353 GLY A O 1
ATOM 2670 N N . LEU A 1 354 ? 22.430 6.770 -24.341 1.00 93.25 354 LEU A N 1
ATOM 2671 C CA . LEU A 1 354 ? 20.963 6.884 -24.313 1.00 93.25 354 LEU A CA 1
ATOM 2672 C C . LEU A 1 354 ? 20.359 6.640 -22.925 1.00 93.25 354 LEU A C 1
ATOM 2674 O O . LEU A 1 354 ? 19.422 7.324 -22.527 1.00 93.25 354 LEU A O 1
ATOM 2678 N N . CYS A 1 355 ? 20.905 5.682 -22.169 1.00 94.06 355 CYS A N 1
ATOM 2679 C CA . CYS A 1 355 ? 20.423 5.379 -20.823 1.00 94.06 355 CYS A CA 1
ATOM 2680 C C . CYS A 1 355 ? 20.519 6.572 -19.861 1.00 94.06 355 CYS A C 1
ATOM 2682 O O . CYS A 1 355 ? 19.645 6.691 -19.010 1.00 94.06 355 CYS A O 1
ATOM 2684 N N . LYS A 1 356 ? 21.511 7.458 -20.029 1.00 95.75 356 LYS A N 1
ATOM 2685 C CA . LYS A 1 356 ? 21.666 8.683 -19.242 1.00 95.75 356 LYS A CA 1
ATOM 2686 C C . LYS A 1 356 ? 20.610 9.709 -19.632 1.00 95.75 356 LYS A C 1
ATOM 2688 O O . LYS A 1 356 ? 19.897 10.181 -18.756 1.00 95.75 356 LYS A O 1
ATOM 2693 N N . GLU A 1 357 ? 20.464 9.960 -20.933 1.00 94.75 357 GLU A N 1
ATOM 2694 C CA . GLU A 1 357 ? 19.535 10.957 -21.487 1.00 94.75 357 GLU A CA 1
ATOM 2695 C C . GLU A 1 357 ? 18.072 10.679 -21.119 1.00 94.75 357 GLU A C 1
ATOM 2697 O O . GLU A 1 357 ? 17.316 11.594 -20.804 1.00 94.75 357 GLU A O 1
ATOM 2702 N N . VAL A 1 358 ? 17.660 9.407 -21.121 1.00 93.62 358 VAL A N 1
ATOM 2703 C CA . VAL A 1 358 ? 16.278 9.028 -20.772 1.00 93.62 358 VAL A CA 1
ATOM 2704 C C . VAL A 1 358 ? 16.073 8.816 -19.271 1.00 93.62 358 VAL A C 1
ATOM 2706 O O . VAL A 1 358 ? 14.938 8.661 -18.814 1.00 93.62 358 VAL A O 1
ATOM 2709 N N . CYS A 1 359 ? 17.146 8.733 -18.478 1.00 95.00 359 CYS A N 1
ATOM 2710 C CA . CYS A 1 359 ? 17.019 8.464 -17.054 1.00 95.00 359 CYS A CA 1
ATOM 2711 C C . CYS A 1 359 ? 16.591 9.735 -16.310 1.00 95.00 359 CYS A C 1
ATOM 2713 O O . CYS A 1 359 ? 17.296 10.736 -16.351 1.00 95.00 359 CYS A O 1
ATOM 2715 N N . PRO A 1 360 ? 15.524 9.695 -15.494 1.00 94.06 360 PRO A N 1
ATOM 2716 C CA . PRO A 1 360 ? 15.055 10.868 -14.753 1.00 94.06 360 PRO A CA 1
ATOM 2717 C C . PRO A 1 360 ? 16.010 11.385 -13.663 1.00 94.06 360 PRO A C 1
ATOM 2719 O O . PRO A 1 360 ? 15.677 12.380 -13.008 1.00 94.06 360 PRO A O 1
ATOM 2722 N N . VAL A 1 361 ? 17.105 10.660 -13.413 1.00 95.44 361 VAL A N 1
ATOM 2723 C CA . VAL A 1 361 ? 18.151 10.926 -12.411 1.00 95.44 361 VAL A CA 1
ATOM 2724 C C . VAL A 1 361 ? 19.566 10.734 -12.991 1.00 95.44 361 VAL A C 1
ATOM 2726 O O . VAL A 1 361 ? 20.511 10.520 -12.231 1.00 95.44 361 VAL A O 1
ATOM 2729 N N . ASP A 1 362 ? 19.697 10.770 -14.323 1.00 95.38 362 ASP A N 1
ATOM 2730 C CA . ASP A 1 362 ? 20.971 10.797 -15.060 1.00 95.38 362 ASP A CA 1
ATOM 2731 C C . ASP A 1 362 ? 21.899 9.586 -14.824 1.00 95.38 362 ASP A C 1
ATOM 2733 O O . ASP A 1 362 ? 23.123 9.720 -14.748 1.00 95.38 362 ASP A O 1
ATOM 2737 N N . ILE A 1 363 ? 21.340 8.377 -14.683 1.00 96.62 363 ILE A N 1
ATOM 2738 C CA . ILE A 1 363 ? 22.143 7.150 -14.559 1.00 96.62 363 ILE A CA 1
ATOM 2739 C C . ILE A 1 363 ? 22.717 6.755 -15.920 1.00 96.62 363 ILE A C 1
ATOM 2741 O O . ILE A 1 363 ? 21.991 6.288 -16.796 1.00 96.62 363 ILE A O 1
ATOM 2745 N N . ASP A 1 364 ? 24.039 6.841 -16.047 1.00 96.81 364 ASP A N 1
ATOM 2746 C CA . ASP A 1 364 ? 24.777 6.333 -17.202 1.00 96.81 364 ASP A CA 1
ATOM 2747 C C . ASP A 1 364 ? 25.266 4.896 -16.964 1.00 96.81 364 ASP A C 1
ATOM 2749 O O . ASP A 1 364 ? 26.339 4.644 -16.406 1.00 96.81 364 ASP A O 1
ATOM 2753 N N . VAL A 1 365 ? 24.454 3.921 -17.378 1.00 96.38 365 VAL A N 1
ATOM 2754 C CA . VAL A 1 365 ? 24.829 2.502 -17.306 1.00 96.38 365 VAL A CA 1
ATOM 2755 C C . VAL A 1 365 ? 26.006 2.190 -18.236 1.00 96.38 365 VAL A C 1
ATOM 2757 O O . VAL A 1 365 ? 26.828 1.344 -17.893 1.00 96.38 365 VAL A O 1
ATOM 2760 N N . GLY A 1 366 ? 26.126 2.871 -19.379 1.00 95.25 366 GLY A N 1
ATOM 2761 C CA . GLY A 1 366 ? 27.221 2.651 -20.324 1.00 95.25 366 GLY A CA 1
ATOM 2762 C C . GLY A 1 366 ? 28.572 3.011 -19.712 1.00 95.25 366 GLY A C 1
ATOM 2763 O O . GLY A 1 366 ? 29.487 2.188 -19.696 1.00 95.25 366 GLY A O 1
ATOM 2764 N N . GLU A 1 367 ? 28.679 4.198 -19.114 1.00 95.50 367 GLU A N 1
ATOM 2765 C CA . GLU A 1 367 ? 29.897 4.624 -18.424 1.00 95.50 367 GLU A CA 1
ATOM 2766 C C . GLU A 1 367 ? 30.225 3.726 -17.219 1.00 95.50 367 GLU A C 1
ATOM 2768 O O . GLU A 1 367 ? 31.397 3.396 -16.993 1.00 95.50 367 GLU A O 1
ATOM 2773 N N . TYR A 1 368 ? 29.207 3.288 -16.470 1.00 96.31 368 TYR A N 1
ATOM 2774 C CA . TYR A 1 368 ? 29.377 2.333 -15.374 1.00 96.31 368 TYR A CA 1
ATOM 2775 C C . TYR A 1 368 ? 29.976 1.005 -15.863 1.00 96.31 368 TYR A C 1
ATOM 2777 O O . TYR A 1 368 ? 31.024 0.590 -15.363 1.00 96.31 368 TYR A O 1
ATOM 2785 N N . LEU A 1 369 ? 29.376 0.381 -16.883 1.00 94.69 369 LEU A N 1
ATOM 2786 C CA . LEU A 1 369 ? 29.840 -0.894 -17.441 1.00 94.69 369 LEU A CA 1
ATOM 2787 C C . LEU A 1 369 ? 31.224 -0.785 -18.076 1.00 94.69 369 LEU A C 1
ATOM 2789 O O . LEU A 1 369 ? 32.057 -1.666 -17.866 1.00 94.69 369 LEU A O 1
ATOM 2793 N N . ARG A 1 370 ? 31.516 0.315 -18.774 1.00 93.06 370 ARG A N 1
ATOM 2794 C CA . ARG A 1 370 ? 32.853 0.593 -19.310 1.00 93.06 370 ARG A CA 1
ATOM 2795 C C . ARG A 1 370 ? 33.908 0.626 -18.214 1.00 93.06 370 ARG A C 1
ATOM 2797 O O . ARG A 1 370 ? 34.998 0.075 -18.371 1.00 93.06 370 ARG A O 1
ATOM 2804 N N . GLY A 1 371 ? 33.597 1.274 -17.093 1.00 92.62 371 GLY A N 1
ATOM 2805 C CA . GLY A 1 371 ? 34.460 1.244 -15.922 1.00 92.62 371 GLY A CA 1
ATOM 2806 C C . GLY A 1 371 ? 34.694 -0.192 -15.447 1.00 92.62 371 GLY A C 1
ATOM 2807 O O . GLY A 1 371 ? 35.834 -0.578 -15.198 1.00 92.62 371 GLY A O 1
ATOM 2808 N N . SER A 1 372 ? 33.630 -0.991 -15.336 1.00 92.19 372 SER A N 1
ATOM 2809 C CA . SER A 1 372 ? 33.715 -2.369 -14.838 1.00 92.19 372 SER A CA 1
ATOM 2810 C C . SER A 1 372 ? 34.524 -3.257 -15.777 1.00 92.19 372 SER A C 1
ATOM 2812 O O . SER A 1 372 ? 35.316 -4.084 -15.325 1.00 92.19 372 SER A O 1
ATOM 2814 N N . HIS A 1 373 ? 34.408 -3.021 -17.085 1.00 90.25 373 HIS A N 1
ATOM 2815 C CA . HIS A 1 373 ? 35.242 -3.649 -18.099 1.00 90.25 373 HIS A CA 1
ATOM 2816 C C . HIS A 1 373 ? 36.729 -3.333 -17.886 1.00 90.25 373 HIS A C 1
ATOM 2818 O O . HIS A 1 373 ? 37.565 -4.232 -17.970 1.00 90.25 373 HIS A O 1
ATOM 2824 N N . ARG A 1 374 ? 37.084 -2.077 -17.566 1.00 90.56 374 ARG A N 1
ATOM 2825 C CA . ARG A 1 374 ? 38.480 -1.694 -17.272 1.00 90.56 374 ARG A CA 1
ATOM 2826 C C . ARG A 1 374 ? 39.034 -2.433 -16.057 1.00 90.56 374 ARG A C 1
ATOM 2828 O O . ARG A 1 374 ? 40.118 -2.995 -16.168 1.00 90.56 374 ARG A O 1
ATOM 2835 N N . ILE A 1 375 ? 38.274 -2.515 -14.962 1.00 89.75 375 ILE A N 1
ATOM 2836 C CA . ILE A 1 375 ? 38.687 -3.252 -13.754 1.00 89.75 375 ILE A CA 1
ATOM 2837 C C . ILE A 1 375 ? 38.936 -4.730 -14.075 1.00 89.75 375 ILE A C 1
ATOM 2839 O O . ILE A 1 375 ? 39.965 -5.293 -13.711 1.00 89.75 375 ILE A O 1
ATOM 2843 N N . MET A 1 376 ? 38.010 -5.372 -14.786 1.00 87.00 376 MET A N 1
ATOM 2844 C CA . MET A 1 376 ? 38.140 -6.784 -15.165 1.00 87.00 376 MET A CA 1
ATOM 2845 C C . MET A 1 376 ? 39.331 -7.031 -16.093 1.00 87.00 376 MET A C 1
ATOM 2847 O O . MET A 1 376 ? 40.018 -8.044 -15.969 1.00 87.00 376 MET A O 1
ATOM 2851 N N . ARG A 1 377 ? 39.609 -6.087 -16.997 1.00 85.50 377 ARG A N 1
ATOM 2852 C CA . ARG A 1 377 ? 40.781 -6.127 -17.873 1.00 85.50 377 ARG A CA 1
ATOM 2853 C C . ARG A 1 377 ? 42.084 -5.981 -17.084 1.00 85.50 377 ARG A C 1
ATOM 2855 O O . ARG A 1 377 ? 43.019 -6.729 -17.340 1.00 85.50 377 ARG A O 1
ATOM 2862 N N . GLU A 1 378 ? 42.156 -5.057 -16.129 1.00 87.06 378 GLU A N 1
ATOM 2863 C CA . GLU A 1 378 ? 43.326 -4.887 -15.248 1.00 87.06 378 GLU A CA 1
ATOM 2864 C C . GLU A 1 378 ? 43.618 -6.151 -14.428 1.00 87.06 378 GLU A C 1
ATOM 2866 O O . GLU A 1 378 ? 44.777 -6.476 -14.185 1.00 87.06 378 GLU A O 1
ATOM 2871 N N . LYS A 1 379 ? 42.577 -6.915 -14.083 1.00 85.06 379 LYS A N 1
ATOM 2872 C CA . LYS A 1 379 ? 42.688 -8.223 -13.420 1.00 85.06 379 LYS A CA 1
ATOM 2873 C C . LYS A 1 379 ? 43.033 -9.384 -14.361 1.00 85.06 379 LYS A C 1
ATOM 2875 O O . LYS A 1 379 ? 43.153 -10.513 -13.899 1.00 85.06 379 LYS A O 1
ATOM 2880 N N . GLY A 1 380 ? 43.149 -9.147 -15.670 1.00 82.56 380 GLY A N 1
ATOM 2881 C CA . GLY A 1 380 ? 43.364 -10.199 -16.671 1.00 82.56 380 GLY A CA 1
ATOM 2882 C C . GLY A 1 380 ? 42.158 -11.125 -16.887 1.00 82.56 380 GLY A C 1
ATOM 2883 O O . GLY A 1 380 ? 42.285 -12.143 -17.560 1.00 82.56 380 GLY A O 1
ATOM 2884 N N . ALA A 1 381 ? 40.988 -10.776 -16.344 1.00 80.50 381 ALA A N 1
ATOM 2885 C CA . ALA A 1 381 ? 39.772 -11.589 -16.384 1.00 80.50 381 ALA A CA 1
ATOM 2886 C C . ALA A 1 381 ? 38.894 -11.323 -17.624 1.00 80.50 381 ALA A C 1
ATOM 2888 O O . ALA A 1 381 ? 37.881 -11.993 -17.823 1.00 80.50 381 ALA A O 1
ATOM 2889 N N . MET A 1 382 ? 39.262 -10.348 -18.463 1.00 76.69 382 MET A N 1
ATOM 2890 C CA . MET A 1 382 ? 38.628 -10.099 -19.759 1.00 76.69 382 MET A CA 1
ATOM 2891 C C . MET A 1 382 ? 39.658 -9.820 -20.859 1.00 76.69 382 MET A C 1
ATOM 2893 O O . MET A 1 382 ? 40.643 -9.116 -20.608 1.00 76.69 382 MET A O 1
ATOM 2897 N N . PRO A 1 383 ? 39.429 -10.338 -22.082 1.00 70.44 383 PRO A N 1
ATOM 2898 C CA . PRO A 1 383 ? 40.307 -10.093 -23.216 1.00 70.44 383 PRO A CA 1
ATOM 2899 C C . PRO A 1 383 ? 40.215 -8.637 -23.689 1.00 70.44 383 PRO A C 1
ATOM 2901 O O . PRO A 1 383 ? 39.273 -7.904 -23.381 1.00 70.44 383 PRO A O 1
ATOM 2904 N N . TRP A 1 384 ? 41.200 -8.214 -24.481 1.00 65.56 384 TRP A N 1
ATOM 2905 C CA . TRP A 1 384 ? 41.077 -6.974 -25.244 1.00 65.56 384 TRP A CA 1
ATOM 2906 C C . TRP A 1 384 ? 39.911 -7.094 -26.231 1.00 65.56 384 TRP A C 1
ATOM 2908 O O . TRP A 1 384 ? 39.651 -8.183 -26.745 1.00 65.56 384 TRP A O 1
ATOM 2918 N N . VAL A 1 385 ? 39.225 -5.984 -26.523 1.00 64.69 385 VAL A N 1
ATOM 2919 C CA . VAL A 1 385 ? 38.246 -5.964 -27.619 1.00 64.69 385 VAL A CA 1
ATOM 2920 C C . VAL A 1 385 ? 38.975 -6.449 -28.875 1.00 64.69 385 VAL A C 1
ATOM 2922 O O . VAL A 1 385 ? 40.070 -5.965 -29.184 1.00 64.69 385 VAL A O 1
ATOM 2925 N N . TRP A 1 386 ? 38.420 -7.441 -29.573 1.00 61.94 386 TRP A N 1
ATOM 2926 C CA . TRP A 1 386 ? 38.975 -7.917 -30.839 1.00 61.94 386 TRP A CA 1
ATOM 2927 C C . TRP A 1 386 ? 38.781 -6.829 -31.898 1.00 61.94 386 TRP A C 1
ATOM 2929 O O . TRP A 1 386 ? 37.814 -6.819 -32.654 1.00 61.94 386 TRP A O 1
ATOM 2939 N N . HIS A 1 387 ? 39.715 -5.882 -31.942 1.00 70.12 387 HIS A N 1
ATOM 2940 C CA . HIS A 1 387 ? 39.729 -4.829 -32.952 1.00 70.12 387 HIS A CA 1
ATOM 2941 C C . HIS A 1 387 ? 40.122 -5.373 -34.323 1.00 70.12 387 HIS A C 1
ATOM 2943 O O . HIS A 1 387 ? 39.959 -4.666 -35.303 1.00 70.12 387 HIS A O 1
ATOM 2949 N N . GLU A 1 388 ? 40.623 -6.609 -34.419 1.00 74.62 388 GLU A N 1
ATOM 2950 C CA . GLU A 1 388 ? 41.094 -7.183 -35.680 1.00 74.62 388 GLU A CA 1
ATOM 2951 C C . GLU A 1 388 ? 40.018 -7.138 -36.769 1.00 74.62 388 GLU A C 1
ATOM 2953 O O . GLU A 1 388 ? 40.314 -6.726 -37.885 1.00 74.62 388 GLU A O 1
ATOM 2958 N N . PHE A 1 389 ? 38.765 -7.480 -36.444 1.00 79.19 389 PHE A N 1
ATOM 2959 C CA . PHE A 1 389 ? 37.664 -7.375 -37.401 1.00 79.19 389 PHE A CA 1
ATOM 2960 C C . PHE A 1 389 ? 37.493 -5.934 -37.898 1.00 79.19 389 PHE A C 1
ATOM 2962 O O . PHE A 1 389 ? 37.547 -5.698 -39.099 1.00 79.19 389 PHE A O 1
ATOM 2969 N N . TRP A 1 390 ? 37.368 -4.968 -36.984 1.00 80.19 390 TRP A N 1
ATOM 2970 C CA . TRP A 1 390 ? 37.168 -3.554 -37.317 1.00 80.19 390 TRP A CA 1
ATOM 2971 C C . TRP A 1 390 ? 38.364 -2.937 -38.048 1.00 80.19 390 TRP A C 1
ATOM 2973 O O . TRP A 1 390 ? 38.188 -2.139 -38.959 1.00 80.19 390 TRP A O 1
ATOM 2983 N N . LEU A 1 391 ? 39.588 -3.325 -37.691 1.00 84.12 391 LEU A N 1
ATOM 2984 C CA . LEU A 1 391 ? 40.809 -2.892 -38.367 1.00 84.12 391 LEU A CA 1
ATOM 2985 C C . LEU A 1 391 ? 40.895 -3.474 -39.777 1.00 84.12 391 LEU A C 1
ATOM 2987 O O . LEU A 1 391 ? 41.315 -2.774 -40.694 1.00 84.12 391 LEU A O 1
ATOM 2991 N N . ARG A 1 392 ? 40.478 -4.731 -39.969 1.00 84.75 392 ARG A N 1
ATOM 2992 C CA . ARG A 1 392 ? 40.404 -5.367 -41.290 1.00 84.75 392 ARG A CA 1
ATOM 2993 C C . ARG A 1 392 ? 39.297 -4.765 -42.146 1.00 84.75 392 ARG A C 1
ATOM 2995 O O . ARG A 1 392 ? 39.528 -4.549 -43.329 1.00 84.75 392 ARG A O 1
ATOM 3002 N N . ASP A 1 393 ? 38.145 -4.465 -41.557 1.00 87.19 393 ASP A N 1
ATOM 3003 C CA . ASP A 1 393 ? 37.033 -3.786 -42.224 1.00 87.19 393 ASP A CA 1
ATOM 3004 C C . ASP A 1 393 ? 37.407 -2.354 -42.629 1.00 87.19 393 ASP A C 1
ATOM 3006 O O . ASP A 1 393 ? 37.209 -1.961 -43.775 1.00 87.19 393 ASP A O 1
ATOM 3010 N N . MET A 1 394 ? 38.068 -1.606 -41.743 1.00 86.88 394 MET A N 1
ATOM 3011 C CA . MET A 1 394 ? 38.609 -0.280 -42.047 1.00 86.88 394 MET A CA 1
ATOM 3012 C C . MET A 1 394 ? 39.696 -0.346 -43.128 1.00 86.88 394 MET A C 1
ATOM 3014 O O . MET A 1 394 ? 39.691 0.462 -44.053 1.00 86.88 394 MET A O 1
ATOM 3018 N N . ALA A 1 395 ? 40.618 -1.312 -43.050 1.00 89.25 395 ALA A N 1
ATOM 3019 C CA . ALA A 1 395 ? 41.643 -1.514 -44.074 1.00 89.25 395 ALA A CA 1
ATOM 3020 C C . ALA A 1 395 ? 41.030 -1.884 -45.433 1.00 89.25 395 ALA A C 1
ATOM 3022 O O . ALA A 1 395 ? 41.481 -1.385 -46.460 1.00 89.25 395 ALA A O 1
ATOM 3023 N N . PHE A 1 396 ? 39.985 -2.716 -45.445 1.00 89.62 396 PHE A N 1
ATOM 3024 C CA . PHE A 1 396 ? 39.229 -3.048 -46.649 1.00 89.62 396 PHE A CA 1
ATOM 3025 C C . PHE A 1 396 ? 38.493 -1.825 -47.208 1.00 89.62 396 PHE A C 1
ATOM 3027 O O . PHE A 1 396 ? 38.630 -1.526 -48.392 1.00 89.62 396 PHE A O 1
ATOM 3034 N N . SER A 1 397 ? 37.776 -1.083 -46.365 1.00 84.69 397 SER A N 1
ATOM 3035 C CA . SER A 1 397 ? 37.001 0.105 -46.748 1.00 84.69 397 SER A CA 1
ATOM 3036 C C . SER A 1 397 ? 37.877 1.252 -47.264 1.00 84.69 397 SER A C 1
ATOM 3038 O O . SER A 1 397 ? 37.434 2.033 -48.098 1.00 84.69 397 SER A O 1
ATOM 3040 N N . ASN A 1 398 ? 39.132 1.327 -46.813 1.00 83.75 398 ASN A N 1
ATOM 3041 C CA . ASN A 1 398 ? 40.132 2.279 -47.306 1.00 83.75 398 ASN A CA 1
ATOM 3042 C C . ASN A 1 398 ? 40.974 1.738 -48.476 1.00 83.75 398 ASN A C 1
ATOM 3044 O O . ASN A 1 398 ? 41.865 2.438 -48.958 1.00 83.75 398 ASN A O 1
ATOM 3048 N N . SER A 1 399 ? 40.749 0.496 -48.912 1.00 87.94 399 SER A N 1
ATOM 3049 C CA . SER A 1 399 ? 41.467 -0.082 -50.049 1.00 87.94 399 SER A CA 1
ATOM 3050 C C . SER A 1 399 ? 40.865 0.362 -51.382 1.00 87.94 399 SER A C 1
ATOM 3052 O O . SER A 1 399 ? 39.703 0.760 -51.476 1.00 87.94 399 SER A O 1
ATOM 3054 N N . ASP A 1 400 ? 41.648 0.211 -52.445 1.00 84.69 400 ASP A N 1
ATOM 3055 C CA . ASP A 1 400 ? 41.213 0.368 -53.835 1.00 84.69 400 ASP A CA 1
ATOM 3056 C C . ASP A 1 400 ? 40.006 -0.516 -54.194 1.00 84.69 400 ASP A C 1
ATOM 3058 O O . ASP A 1 400 ? 39.224 -0.173 -55.076 1.00 84.69 400 ASP A O 1
ATOM 3062 N N . ARG A 1 401 ? 39.797 -1.621 -53.468 1.00 82.31 401 ARG A N 1
ATOM 3063 C CA . ARG A 1 401 ? 38.652 -2.525 -53.651 1.00 82.31 401 ARG A CA 1
ATOM 3064 C C . ARG A 1 401 ? 37.313 -1.931 -53.214 1.00 82.31 401 ARG A C 1
ATOM 3066 O O . ARG A 1 401 ? 36.279 -2.426 -53.656 1.00 82.31 401 ARG A O 1
ATOM 3073 N N . ALA A 1 402 ? 37.325 -0.928 -52.337 1.00 81.56 402 ALA A N 1
ATOM 3074 C CA . ALA A 1 402 ? 36.130 -0.268 -51.809 1.00 81.56 402 ALA A CA 1
ATOM 3075 C C . ALA A 1 402 ? 35.978 1.181 -52.311 1.00 81.56 402 ALA A C 1
ATOM 3077 O O . ALA A 1 402 ? 35.032 1.872 -51.936 1.00 81.56 402 ALA A O 1
ATOM 3078 N N . ALA A 1 403 ? 36.876 1.631 -53.193 1.00 76.44 403 ALA A N 1
ATOM 3079 C CA . ALA A 1 403 ? 36.809 2.935 -53.834 1.00 76.44 403 ALA A CA 1
ATOM 3080 C C . ALA A 1 403 ? 36.295 2.796 -55.275 1.00 76.44 403 ALA A C 1
ATOM 3082 O O . ALA A 1 403 ? 36.935 2.179 -56.123 1.00 76.44 403 ALA A O 1
ATOM 3083 N N . LEU A 1 404 ? 35.152 3.417 -55.576 1.00 76.44 404 LEU A N 1
ATOM 3084 C CA . LEU A 1 404 ? 34.660 3.574 -56.944 1.00 76.44 404 LEU A CA 1
ATOM 3085 C C . LEU A 1 404 ? 34.706 5.054 -57.323 1.00 76.44 404 LEU A C 1
ATOM 3087 O O . LEU A 1 404 ? 33.951 5.862 -56.787 1.00 76.44 404 LEU A O 1
ATOM 3091 N N . VAL A 1 405 ? 35.579 5.400 -58.267 1.00 79.81 405 VAL A N 1
ATOM 3092 C CA . VAL A 1 405 ? 35.649 6.743 -58.852 1.00 79.81 405 VAL A CA 1
ATOM 3093 C C . VAL A 1 405 ? 35.177 6.656 -60.296 1.00 79.81 405 VAL A C 1
ATOM 3095 O O . VAL A 1 405 ? 35.774 5.953 -61.110 1.00 79.81 405 VAL A O 1
ATOM 3098 N N . LEU A 1 406 ? 34.100 7.372 -60.614 1.00 80.56 406 LEU A N 1
ATOM 3099 C CA . LEU A 1 406 ? 33.575 7.483 -61.970 1.00 80.56 406 LEU A CA 1
ATOM 3100 C C . LEU A 1 406 ? 33.806 8.899 -62.488 1.00 80.56 406 LEU A C 1
ATOM 3102 O O . LEU A 1 406 ? 33.484 9.882 -61.821 1.00 80.56 406 LEU A O 1
ATOM 3106 N N . LEU A 1 407 ? 34.359 8.993 -63.694 1.00 84.81 407 LEU A N 1
ATOM 3107 C CA . LEU A 1 407 ? 34.434 10.257 -64.416 1.00 84.81 407 LEU A CA 1
ATOM 3108 C C . LEU A 1 407 ? 33.046 10.636 -64.956 1.00 84.81 407 LEU A C 1
ATOM 3110 O O . LEU A 1 407 ? 32.234 9.745 -65.231 1.00 84.81 407 LEU A O 1
ATOM 3114 N N . PRO A 1 408 ? 32.762 11.939 -65.134 1.00 82.69 408 PRO A N 1
ATOM 3115 C CA . PRO A 1 408 ? 31.528 12.376 -65.773 1.00 82.69 408 PRO A CA 1
ATOM 3116 C C . PRO A 1 408 ? 31.396 11.777 -67.187 1.00 82.69 408 PRO A C 1
ATOM 3118 O O . PRO A 1 408 ? 32.417 11.548 -67.847 1.00 82.69 408 PRO A O 1
ATOM 3121 N N . PRO A 1 409 ? 30.169 11.531 -67.687 1.00 81.94 409 PRO A N 1
ATOM 3122 C CA . PRO A 1 409 ? 29.955 10.952 -69.013 1.00 81.94 409 PRO A CA 1
ATOM 3123 C C . PRO A 1 409 ? 30.712 11.720 -70.110 1.00 81.94 409 PRO A C 1
ATOM 3125 O O . PRO A 1 409 ? 30.478 12.905 -70.323 1.00 81.94 409 PRO A O 1
ATOM 3128 N N . GLY A 1 410 ? 31.641 11.048 -70.801 1.00 80.81 410 GLY A N 1
ATOM 3129 C CA . GLY A 1 410 ? 32.464 11.640 -71.868 1.00 80.81 410 GLY A CA 1
ATOM 3130 C C . GLY A 1 410 ? 33.696 12.438 -71.406 1.00 80.81 410 GLY A C 1
ATOM 3131 O O . GLY A 1 410 ? 34.487 12.867 -72.247 1.00 80.81 410 GLY A O 1
ATOM 3132 N N . GLY A 1 411 ? 33.905 12.613 -70.097 1.00 75.94 411 GLY A N 1
ATOM 3133 C CA . GLY A 1 411 ? 35.058 13.319 -69.536 1.00 75.94 411 GLY A CA 1
ATOM 3134 C C . GLY A 1 411 ? 36.303 12.436 -69.421 1.00 75.94 411 GLY A C 1
ATOM 3135 O O . GLY A 1 411 ? 36.230 11.295 -68.974 1.00 75.94 411 GLY A O 1
ATOM 3136 N N . LYS A 1 412 ? 37.475 12.971 -69.798 1.00 76.12 412 LYS A N 1
ATOM 3137 C CA . LYS A 1 412 ? 38.776 12.284 -69.627 1.00 76.12 412 LYS A CA 1
ATOM 3138 C C . LYS A 1 412 ? 39.468 12.607 -68.297 1.00 76.12 412 LYS A C 1
ATOM 3140 O O . LYS A 1 412 ? 40.354 11.861 -67.893 1.00 76.12 412 LYS A O 1
ATOM 3145 N N . LYS A 1 413 ? 39.098 13.717 -67.646 1.00 84.38 413 LYS A N 1
ATOM 3146 C CA . LYS A 1 413 ? 39.614 14.199 -66.351 1.00 84.38 413 LYS A CA 1
ATOM 3147 C C . LYS A 1 413 ? 38.544 15.041 -65.644 1.00 84.38 413 LYS A C 1
ATOM 3149 O O . LYS A 1 413 ? 37.666 15.578 -66.315 1.00 84.38 413 LYS A O 1
ATOM 3154 N N . SER A 1 414 ? 38.634 15.145 -64.319 1.00 84.81 414 SER A N 1
ATOM 3155 C CA . SER A 1 414 ? 37.819 16.038 -63.486 1.00 84.81 414 SER A CA 1
ATOM 3156 C C . SER A 1 414 ? 38.708 16.667 -62.416 1.00 84.81 414 SER A C 1
ATOM 3158 O O . SER A 1 414 ? 39.492 15.948 -61.798 1.00 84.81 414 SER A O 1
ATOM 3160 N N . ASP A 1 415 ? 38.564 17.973 -62.188 1.00 87.81 415 ASP A N 1
ATOM 3161 C CA . ASP A 1 415 ? 39.268 18.701 -61.120 1.00 87.81 415 ASP A CA 1
ATOM 3162 C C . ASP A 1 415 ? 38.486 18.695 -59.793 1.00 87.81 415 ASP A C 1
ATOM 3164 O O . ASP A 1 415 ? 39.016 19.062 -58.746 1.00 87.81 415 ASP A O 1
ATOM 3168 N N . PHE A 1 416 ? 37.226 18.247 -59.824 1.00 85.75 416 PHE A N 1
ATOM 3169 C CA . PHE A 1 416 ? 36.323 18.236 -58.675 1.00 85.75 416 PHE A CA 1
ATOM 3170 C C . PHE A 1 416 ? 35.787 16.827 -58.399 1.00 85.75 416 PHE A C 1
ATOM 3172 O O . PHE A 1 416 ? 35.492 16.061 -59.323 1.00 85.75 416 PHE A O 1
ATOM 3179 N N . LEU A 1 417 ? 35.645 16.499 -57.111 1.00 88.00 417 LEU A N 1
ATOM 3180 C CA . LEU A 1 417 ? 35.047 15.260 -56.616 1.00 88.00 417 LEU A CA 1
ATOM 3181 C C . LEU A 1 417 ? 33.669 15.566 -56.026 1.00 88.00 417 LEU A C 1
ATOM 3183 O O . LEU A 1 417 ? 33.554 16.369 -55.101 1.00 88.00 417 LEU A O 1
ATOM 3187 N N . PHE A 1 418 ? 32.636 14.885 -56.518 1.00 87.88 418 PHE A N 1
ATOM 3188 C CA . PHE A 1 418 ? 31.320 14.901 -55.891 1.00 87.88 418 PHE A CA 1
ATOM 3189 C C . PHE A 1 418 ? 31.181 13.698 -54.954 1.00 87.88 418 PHE A C 1
ATOM 3191 O O . PHE A 1 418 ? 31.097 12.558 -55.406 1.00 87.88 418 PHE A O 1
ATOM 3198 N N . PHE A 1 419 ? 31.158 13.960 -53.648 1.00 88.38 419 PHE A N 1
ATOM 3199 C CA . PHE A 1 419 ? 30.921 12.956 -52.614 1.00 88.38 419 PHE A CA 1
ATOM 3200 C C . PHE A 1 419 ? 29.631 13.310 -51.854 1.00 88.38 419 PHE A C 1
ATOM 3202 O O . PHE A 1 419 ? 29.641 14.259 -51.071 1.00 88.38 419 PHE A O 1
ATOM 3209 N N . PRO A 1 420 ? 28.518 12.579 -52.056 1.00 83.06 420 PRO A N 1
ATOM 3210 C CA . PRO A 1 420 ? 27.227 12.917 -51.448 1.00 83.06 420 PRO A CA 1
ATOM 3211 C C . PRO A 1 420 ? 27.129 12.578 -49.949 1.00 83.06 420 PRO A C 1
ATOM 3213 O O . PRO A 1 420 ? 26.094 12.821 -49.333 1.00 83.06 420 PRO A O 1
ATOM 3216 N N . GLY A 1 421 ? 28.183 12.016 -49.347 1.00 82.38 421 GLY A N 1
ATOM 3217 C CA . GLY A 1 421 ? 28.163 11.532 -47.967 1.00 82.38 421 GLY A CA 1
ATOM 3218 C C . GLY A 1 421 ? 27.465 10.177 -47.809 1.00 82.38 421 GLY A C 1
ATOM 3219 O O . GLY A 1 421 ? 26.833 9.653 -48.724 1.00 82.38 421 GLY A O 1
ATOM 3220 N N . CYS A 1 422 ? 27.591 9.590 -46.619 1.00 74.75 422 CYS A N 1
ATOM 3221 C CA . CYS A 1 422 ? 27.092 8.246 -46.309 1.00 74.75 422 CYS A CA 1
ATOM 3222 C C . CYS A 1 422 ? 25.601 8.196 -45.926 1.00 74.75 422 CYS A C 1
ATOM 3224 O O . CYS A 1 422 ? 24.972 7.156 -46.092 1.00 74.75 422 CYS A O 1
ATOM 3226 N N . GLN A 1 423 ? 25.016 9.298 -45.445 1.00 77.75 423 GLN A N 1
ATOM 3227 C CA . GLN A 1 423 ? 23.598 9.331 -45.057 1.00 77.75 423 GLN A CA 1
ATOM 3228 C C . GLN A 1 423 ? 22.666 9.620 -46.234 1.00 77.75 423 GLN A C 1
ATOM 3230 O O . GLN A 1 423 ? 21.647 8.952 -46.377 1.00 77.75 423 GLN A O 1
ATOM 3235 N N . LEU A 1 424 ? 23.031 10.570 -47.098 1.00 77.06 424 LEU A N 1
ATOM 3236 C CA . LEU A 1 424 ? 22.142 11.073 -48.144 1.00 77.06 424 LEU A CA 1
ATOM 3237 C C . LEU A 1 424 ? 21.757 9.983 -49.152 1.00 77.06 424 LEU A C 1
ATOM 3239 O O . LEU A 1 424 ? 20.587 9.837 -49.485 1.00 77.06 424 LEU A O 1
ATOM 3243 N N . GLY A 1 425 ? 22.726 9.166 -49.575 1.00 78.94 425 GLY A N 1
ATOM 3244 C CA . GLY A 1 425 ? 22.472 8.051 -50.490 1.00 78.94 425 GLY A CA 1
ATOM 3245 C C . GLY A 1 425 ? 21.621 6.926 -49.893 1.00 78.94 425 GLY A C 1
ATOM 3246 O O . GLY A 1 425 ? 20.989 6.195 -50.646 1.00 78.94 425 GLY A O 1
ATOM 3247 N N . ALA A 1 426 ? 21.583 6.788 -48.564 1.00 77.94 426 ALA A N 1
ATOM 3248 C CA . ALA A 1 426 ? 20.763 5.787 -47.885 1.00 77.94 426 ALA A CA 1
ATOM 3249 C C . ALA A 1 426 ? 19.340 6.296 -47.607 1.00 77.94 426 ALA A C 1
ATOM 3251 O O . ALA A 1 426 ? 18.390 5.518 -47.669 1.00 77.94 426 ALA A O 1
ATOM 3252 N N . SER A 1 427 ? 19.190 7.587 -47.298 1.00 85.12 427 SER A N 1
ATOM 3253 C CA . SER A 1 427 ? 17.899 8.197 -46.973 1.00 85.12 427 SER A CA 1
ATOM 3254 C C . SER A 1 427 ? 17.101 8.622 -48.206 1.00 85.12 427 SER A C 1
ATOM 3256 O O . SER A 1 427 ? 15.887 8.450 -48.220 1.00 85.12 427 SER A O 1
ATOM 3258 N N . ASP A 1 428 ? 17.765 9.187 -49.222 1.00 85.81 428 ASP A N 1
ATOM 3259 C CA . ASP A 1 428 ? 17.128 9.683 -50.448 1.00 85.81 428 ASP A CA 1
ATOM 3260 C C . ASP A 1 428 ? 18.091 9.613 -51.657 1.00 85.81 428 ASP A C 1
ATOM 3262 O O . ASP A 1 428 ? 18.805 10.574 -51.977 1.00 85.81 428 ASP A O 1
ATOM 3266 N N . PRO A 1 429 ? 18.115 8.471 -52.371 1.00 87.50 429 PRO A N 1
ATOM 3267 C CA . PRO A 1 429 ? 18.948 8.291 -53.558 1.00 87.50 429 PRO A CA 1
ATOM 3268 C C . PRO A 1 429 ? 18.640 9.275 -54.698 1.00 87.50 429 PRO A C 1
ATOM 3270 O O . PRO A 1 429 ? 19.519 9.566 -55.513 1.00 87.50 429 PRO A O 1
ATOM 3273 N N . CYS A 1 430 ? 17.408 9.790 -54.791 1.00 90.69 430 CYS A N 1
ATOM 3274 C CA . CYS A 1 430 ? 17.000 10.686 -55.873 1.00 90.69 430 CYS A CA 1
ATOM 3275 C C . CYS A 1 430 ? 17.703 12.038 -55.759 1.00 90.69 430 CYS A C 1
ATOM 3277 O O . CYS A 1 430 ? 18.224 12.542 -56.757 1.00 90.69 430 CYS A O 1
ATOM 3279 N N . TYR A 1 431 ? 17.810 12.570 -54.543 1.00 89.50 431 TYR A N 1
ATOM 3280 C CA . TYR A 1 431 ? 18.468 13.850 -54.290 1.00 89.50 431 TYR A CA 1
ATOM 3281 C C . TYR A 1 431 ? 19.961 13.836 -54.663 1.00 89.50 431 TYR A C 1
ATOM 3283 O O . TYR A 1 431 ? 20.495 14.817 -55.190 1.00 89.50 431 TYR A O 1
ATOM 3291 N N . VAL A 1 432 ? 20.635 12.694 -54.471 1.00 89.25 432 VAL A N 1
ATOM 3292 C CA . VAL A 1 432 ? 22.022 12.482 -54.923 1.00 89.25 432 VAL A CA 1
ATOM 3293 C C . VAL A 1 432 ? 22.128 12.588 -56.446 1.00 89.25 432 VAL A C 1
ATOM 3295 O O . VAL A 1 432 ? 23.015 13.273 -56.958 1.00 89.25 432 VAL A O 1
ATOM 3298 N N . LEU A 1 433 ? 21.217 11.937 -57.178 1.00 88.44 433 LEU A N 1
ATOM 3299 C CA . LEU A 1 433 ? 21.215 11.941 -58.644 1.00 88.44 433 LEU A CA 1
ATOM 3300 C C . LEU A 1 433 ? 20.898 13.325 -59.217 1.00 88.44 433 LEU A C 1
ATOM 3302 O O . LEU A 1 433 ? 21.503 13.729 -60.207 1.00 88.44 433 LEU A O 1
ATOM 3306 N N . GLU A 1 434 ? 19.960 14.053 -58.617 1.00 91.25 434 GLU A N 1
ATOM 3307 C CA . GLU A 1 434 ? 19.609 15.409 -59.045 1.00 91.25 434 GLU A CA 1
ATOM 3308 C C . GLU A 1 434 ? 20.745 16.399 -58.800 1.00 91.25 434 GLU A C 1
ATOM 3310 O O . GLU A 1 434 ? 21.103 17.146 -59.713 1.00 91.25 434 GLU A O 1
ATOM 3315 N N . SER A 1 435 ? 21.373 16.333 -57.623 1.00 89.69 435 SER A N 1
ATOM 3316 C CA . SER A 1 435 ? 22.560 17.130 -57.297 1.00 89.69 435 SER A CA 1
ATOM 3317 C C . SER A 1 435 ? 23.697 16.849 -58.279 1.00 89.69 435 SER A C 1
ATOM 3319 O O . SER A 1 435 ? 24.289 17.776 -58.828 1.00 89.69 435 SER A O 1
ATOM 3321 N N . TYR A 1 436 ? 23.955 15.572 -58.581 1.00 88.94 436 TYR A N 1
ATOM 3322 C CA . TYR A 1 436 ? 24.968 15.192 -59.564 1.00 88.94 436 TYR A CA 1
ATOM 3323 C C . TYR A 1 436 ? 24.645 15.724 -60.967 1.00 88.94 436 TYR A C 1
ATOM 3325 O O . TYR A 1 436 ? 25.505 16.318 -61.608 1.00 88.94 436 TYR A O 1
ATOM 3333 N N . ARG A 1 437 ? 23.398 15.587 -61.442 1.00 88.56 437 ARG A N 1
ATOM 3334 C CA . ARG A 1 437 ? 22.973 16.134 -62.746 1.00 88.56 437 ARG A CA 1
ATOM 3335 C C . ARG A 1 437 ? 23.101 17.653 -62.815 1.00 88.56 437 ARG A C 1
ATOM 3337 O O . ARG A 1 437 ? 23.405 18.169 -63.885 1.00 88.56 437 ARG A O 1
ATOM 3344 N N . ALA A 1 438 ? 22.839 18.360 -61.717 1.00 88.56 438 ALA A N 1
ATOM 3345 C CA . ALA A 1 438 ? 23.003 19.807 -61.653 1.00 88.56 438 ALA A CA 1
ATOM 3346 C C . ALA A 1 438 ? 24.477 20.216 -61.772 1.00 88.56 438 ALA A C 1
ATOM 3348 O O . ALA A 1 438 ? 24.768 21.174 -62.474 1.00 88.56 438 ALA A O 1
ATOM 3349 N N . LEU A 1 439 ? 25.392 19.459 -61.157 1.00 85.81 439 LEU A N 1
ATOM 3350 C CA . LEU A 1 439 ? 26.840 19.692 -61.232 1.00 85.81 439 LEU A CA 1
ATOM 3351 C C . LEU A 1 439 ? 27.461 19.350 -62.598 1.00 85.81 439 LEU A C 1
ATOM 3353 O O . LEU A 1 439 ? 28.588 19.754 -62.867 1.00 85.81 439 LEU A O 1
ATOM 3357 N N . LEU A 1 440 ? 26.760 18.584 -63.441 1.00 83.06 440 LEU A N 1
ATOM 3358 C CA . LEU A 1 440 ? 27.193 18.249 -64.804 1.00 83.06 440 LEU A CA 1
ATOM 3359 C C . LEU A 1 440 ? 26.766 19.278 -65.867 1.00 83.06 440 LEU A C 1
ATOM 3361 O O . LEU A 1 440 ? 27.175 19.137 -67.021 1.00 83.06 440 LEU A O 1
ATOM 3365 N N . LYS A 1 441 ? 25.913 20.246 -65.513 1.00 74.56 441 LYS A N 1
ATOM 3366 C CA . LYS A 1 441 ? 25.527 21.370 -66.380 1.00 74.56 441 LYS A CA 1
ATOM 3367 C C . LYS A 1 441 ? 26.510 22.515 -66.209 1.00 74.56 441 LYS A C 1
ATOM 3369 O O . LYS A 1 441 ? 26.789 23.169 -67.237 1.00 74.56 441 LYS A O 1
#

pLDDT: mean 90.47, std 8.75, range [50.03, 98.69]

Foldseek 3Di:
DVVLLVCLVPPAQQPWQDQLLLQQLLSQNVLVLLVCLLVLNLQVSLVSQCVRQVLLQLCLVPPPRSSQVRAPCCVPAGGLPVSQLSQQSVVVHPDPADDQDPDDADPFEEEEEAQALLSLLLQLLLQVVRYEYEYFHLAQDHHVVLVPPPCSVSSVVSSCRSCVNTDYHYHHNGDDDAVVVVVVVGLAYEYAQAAPGDPRPWDAAPAPFAFFQTPDQRYTYAANSNVYDNSNSNSSSNVVNVQNVCCSVPVDRDTDDDDDRTPADFDPVLQDDQHQADAPDDSHHDSVSSSSSSVNDSSGGRCQLCVPDPLCVVVVDDSNRLSVLLCCQLQPPDPVRHRPRCVCSLPPDPQPLSSQVRRPSRNRPSVVSPVSVVSCVVVVNDDDDPCVVVVVVVVCCPDPNNDDDDDDVPDPDDPDDDDPDDVCCVPPVVVSVVVVVVVVD